Protein AF-A0AAD5TXA5-F1 (afdb_monomer)

Structure (mmCIF, N/CA/C/O backbone):
data_AF-A0AAD5TXA5-F1
#
_entry.id   AF-A0AAD5TXA5-F1
#
loop_
_atom_site.group_PDB
_atom_site.id
_atom_site.type_symbol
_atom_site.label_atom_id
_atom_site.label_alt_id
_atom_site.label_comp_id
_atom_site.label_asym_id
_atom_site.label_entity_id
_atom_site.label_seq_id
_atom_site.pdbx_PDB_ins_code
_atom_site.Cartn_x
_atom_site.Cartn_y
_atom_site.Cartn_z
_atom_site.occupancy
_atom_site.B_iso_or_equiv
_atom_site.auth_seq_id
_atom_site.auth_comp_id
_atom_site.auth_asym_id
_atom_site.auth_atom_id
_atom_site.pdbx_PDB_model_num
ATOM 1 N N . MET A 1 1 ? 20.465 -7.584 -16.560 1.00 82.25 1 MET A N 1
ATOM 2 C CA . MET A 1 1 ? 20.532 -8.369 -15.314 1.00 82.25 1 MET A CA 1
ATOM 3 C C . MET A 1 1 ? 19.963 -9.749 -15.561 1.00 82.25 1 MET A C 1
ATOM 5 O O . MET A 1 1 ? 20.759 -10.662 -15.644 1.00 82.25 1 MET A O 1
ATOM 9 N N . VAL A 1 2 ? 18.650 -9.925 -15.784 1.00 85.56 2 VAL A N 1
ATOM 10 C CA . VAL A 1 2 ? 18.099 -11.266 -16.091 1.00 85.56 2 VAL A CA 1
ATOM 11 C C . VAL A 1 2 ? 18.740 -11.892 -17.343 1.00 85.56 2 VAL A C 1
ATOM 13 O O . VAL A 1 2 ? 19.156 -13.042 -17.274 1.00 85.56 2 VAL A O 1
ATOM 16 N N . LYS A 1 3 ? 18.940 -11.126 -18.430 1.00 82.88 3 LYS A N 1
ATOM 17 C CA . LYS A 1 3 ? 19.680 -11.591 -19.628 1.00 82.88 3 LYS A CA 1
ATOM 18 C C . LYS A 1 3 ? 21.129 -12.024 -19.326 1.00 82.88 3 LYS A C 1
ATOM 20 O O . LYS A 1 3 ? 21.642 -12.950 -19.940 1.00 82.88 3 LYS A O 1
ATOM 25 N N . ASP A 1 4 ? 21.778 -11.382 -18.360 1.00 85.50 4 ASP A N 1
ATOM 26 C CA . ASP A 1 4 ? 23.163 -11.645 -17.950 1.00 85.50 4 ASP A CA 1
ATOM 27 C C . ASP A 1 4 ? 23.285 -12.915 -17.081 1.00 85.50 4 ASP A C 1
ATOM 29 O O . ASP A 1 4 ? 24.378 -13.456 -16.949 1.00 85.50 4 ASP A O 1
ATOM 33 N N . PHE A 1 5 ? 22.172 -13.436 -16.544 1.00 87.06 5 PHE A N 1
ATOM 34 C CA . PHE A 1 5 ? 22.108 -14.743 -15.873 1.00 87.06 5 PHE A CA 1
ATOM 35 C C . PHE A 1 5 ? 21.953 -15.932 -16.846 1.00 87.06 5 PHE A C 1
ATOM 37 O O . PHE A 1 5 ? 21.709 -17.047 -16.396 1.00 87.06 5 PHE A O 1
ATOM 44 N N . GLN A 1 6 ? 22.116 -15.706 -18.157 1.00 85.19 6 GLN A N 1
ATOM 45 C CA . GLN A 1 6 ? 22.171 -16.743 -19.202 1.00 85.19 6 GLN A CA 1
ATOM 46 C C . GLN A 1 6 ? 20.896 -17.600 -19.357 1.00 85.19 6 GLN A C 1
ATOM 48 O O . GLN A 1 6 ? 20.964 -18.753 -19.776 1.00 85.19 6 GLN A O 1
ATOM 53 N N . PHE A 1 7 ? 19.722 -17.028 -19.071 1.00 84.62 7 PHE A N 1
ATOM 54 C CA . PHE A 1 7 ? 18.437 -17.611 -19.480 1.00 84.62 7 PHE A CA 1
ATOM 55 C C . PHE A 1 7 ? 18.188 -17.429 -20.985 1.00 84.62 7 PHE A C 1
ATOM 57 O O . PHE A 1 7 ? 18.671 -16.465 -21.584 1.00 84.62 7 PHE A O 1
ATOM 64 N N . GLU A 1 8 ? 17.391 -18.322 -21.579 1.00 81.75 8 GLU A N 1
ATOM 65 C CA . GLU A 1 8 ? 16.942 -18.198 -22.970 1.00 81.75 8 GLU A CA 1
ATOM 66 C C . GLU A 1 8 ? 16.111 -16.914 -23.192 1.00 81.75 8 GLU A C 1
ATOM 68 O O . GLU A 1 8 ? 15.394 -16.454 -22.301 1.00 81.75 8 GLU A O 1
ATOM 73 N N . GLU A 1 9 ? 16.212 -16.317 -24.387 1.00 74.00 9 GLU A N 1
ATOM 74 C CA . GLU A 1 9 ? 15.666 -14.982 -24.711 1.00 74.00 9 GLU A CA 1
ATOM 75 C C . GLU A 1 9 ? 14.131 -14.901 -24.555 1.00 74.00 9 GLU A C 1
ATOM 77 O O . GLU A 1 9 ? 13.604 -13.932 -24.007 1.00 74.00 9 GLU A O 1
ATOM 82 N N . ASN A 1 10 ? 13.432 -15.963 -24.957 1.00 76.19 10 ASN A N 1
ATOM 83 C CA . ASN A 1 10 ? 12.000 -16.220 -24.740 1.00 76.19 10 ASN A CA 1
ATOM 84 C C . ASN A 1 10 ? 11.604 -16.262 -23.244 1.00 76.19 10 ASN A C 1
ATOM 86 O O . ASN A 1 10 ? 10.511 -15.826 -22.880 1.00 76.19 10 ASN A O 1
ATOM 90 N N . GLU A 1 11 ? 12.473 -16.754 -22.356 1.00 79.88 11 GLU A N 1
ATOM 91 C CA . GLU A 1 11 ? 12.184 -16.924 -20.928 1.00 79.88 11 GLU A CA 1
ATOM 92 C C . GLU A 1 11 ? 12.565 -15.704 -20.070 1.00 79.88 11 GLU A C 1
ATOM 94 O O . GLU A 1 11 ? 12.113 -15.597 -18.923 1.00 79.88 11 GLU A O 1
ATOM 99 N N . ILE A 1 12 ? 13.328 -14.740 -20.611 1.00 79.00 12 ILE A N 1
ATOM 100 C CA . ILE A 1 12 ? 13.725 -13.503 -19.905 1.00 79.00 12 ILE A CA 1
ATOM 101 C C . ILE A 1 12 ? 12.507 -12.775 -19.322 1.00 79.00 12 ILE A C 1
ATOM 103 O O . ILE A 1 12 ? 12.581 -12.284 -18.192 1.00 79.00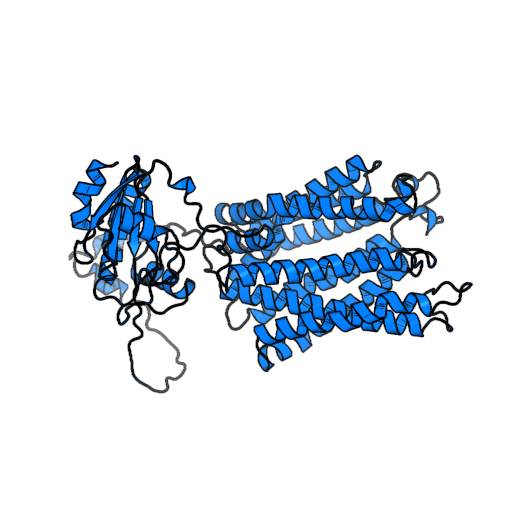 12 ILE A O 1
ATOM 107 N N . GLY A 1 13 ? 11.382 -12.723 -20.043 1.00 74.88 13 GLY A N 1
ATOM 108 C CA . GLY A 1 13 ? 10.144 -12.104 -19.556 1.00 74.88 13 GLY A CA 1
ATOM 109 C C . GLY A 1 13 ? 9.607 -12.783 -18.290 1.00 74.88 13 GLY A C 1
ATOM 110 O O . GLY A 1 13 ? 9.363 -12.113 -17.285 1.00 74.88 13 GLY A O 1
ATOM 111 N N . ARG A 1 14 ? 9.523 -14.122 -18.292 1.00 80.50 14 ARG A N 1
ATOM 112 C CA . ARG A 1 14 ? 9.064 -14.930 -17.147 1.00 80.50 14 ARG A CA 1
ATOM 113 C C . ARG A 1 14 ? 9.955 -14.728 -15.922 1.00 80.50 14 ARG A C 1
ATOM 115 O O . ARG A 1 14 ? 9.459 -14.451 -14.830 1.00 80.50 14 ARG A O 1
ATOM 122 N N . TYR A 1 15 ? 11.273 -14.816 -16.101 1.00 85.31 15 TYR A N 1
ATOM 123 C CA . TYR A 1 15 ? 12.226 -14.647 -15.001 1.00 85.31 15 TYR A CA 1
ATOM 124 C C . TYR A 1 15 ? 12.344 -13.195 -14.514 1.00 85.31 15 TYR A C 1
ATOM 126 O O . TYR A 1 15 ? 12.624 -12.972 -13.334 1.00 85.31 15 TYR A O 1
ATOM 134 N N . SER A 1 16 ? 12.071 -12.203 -15.364 1.00 83.06 16 SER A N 1
ATOM 135 C CA . SER A 1 16 ? 11.922 -10.808 -14.929 1.00 83.06 16 SER A CA 1
ATOM 136 C C . SER A 1 16 ? 10.664 -10.639 -14.074 1.00 83.06 16 SER A C 1
ATOM 138 O O . SER A 1 16 ? 10.754 -10.106 -12.970 1.00 83.06 16 SER A O 1
ATOM 140 N N . GLY A 1 17 ? 9.528 -11.196 -14.510 1.00 81.00 17 GLY A N 1
ATOM 141 C CA . GLY A 1 17 ? 8.275 -11.198 -13.750 1.00 81.00 17 GLY A CA 1
ATOM 142 C C . GLY A 1 17 ? 8.417 -11.806 -12.351 1.00 81.00 17 GLY A C 1
ATOM 143 O O . GLY A 1 17 ? 8.037 -11.170 -11.369 1.00 81.00 17 GLY A O 1
ATOM 144 N N . TYR A 1 18 ? 9.031 -12.987 -12.222 1.00 88.44 18 TYR A N 1
ATOM 145 C CA . TYR A 1 18 ? 9.279 -13.613 -10.912 1.00 88.44 18 TYR A CA 1
ATOM 146 C C . TYR A 1 18 ? 10.214 -12.786 -10.006 1.00 88.44 18 TYR A C 1
ATOM 148 O O . TYR A 1 18 ? 9.999 -12.730 -8.796 1.00 88.44 18 TYR A O 1
ATOM 156 N N . LEU A 1 19 ? 11.226 -12.116 -10.573 1.00 89.12 19 LEU A N 1
ATOM 157 C CA . LEU A 1 19 ? 12.171 -11.279 -9.820 1.00 89.12 19 LEU A CA 1
ATOM 158 C C . LEU A 1 19 ? 11.541 -9.968 -9.316 1.00 89.12 19 LEU A C 1
ATOM 160 O O . LEU A 1 19 ? 11.898 -9.480 -8.245 1.00 89.12 19 LEU A O 1
ATOM 164 N N . LEU A 1 20 ? 10.600 -9.408 -10.077 1.00 83.19 20 LEU A N 1
ATOM 165 C CA . LEU A 1 20 ? 9.788 -8.257 -9.672 1.00 83.19 20 LEU A CA 1
ATOM 166 C C . LEU A 1 20 ? 8.743 -8.669 -8.624 1.00 83.19 20 LEU A C 1
ATOM 168 O O . LEU A 1 20 ? 8.609 -8.033 -7.577 1.00 83.19 20 LEU A O 1
ATOM 172 N N . SER A 1 21 ? 8.064 -9.792 -8.866 1.00 84.94 21 SER A N 1
ATOM 173 C CA . SER A 1 21 ? 7.038 -10.336 -7.972 1.00 84.94 21 SER A CA 1
ATOM 174 C C . SER A 1 21 ? 7.595 -10.736 -6.605 1.00 84.94 21 SER A C 1
ATOM 176 O O . SER A 1 21 ? 6.869 -10.626 -5.623 1.00 84.94 21 SER A O 1
ATOM 178 N N . SER A 1 22 ? 8.866 -11.151 -6.489 1.00 92.69 22 SER A N 1
ATOM 179 C CA . SER A 1 22 ? 9.436 -11.511 -5.180 1.00 92.69 22 SER A CA 1
ATOM 180 C C . SER A 1 22 ? 9.524 -10.315 -4.223 1.00 92.69 22 SER A C 1
ATOM 182 O O . SER A 1 22 ? 9.275 -10.486 -3.031 1.00 92.69 22 SER A O 1
ATOM 184 N N . PHE A 1 23 ? 9.778 -9.102 -4.731 1.00 89.81 23 PHE A N 1
ATOM 185 C CA . PHE A 1 23 ? 9.691 -7.870 -3.937 1.00 89.81 23 PHE A CA 1
ATOM 186 C C . PHE A 1 23 ? 8.254 -7.620 -3.462 1.00 89.81 23 PHE A C 1
ATOM 188 O O . PHE A 1 23 ? 8.026 -7.450 -2.266 1.00 89.81 23 PHE A O 1
ATOM 195 N N . MET A 1 24 ? 7.278 -7.668 -4.375 1.00 82.94 24 MET A N 1
ATOM 196 C CA . MET A 1 24 ? 5.868 -7.435 -4.034 1.00 82.94 24 MET A CA 1
ATOM 197 C C . MET A 1 24 ? 5.336 -8.492 -3.056 1.00 82.94 24 MET A C 1
ATOM 199 O O . MET A 1 24 ? 4.589 -8.159 -2.145 1.00 82.94 24 MET A O 1
ATOM 203 N N . PHE A 1 25 ? 5.776 -9.747 -3.175 1.00 85.62 25 PHE A N 1
ATOM 204 C CA . PHE A 1 25 ? 5.424 -10.833 -2.259 1.00 85.62 25 PHE A CA 1
ATOM 205 C C . PHE A 1 25 ? 6.036 -10.653 -0.859 1.00 85.62 25 PHE A C 1
ATOM 207 O O . PHE A 1 25 ? 5.360 -10.888 0.140 1.00 85.62 25 PHE A O 1
ATOM 214 N N . GLY A 1 26 ? 7.280 -10.168 -0.763 1.00 87.88 26 GLY A N 1
ATOM 215 C CA . GLY A 1 26 ? 7.869 -9.766 0.519 1.00 87.88 26 GLY A CA 1
ATOM 216 C C . GLY A 1 26 ? 7.104 -8.605 1.160 1.00 87.88 26 GLY A C 1
ATOM 217 O O . GLY A 1 26 ? 6.748 -8.660 2.335 1.00 87.88 26 GLY A O 1
ATOM 218 N N . GLN A 1 27 ? 6.768 -7.580 0.375 1.00 83.94 27 GLN A N 1
ATOM 219 C CA . GLN A 1 27 ? 5.998 -6.436 0.862 1.00 83.94 27 GLN A CA 1
ATOM 220 C C . GLN A 1 27 ? 4.581 -6.846 1.309 1.00 83.94 27 GLN A C 1
ATOM 222 O O . GLN A 1 27 ? 4.135 -6.415 2.373 1.00 83.94 27 GLN A O 1
ATOM 227 N N . LEU A 1 28 ? 3.912 -7.732 0.563 1.00 78.69 28 LEU A N 1
ATOM 228 C CA . LEU A 1 28 ? 2.601 -8.300 0.892 1.00 78.69 28 LEU A CA 1
ATOM 229 C C . LEU A 1 28 ? 2.611 -9.012 2.253 1.00 78.69 28 LEU A C 1
ATOM 231 O O . LEU A 1 28 ? 1.749 -8.738 3.086 1.00 78.69 28 LEU A O 1
ATOM 235 N N . LEU A 1 29 ? 3.600 -9.880 2.502 1.00 81.56 29 LEU A N 1
ATOM 236 C CA . LEU A 1 29 ? 3.685 -10.652 3.748 1.00 81.56 29 LEU A CA 1
ATOM 237 C C . LEU A 1 29 ? 4.002 -9.796 4.984 1.00 81.56 29 LEU A C 1
ATOM 239 O O . LEU A 1 29 ? 3.572 -10.151 6.082 1.00 81.56 29 LEU A O 1
ATOM 243 N N . PHE A 1 30 ? 4.741 -8.691 4.830 1.00 85.25 30 PHE A N 1
ATOM 244 C CA . PHE A 1 30 ? 5.287 -7.949 5.973 1.00 85.25 30 PHE A CA 1
ATOM 245 C C . PHE A 1 30 ? 4.692 -6.549 6.219 1.00 85.25 30 PHE A C 1
ATOM 247 O O . PHE A 1 30 ? 4.808 -6.066 7.345 1.00 85.25 30 PHE A O 1
ATOM 254 N N . SER A 1 31 ? 4.016 -5.893 5.263 1.00 77.38 31 SER A N 1
ATOM 255 C CA . SER A 1 31 ? 3.549 -4.494 5.446 1.00 77.38 31 SER A CA 1
ATOM 256 C C . SER A 1 31 ? 2.581 -4.299 6.621 1.00 77.38 31 SER A C 1
ATOM 258 O O . SER A 1 31 ? 2.719 -3.331 7.369 1.00 77.38 31 SER A O 1
ATOM 260 N N . PHE A 1 32 ? 1.685 -5.256 6.878 1.00 74.06 32 PHE A N 1
ATOM 261 C CA . PHE A 1 32 ? 0.847 -5.273 8.085 1.00 74.06 32 PHE A CA 1
ATOM 262 C C . PHE A 1 32 ? 1.662 -5.232 9.391 1.00 74.06 32 PHE A C 1
ATOM 264 O O . PHE A 1 32 ? 1.298 -4.523 10.329 1.00 74.06 32 PHE A O 1
ATOM 271 N N . PHE A 1 33 ? 2.783 -5.958 9.457 1.00 80.12 33 PHE A N 1
ATOM 272 C CA . PHE A 1 33 ? 3.648 -5.970 10.639 1.00 80.12 33 PHE A CA 1
ATOM 273 C C . PHE A 1 33 ? 4.392 -4.641 10.811 1.00 80.12 33 PHE A C 1
ATOM 275 O O . PHE A 1 33 ? 4.556 -4.201 11.944 1.00 80.12 33 PHE A O 1
ATOM 282 N N . TRP A 1 34 ? 4.773 -3.969 9.717 1.00 84.62 34 TRP A N 1
ATOM 283 C CA . TRP A 1 34 ? 5.323 -2.606 9.758 1.00 84.62 34 TRP A CA 1
ATOM 284 C C . TRP A 1 34 ? 4.297 -1.588 10.282 1.00 84.62 34 TRP A C 1
ATOM 286 O O . TRP A 1 34 ? 4.636 -0.784 11.151 1.00 84.62 34 TRP A O 1
ATOM 296 N N . GLY A 1 35 ? 3.039 -1.673 9.830 1.00 71.75 35 GLY A N 1
ATOM 297 C CA . GLY A 1 35 ? 1.924 -0.878 10.363 1.00 71.75 35 GLY A CA 1
ATOM 298 C C . GLY A 1 35 ? 1.753 -1.082 11.870 1.00 71.75 35 GLY A C 1
ATOM 299 O O . GLY A 1 35 ? 1.960 -0.146 12.642 1.00 71.75 35 GLY A O 1
ATOM 300 N N . LYS A 1 36 ? 1.509 -2.330 12.297 1.00 68.62 36 LYS A N 1
ATOM 301 C CA . LYS A 1 36 ? 1.335 -2.683 13.715 1.00 68.62 36 LYS A CA 1
ATOM 302 C C . LYS A 1 36 ? 2.545 -2.315 14.584 1.00 68.62 36 LYS A C 1
ATOM 304 O O . LYS A 1 36 ? 2.367 -1.904 15.724 1.00 68.62 36 LYS A O 1
ATOM 309 N N . LEU A 1 37 ? 3.773 -2.466 14.083 1.00 79.44 37 LEU A N 1
ATOM 310 C CA . LEU A 1 37 ? 4.972 -2.067 14.825 1.00 79.44 37 LEU A CA 1
ATOM 311 C C . LEU A 1 37 ? 4.971 -0.555 15.090 1.00 79.44 37 LEU A C 1
ATOM 313 O O . LEU A 1 37 ? 5.279 -0.137 16.203 1.00 79.44 37 LEU A O 1
ATOM 317 N N . SER A 1 38 ? 4.559 0.255 14.110 1.00 83.81 38 SER A N 1
ATOM 318 C CA . SER A 1 38 ? 4.466 1.709 14.281 1.00 83.81 38 SER A CA 1
ATOM 319 C C . SER A 1 38 ? 3.367 2.149 15.249 1.00 83.81 38 SER A C 1
ATOM 321 O O . SER A 1 38 ? 3.503 3.211 15.846 1.00 83.81 38 SER A O 1
ATOM 323 N N . ASP A 1 39 ? 2.311 1.345 15.433 1.00 70.69 39 ASP A N 1
ATOM 324 C CA . ASP A 1 39 ? 1.274 1.573 16.454 1.00 70.69 39 ASP A CA 1
ATOM 325 C C . ASP A 1 39 ? 1.780 1.259 17.883 1.00 70.69 39 ASP A C 1
ATOM 327 O O . ASP A 1 39 ? 1.138 1.634 18.858 1.00 70.69 39 ASP A O 1
ATOM 331 N N . ILE A 1 40 ? 2.925 0.571 18.022 1.00 74.00 40 ILE A N 1
ATOM 332 C CA . ILE A 1 40 ? 3.500 0.150 19.314 1.00 74.00 40 ILE A CA 1
ATOM 333 C C . ILE A 1 40 ? 4.717 0.996 19.711 1.00 74.00 40 ILE A C 1
ATOM 335 O O . ILE A 1 40 ? 4.835 1.368 20.875 1.00 74.00 40 ILE A O 1
ATOM 339 N N . ILE A 1 41 ? 5.645 1.264 18.781 1.00 80.12 41 ILE A N 1
ATOM 340 C CA . ILE A 1 41 ? 6.927 1.934 19.092 1.00 80.12 41 ILE A CA 1
ATOM 341 C C . ILE A 1 41 ? 7.047 3.363 18.543 1.00 80.12 41 ILE A C 1
ATOM 343 O O . ILE A 1 41 ? 8.101 3.974 18.699 1.00 80.12 41 ILE A O 1
ATOM 347 N N . GLY A 1 42 ? 6.003 3.883 17.893 1.00 79.56 42 GLY A N 1
ATOM 348 C CA . GLY A 1 42 ? 6.013 5.190 17.233 1.00 79.56 42 GLY A CA 1
ATOM 349 C C . GLY A 1 42 ? 6.266 5.119 15.725 1.00 79.56 42 GLY A C 1
ATOM 350 O O . GLY A 1 42 ? 6.836 4.157 15.198 1.00 79.56 42 GLY A O 1
ATOM 351 N N . ARG A 1 43 ? 5.839 6.160 15.004 1.00 86.69 43 ARG A N 1
ATOM 352 C CA . ARG A 1 43 ? 6.032 6.294 13.555 1.00 86.69 43 ARG A CA 1
ATOM 353 C C . ARG A 1 43 ? 7.502 6.544 13.220 1.00 86.69 43 ARG A C 1
ATOM 355 O O . ARG A 1 43 ? 8.038 5.915 12.305 1.00 86.69 43 ARG A O 1
ATOM 362 N N . ARG A 1 44 ? 8.177 7.421 13.970 1.00 91.81 44 ARG A N 1
ATOM 363 C CA . ARG A 1 44 ? 9.542 7.899 13.701 1.00 91.81 44 ARG A CA 1
ATOM 364 C C . ARG A 1 44 ? 10.584 6.771 13.667 1.00 91.81 44 ARG A C 1
ATOM 366 O O . ARG A 1 44 ? 11.259 6.649 12.640 1.00 91.81 44 ARG A O 1
ATOM 373 N N . PRO A 1 45 ? 10.738 5.907 14.696 1.00 91.44 45 PRO A N 1
ATOM 374 C CA . PRO A 1 45 ? 11.746 4.845 14.658 1.00 91.44 45 PRO A CA 1
ATOM 375 C C . PRO A 1 45 ? 11.447 3.787 13.587 1.00 91.44 45 PRO A C 1
ATOM 377 O O . PRO A 1 45 ? 12.378 3.217 13.013 1.00 91.44 45 PRO A O 1
ATOM 380 N N . VAL A 1 46 ? 10.173 3.548 13.259 1.00 92.19 46 VAL A N 1
ATOM 381 C CA . VAL A 1 46 ? 9.779 2.602 12.204 1.00 92.19 46 VAL A CA 1
ATOM 382 C C . VAL A 1 46 ? 10.098 3.151 10.811 1.00 92.19 46 VAL A C 1
ATOM 384 O O . VAL A 1 46 ? 10.694 2.446 9.998 1.00 92.19 46 VAL A O 1
ATOM 387 N N . LEU A 1 47 ? 9.802 4.424 10.540 1.00 92.25 47 LEU A N 1
ATOM 388 C CA . LEU A 1 47 ? 10.174 5.070 9.278 1.00 92.25 47 LEU A CA 1
ATOM 389 C C . LEU A 1 47 ? 11.696 5.080 9.067 1.00 92.25 47 LEU A C 1
ATOM 391 O O . LEU A 1 47 ? 12.175 4.694 8.000 1.00 92.25 47 LEU A O 1
ATOM 395 N N . LEU A 1 48 ? 12.464 5.454 10.095 1.00 93.69 48 LEU A N 1
ATOM 396 C CA . LEU A 1 48 ? 13.927 5.525 10.018 1.00 93.69 48 LEU A CA 1
ATOM 397 C C . LEU A 1 48 ? 14.577 4.145 9.837 1.00 93.69 48 LEU A C 1
ATOM 399 O O . LEU A 1 48 ? 15.428 3.975 8.963 1.00 93.69 48 LEU A O 1
ATOM 403 N N . SER A 1 49 ? 14.159 3.141 10.614 1.00 93.25 49 SER A N 1
ATOM 404 C CA . SER A 1 49 ? 14.702 1.780 10.498 1.00 93.25 49 SER A CA 1
ATOM 405 C C . SER A 1 49 ? 14.387 1.144 9.140 1.00 93.25 49 SER A C 1
ATOM 407 O O . SER A 1 49 ? 15.277 0.554 8.524 1.00 93.25 49 SER A O 1
ATOM 409 N N . GLY A 1 50 ? 13.172 1.324 8.613 1.00 92.12 50 GLY A N 1
ATOM 410 C CA . GLY A 1 50 ? 12.799 0.817 7.292 1.00 92.12 50 GLY A CA 1
ATOM 411 C C . GLY A 1 50 ? 13.514 1.518 6.132 1.00 92.12 50 GLY A C 1
ATOM 412 O O . GLY A 1 50 ? 13.898 0.849 5.169 1.00 92.12 50 GLY A O 1
ATOM 413 N N . LEU A 1 51 ? 13.791 2.827 6.228 1.00 91.56 51 LEU A N 1
ATOM 414 C CA . LEU A 1 51 ? 14.650 3.537 5.266 1.00 91.56 51 LEU A CA 1
ATOM 415 C C . LEU A 1 51 ? 16.077 2.966 5.259 1.00 91.56 51 LEU A C 1
ATOM 417 O O . LEU A 1 51 ? 16.623 2.663 4.194 1.00 91.56 51 LEU A O 1
ATOM 421 N N . ILE A 1 52 ? 16.675 2.758 6.435 1.00 94.38 52 ILE A N 1
ATOM 422 C CA . ILE A 1 52 ? 18.033 2.207 6.566 1.00 94.38 52 ILE A CA 1
ATOM 423 C C . ILE A 1 52 ? 18.093 0.770 6.017 1.00 94.38 52 ILE A C 1
ATOM 425 O O . ILE A 1 52 ? 18.949 0.461 5.185 1.00 94.38 52 ILE A O 1
ATOM 429 N N . LEU A 1 53 ? 17.151 -0.099 6.398 1.00 94.62 53 LEU A N 1
ATOM 430 C CA . LEU A 1 53 ? 17.091 -1.488 5.921 1.00 94.62 53 LEU A CA 1
ATOM 431 C C . LEU A 1 53 ? 16.813 -1.584 4.410 1.00 94.62 53 LEU A C 1
ATOM 433 O O . LEU A 1 53 ? 17.441 -2.391 3.715 1.00 94.62 53 LEU A O 1
ATOM 437 N N . THR A 1 54 ? 15.938 -0.730 3.867 1.00 92.81 54 THR A N 1
ATOM 438 C CA . THR A 1 54 ? 15.727 -0.623 2.411 1.00 92.81 54 THR A CA 1
ATOM 439 C C . THR A 1 54 ? 17.024 -0.206 1.706 1.00 92.81 54 THR A C 1
ATOM 441 O O . THR A 1 54 ? 17.371 -0.782 0.677 1.00 92.81 54 THR A O 1
ATOM 444 N N . SER A 1 55 ? 17.791 0.728 2.283 1.00 93.81 55 SER A N 1
ATOM 445 C CA . SER A 1 55 ? 19.070 1.191 1.718 1.00 93.81 55 SER A CA 1
ATOM 446 C C . SER A 1 55 ? 20.081 0.044 1.593 1.00 93.81 55 SER A C 1
ATOM 448 O O . SER A 1 55 ? 20.579 -0.224 0.498 1.00 93.81 55 SER A O 1
ATOM 450 N N . PHE A 1 56 ? 20.354 -0.681 2.684 1.00 95.88 56 PHE A N 1
ATOM 451 C CA . PHE A 1 56 ? 21.327 -1.783 2.683 1.00 95.88 56 PHE A CA 1
ATOM 452 C C . PHE A 1 56 ? 20.908 -2.966 1.797 1.00 95.88 56 PHE A C 1
ATOM 454 O O . PHE A 1 56 ? 21.747 -3.555 1.114 1.00 95.88 56 PHE A O 1
ATOM 461 N N . THR A 1 57 ? 19.618 -3.305 1.755 1.00 95.50 57 THR A N 1
ATOM 462 C CA . THR A 1 57 ? 19.128 -4.401 0.899 1.00 95.50 57 THR A CA 1
ATOM 463 C C . THR A 1 57 ? 19.114 -4.014 -0.585 1.00 95.50 57 THR A C 1
ATOM 465 O O . THR A 1 57 ? 19.443 -4.842 -1.434 1.00 95.50 57 THR A O 1
ATOM 468 N N . CYS A 1 58 ? 18.844 -2.744 -0.915 1.00 92.56 58 CYS A N 1
ATOM 469 C CA . CYS A 1 58 ? 19.012 -2.206 -2.268 1.00 92.56 58 CYS A CA 1
ATOM 470 C C . CYS A 1 58 ? 20.484 -2.246 -2.718 1.00 92.56 58 CYS A C 1
ATOM 472 O O . CYS A 1 58 ? 20.774 -2.698 -3.827 1.00 92.56 58 CYS A O 1
ATOM 474 N N . LEU A 1 59 ? 21.426 -1.864 -1.844 1.00 95.38 59 LEU A N 1
ATOM 475 C CA . LEU A 1 59 ? 22.863 -1.978 -2.113 1.00 95.38 59 LEU A CA 1
ATOM 476 C C . LEU A 1 59 ? 23.251 -3.427 -2.449 1.00 95.38 59 LEU A C 1
ATOM 478 O O . LEU A 1 59 ? 23.836 -3.674 -3.506 1.00 95.38 59 LEU A O 1
ATOM 482 N N . ALA A 1 60 ? 22.856 -4.380 -1.595 1.00 95.38 60 ALA A N 1
ATOM 483 C CA . ALA A 1 60 ? 23.121 -5.809 -1.769 1.00 95.38 60 ALA A CA 1
ATOM 484 C C . ALA A 1 60 ? 22.550 -6.383 -3.080 1.00 95.38 60 ALA A C 1
ATOM 486 O O . ALA A 1 60 ? 23.150 -7.282 -3.673 1.00 95.38 60 ALA A O 1
ATOM 487 N N . PHE A 1 61 ? 21.428 -5.850 -3.580 1.00 94.38 61 PHE A N 1
ATOM 488 C CA . PHE A 1 61 ? 20.829 -6.315 -4.833 1.00 94.38 61 PHE A CA 1
ATOM 489 C C . PHE A 1 61 ? 21.781 -6.150 -6.028 1.00 94.38 61 PHE A C 1
ATOM 491 O O . PHE A 1 61 ? 21.927 -7.079 -6.822 1.00 94.38 61 PHE A O 1
ATOM 498 N N . GLY A 1 62 ? 22.487 -5.019 -6.129 1.00 91.38 62 GLY A N 1
ATOM 499 C CA . GLY A 1 62 ? 23.426 -4.747 -7.230 1.00 91.38 62 GLY A CA 1
ATOM 500 C C . GLY A 1 62 ? 24.671 -5.645 -7.252 1.00 91.38 62 GLY A C 1
ATOM 501 O O . GLY A 1 62 ? 25.348 -5.712 -8.276 1.00 91.38 62 GLY A O 1
ATOM 502 N N . PHE A 1 63 ? 24.933 -6.369 -6.159 1.00 93.56 63 PHE A N 1
ATOM 503 C CA . PHE A 1 63 ? 25.987 -7.382 -6.028 1.00 93.56 63 PHE A CA 1
ATOM 504 C C . PHE A 1 63 ? 25.474 -8.825 -6.204 1.00 93.56 63 PHE A C 1
ATOM 506 O O . PHE A 1 63 ? 26.196 -9.782 -5.930 1.00 93.56 63 PHE A O 1
ATOM 513 N N . SER A 1 64 ? 24.228 -9.014 -6.657 1.00 94.12 64 SER A N 1
ATOM 514 C CA . SER A 1 64 ? 23.652 -10.350 -6.856 1.00 94.12 64 SER A CA 1
ATOM 515 C C . SER A 1 64 ? 24.251 -11.055 -8.076 1.00 94.12 64 SER A C 1
ATOM 517 O O . SER A 1 64 ? 23.778 -10.887 -9.199 1.00 94.12 64 SER A O 1
ATOM 519 N N . SER A 1 65 ? 25.264 -11.889 -7.840 1.00 89.31 65 SER A N 1
ATOM 520 C CA . SER A 1 65 ? 25.979 -12.673 -8.861 1.00 89.31 65 SER A CA 1
ATOM 521 C C . SER A 1 65 ? 25.179 -13.846 -9.444 1.00 89.31 65 SER A C 1
ATOM 523 O O . SER A 1 65 ? 25.579 -14.423 -10.451 1.00 89.31 65 SER A O 1
ATOM 525 N N . SER A 1 66 ? 24.040 -14.205 -8.843 1.00 92.94 66 SER A N 1
ATOM 526 C CA . SER A 1 66 ? 23.154 -15.263 -9.336 1.00 92.94 66 SER A CA 1
ATOM 527 C C . SER A 1 66 ? 21.681 -14.882 -9.225 1.00 92.94 66 SER A C 1
ATOM 529 O O . SER A 1 66 ? 21.276 -14.129 -8.338 1.00 92.94 66 SER A O 1
ATOM 531 N N . TYR A 1 67 ? 20.850 -15.474 -10.084 1.00 93.50 67 TYR A N 1
ATOM 532 C CA . TYR A 1 67 ? 19.405 -15.243 -10.083 1.00 93.50 67 TYR A CA 1
ATOM 533 C C . TYR A 1 67 ? 18.722 -15.635 -8.760 1.00 93.50 67 TYR A C 1
ATOM 535 O O . TYR A 1 67 ? 17.834 -14.928 -8.286 1.00 93.50 67 TYR A O 1
ATOM 543 N N . LYS A 1 68 ? 19.178 -16.721 -8.113 1.00 94.00 68 LYS A N 1
ATOM 544 C CA . LYS A 1 68 ? 18.678 -17.141 -6.790 1.00 94.00 68 LYS A CA 1
ATOM 545 C C . LYS A 1 68 ? 18.962 -16.077 -5.725 1.00 94.00 68 LYS A C 1
ATOM 547 O O . LYS A 1 68 ? 18.061 -15.718 -4.973 1.00 94.00 68 LYS A O 1
ATOM 552 N N . MET A 1 69 ? 20.181 -15.531 -5.707 1.00 94.88 69 MET A N 1
ATOM 553 C CA . MET A 1 69 ? 20.546 -14.420 -4.823 1.00 94.88 69 MET A CA 1
ATOM 554 C C . MET A 1 69 ? 19.707 -13.171 -5.124 1.00 94.88 69 MET A C 1
ATOM 556 O O . MET A 1 69 ? 19.172 -12.571 -4.198 1.00 94.88 69 MET A O 1
ATOM 560 N N . ALA A 1 70 ? 19.505 -12.837 -6.403 1.00 94.50 70 ALA A N 1
ATOM 561 C CA . ALA A 1 70 ? 18.695 -11.691 -6.812 1.00 94.50 70 ALA A CA 1
ATOM 562 C C . ALA A 1 70 ? 17.234 -11.791 -6.324 1.00 94.50 70 ALA A C 1
ATOM 564 O O . ALA A 1 70 ? 16.713 -10.809 -5.795 1.00 94.50 70 ALA A O 1
ATOM 565 N N . ILE A 1 71 ? 16.595 -12.968 -6.434 1.00 96.00 71 ILE A N 1
ATOM 566 C CA . ILE A 1 71 ? 15.245 -13.215 -5.890 1.00 96.00 71 ILE A CA 1
ATOM 567 C C . ILE A 1 71 ? 15.216 -13.053 -4.370 1.00 96.00 71 ILE A C 1
ATOM 569 O O . ILE A 1 71 ? 14.332 -12.360 -3.863 1.00 96.00 71 ILE A O 1
ATOM 573 N N . ILE A 1 72 ? 16.153 -13.689 -3.656 1.00 96.69 72 ILE A N 1
ATOM 574 C CA . ILE A 1 72 ? 16.191 -13.691 -2.185 1.00 96.69 72 ILE A CA 1
ATOM 575 C C . ILE A 1 72 ? 16.401 -12.269 -1.664 1.00 96.69 72 ILE A C 1
ATOM 577 O O . ILE A 1 72 ? 15.642 -11.814 -0.811 1.00 96.69 72 ILE A O 1
ATOM 581 N N . VAL A 1 73 ? 17.367 -11.532 -2.218 1.00 96.44 73 VAL A N 1
ATOM 582 C CA . VAL A 1 73 ? 17.610 -10.140 -1.824 1.00 96.44 73 VAL A CA 1
ATOM 583 C C . VAL A 1 73 ? 16.394 -9.268 -2.142 1.00 96.44 73 VAL A C 1
ATOM 585 O O . VAL A 1 73 ? 15.989 -8.505 -1.275 1.00 96.44 73 VAL A O 1
ATOM 588 N N . ARG A 1 74 ? 15.736 -9.424 -3.304 1.00 94.56 74 ARG A N 1
ATOM 589 C CA . ARG A 1 74 ? 14.506 -8.669 -3.627 1.00 94.56 74 ARG A CA 1
ATOM 590 C C . ARG A 1 74 ? 13.345 -8.961 -2.685 1.00 94.56 74 ARG A C 1
ATOM 592 O O . ARG A 1 74 ? 12.660 -8.022 -2.286 1.00 94.56 74 ARG A O 1
ATOM 599 N N . PHE A 1 75 ? 13.156 -10.220 -2.294 1.00 96.06 75 PHE A N 1
ATOM 600 C CA . PHE A 1 75 ? 12.162 -10.599 -1.291 1.00 96.06 75 PHE A CA 1
ATOM 601 C C . PHE A 1 75 ? 12.457 -9.950 0.067 1.00 96.06 75 PHE A C 1
ATOM 603 O O . PHE A 1 75 ? 11.552 -9.403 0.697 1.00 96.06 75 PHE A O 1
ATOM 610 N N . ILE A 1 76 ? 13.726 -9.928 0.489 1.00 96.25 76 ILE A N 1
ATOM 611 C CA . ILE A 1 76 ? 14.147 -9.244 1.718 1.00 96.25 76 ILE A CA 1
ATOM 612 C C . ILE A 1 76 ? 13.931 -7.726 1.595 1.00 96.25 76 ILE A C 1
ATOM 614 O O . ILE A 1 76 ? 13.352 -7.142 2.506 1.00 96.25 76 ILE A O 1
ATOM 618 N N . THR A 1 77 ? 14.293 -7.091 0.469 1.00 94.44 77 THR A N 1
ATOM 619 C CA . THR A 1 77 ? 14.020 -5.661 0.217 1.00 94.44 77 THR A CA 1
ATOM 620 C C . THR A 1 77 ? 12.528 -5.354 0.332 1.00 94.44 77 THR A C 1
ATOM 622 O O . THR A 1 77 ? 12.168 -4.389 0.994 1.00 94.44 77 THR A O 1
ATOM 625 N N . GLY A 1 78 ? 11.651 -6.184 -0.243 1.00 90.31 78 GLY A N 1
ATOM 626 C CA . GLY A 1 78 ? 10.199 -6.032 -0.098 1.00 90.31 78 GLY A CA 1
ATOM 627 C C . GLY A 1 78 ? 9.737 -6.173 1.352 1.00 90.31 78 GLY A C 1
ATOM 628 O O . GLY A 1 78 ? 8.989 -5.336 1.853 1.00 90.31 78 GLY A O 1
ATOM 629 N N . SER A 1 79 ? 10.254 -7.185 2.052 1.00 92.75 79 SER A N 1
ATOM 630 C CA . SER A 1 79 ? 9.920 -7.488 3.450 1.00 92.75 79 SER A CA 1
ATOM 631 C C . SER A 1 79 ? 10.316 -6.373 4.429 1.00 92.75 79 SER A C 1
ATOM 633 O O . SER A 1 79 ? 9.653 -6.191 5.450 1.00 92.75 79 SER A O 1
ATOM 635 N N . VAL A 1 80 ? 11.363 -5.593 4.124 1.00 92.12 80 VAL A N 1
ATOM 636 C CA . VAL A 1 80 ? 11.767 -4.412 4.918 1.00 92.12 80 VAL A CA 1
ATOM 637 C C . VAL A 1 80 ? 11.183 -3.087 4.408 1.00 92.12 80 VAL A C 1
ATOM 639 O O . VAL A 1 80 ? 11.401 -2.046 5.023 1.00 92.12 80 VAL A O 1
ATOM 642 N N . ASN A 1 81 ? 10.420 -3.102 3.311 1.00 84.44 81 ASN A N 1
ATOM 643 C CA . ASN A 1 81 ? 9.840 -1.909 2.690 1.00 84.44 81 ASN A CA 1
ATOM 644 C C . ASN A 1 81 ? 8.333 -1.748 2.987 1.00 84.44 81 ASN A C 1
ATOM 646 O O . ASN A 1 81 ? 7.575 -1.214 2.178 1.00 84.44 81 ASN A O 1
ATOM 650 N N . GLY A 1 82 ? 7.880 -2.168 4.172 1.00 75.75 82 GLY A N 1
ATOM 651 C CA . GLY A 1 82 ? 6.509 -1.918 4.644 1.00 75.75 82 GLY A CA 1
ATOM 652 C C . GLY A 1 82 ? 6.241 -0.471 5.092 1.00 75.75 82 GLY A C 1
ATOM 653 O O . GLY A 1 82 ? 5.128 -0.150 5.498 1.00 75.75 82 GLY A O 1
ATOM 654 N N . ILE A 1 83 ? 7.236 0.421 5.004 1.00 82.62 83 ILE A N 1
ATOM 655 C CA . ILE A 1 83 ? 7.147 1.809 5.489 1.00 82.62 83 ILE A CA 1
ATOM 656 C C . ILE A 1 83 ? 6.050 2.651 4.829 1.00 82.62 83 ILE A C 1
ATOM 658 O O . ILE A 1 83 ? 5.593 3.597 5.455 1.00 82.62 83 ILE A O 1
ATOM 662 N N . MET A 1 84 ? 5.593 2.331 3.611 1.00 77.62 84 MET A N 1
ATOM 663 C CA . MET A 1 84 ? 4.610 3.164 2.899 1.00 77.62 84 MET A CA 1
ATOM 664 C C . MET A 1 84 ? 3.291 3.323 3.676 1.00 77.62 84 MET A C 1
ATOM 666 O O . MET A 1 84 ? 2.765 4.434 3.738 1.00 77.62 84 MET A O 1
ATOM 670 N N . GLY A 1 85 ? 2.778 2.265 4.312 1.00 70.81 85 GLY A N 1
ATOM 671 C CA . GLY A 1 85 ? 1.599 2.351 5.181 1.00 70.81 85 GLY A CA 1
ATOM 672 C C . GLY A 1 85 ? 1.825 3.222 6.425 1.00 70.81 85 GLY A C 1
ATOM 673 O O . GLY A 1 85 ? 0.943 3.979 6.830 1.00 70.81 85 GLY A O 1
ATOM 674 N N . VAL A 1 86 ? 3.040 3.199 6.976 1.00 82.75 86 VAL A N 1
ATOM 675 C CA . VAL A 1 86 ? 3.439 4.045 8.112 1.00 82.75 86 VAL A CA 1
ATOM 676 C C . VAL A 1 86 ? 3.584 5.509 7.680 1.00 82.75 86 VAL A C 1
ATOM 678 O O . VAL A 1 86 ? 3.085 6.394 8.363 1.00 82.75 86 VAL A O 1
ATOM 681 N N . SER A 1 87 ? 4.178 5.783 6.512 1.00 82.69 87 SER A N 1
ATOM 682 C CA . SER A 1 87 ? 4.328 7.145 5.970 1.00 82.69 87 SER A CA 1
ATOM 683 C C . SER A 1 87 ? 2.981 7.783 5.638 1.00 82.69 87 SER A C 1
ATOM 685 O O . SER A 1 87 ? 2.779 8.960 5.914 1.00 82.69 87 SER A O 1
ATOM 687 N N . LYS A 1 88 ? 2.047 7.000 5.077 1.00 74.00 88 LYS A N 1
ATOM 688 C CA . LYS A 1 88 ? 0.651 7.407 4.851 1.00 74.00 88 LYS A CA 1
ATOM 689 C C . LYS A 1 88 ? -0.043 7.831 6.147 1.00 74.00 88 LYS A C 1
ATOM 691 O O . LYS A 1 88 ? -0.797 8.796 6.142 1.00 74.00 88 LYS A O 1
ATOM 696 N N . THR A 1 89 ? 0.228 7.109 7.230 1.00 71.50 89 THR A N 1
ATOM 697 C CA . THR A 1 89 ? -0.375 7.331 8.549 1.00 71.50 89 THR A CA 1
ATOM 698 C C . THR A 1 89 ? 0.214 8.551 9.237 1.00 71.50 89 THR A C 1
ATOM 700 O O . THR A 1 89 ? -0.535 9.454 9.579 1.00 71.50 89 THR A O 1
ATOM 703 N N . TYR A 1 90 ? 1.543 8.634 9.327 1.00 82.38 90 TYR A N 1
ATOM 704 C CA . TYR A 1 90 ? 2.258 9.812 9.826 1.00 82.38 90 TYR A CA 1
ATOM 705 C C . TYR A 1 90 ? 1.784 11.098 9.134 1.00 82.38 90 TYR A C 1
ATOM 707 O O . TYR A 1 90 ? 1.468 12.091 9.779 1.00 82.38 90 TYR A O 1
ATOM 715 N N . LEU A 1 91 ? 1.666 11.056 7.802 1.00 75.88 91 LEU A N 1
ATOM 716 C CA . LEU A 1 91 ? 1.207 12.189 7.003 1.00 75.88 91 LEU A CA 1
ATOM 717 C C . LEU A 1 91 ? -0.271 12.537 7.234 1.00 75.88 91 LEU A C 1
ATOM 719 O O . LEU A 1 91 ? -0.651 13.678 7.029 1.00 75.88 91 LEU A O 1
ATOM 723 N N . ALA A 1 92 ? -1.104 11.586 7.652 1.00 67.38 92 ALA A N 1
ATOM 724 C CA . ALA A 1 92 ? -2.490 11.852 8.018 1.00 67.38 92 ALA A CA 1
ATOM 725 C C . ALA A 1 92 ? -2.618 12.402 9.449 1.00 67.38 92 ALA A C 1
ATOM 727 O O . ALA A 1 92 ? -3.458 13.256 9.692 1.00 67.38 92 ALA A O 1
ATOM 728 N N . GLU A 1 93 ? -1.761 11.961 10.372 1.00 72.06 93 GLU A N 1
ATOM 729 C CA . GLU A 1 93 ? -1.711 12.440 11.762 1.00 72.06 93 GLU A CA 1
ATOM 730 C C . GLU A 1 93 ? -1.256 13.907 11.870 1.00 72.06 93 GLU A C 1
ATOM 732 O O . GLU A 1 93 ? -1.645 14.593 12.811 1.00 72.06 93 GLU A O 1
ATOM 737 N N . ILE A 1 94 ? -0.483 14.406 10.896 1.00 74.44 94 ILE A N 1
ATOM 738 C CA . ILE A 1 94 ? -0.086 15.826 10.788 1.00 74.44 94 ILE A CA 1
ATOM 739 C C . ILE A 1 94 ? -0.997 16.666 9.873 1.00 74.44 94 ILE A C 1
ATOM 741 O O . ILE A 1 94 ? -0.742 17.859 9.690 1.00 74.44 94 ILE A O 1
ATOM 745 N N . CYS A 1 95 ? -2.023 16.071 9.256 1.00 64.25 95 CYS A N 1
ATOM 746 C CA . CYS A 1 95 ? -2.892 16.747 8.291 1.00 64.25 95 CYS A CA 1
ATOM 747 C C . CYS A 1 95 ? -4.306 16.985 8.837 1.00 64.25 95 CYS A C 1
ATOM 749 O O . CYS A 1 95 ? -4.942 16.087 9.377 1.00 64.25 95 CYS A O 1
ATOM 751 N N . ASP A 1 96 ? -4.830 18.188 8.602 1.00 55.66 96 ASP A N 1
ATOM 752 C CA . ASP A 1 96 ? -6.218 18.572 8.888 1.00 55.66 96 ASP A CA 1
ATOM 753 C C . ASP A 1 96 ? -7.051 18.647 7.593 1.00 55.66 96 ASP A C 1
ATOM 755 O O . ASP A 1 96 ? -6.497 18.681 6.493 1.00 55.66 96 ASP A O 1
ATOM 759 N N . GLU A 1 97 ? -8.382 18.734 7.697 1.00 53.56 97 GLU A N 1
ATOM 760 C CA . GLU A 1 97 ? -9.293 18.829 6.538 1.00 53.56 97 GLU A CA 1
ATOM 761 C C . GLU A 1 97 ? -8.981 19.995 5.574 1.00 53.56 97 GLU A C 1
ATOM 763 O O . GLU A 1 97 ? -9.324 19.943 4.391 1.00 53.56 97 GLU A O 1
ATOM 768 N N . THR A 1 98 ? -8.318 21.057 6.044 1.00 51.06 98 THR A N 1
ATOM 769 C CA . THR A 1 98 ? -7.952 22.229 5.231 1.00 51.06 98 THR A CA 1
ATOM 770 C C . THR A 1 98 ? -6.689 21.989 4.398 1.00 51.06 98 THR A C 1
ATOM 772 O O . THR A 1 98 ? -6.505 22.608 3.341 1.00 51.06 98 THR A O 1
ATOM 775 N N . ASN A 1 99 ? -5.811 21.092 4.863 1.00 65.06 99 ASN A N 1
ATOM 776 C CA . ASN A 1 99 ? -4.476 20.877 4.316 1.00 65.06 99 ASN A CA 1
ATOM 777 C C . ASN A 1 99 ? -4.260 19.464 3.723 1.00 65.06 99 ASN A C 1
ATOM 779 O O . ASN A 1 99 ? -3.387 19.301 2.867 1.00 65.06 99 ASN A O 1
ATOM 783 N N . GLN A 1 100 ? -5.106 18.487 4.067 1.00 59.97 100 GLN A N 1
ATOM 784 C CA . GLN A 1 100 ? -5.028 17.063 3.708 1.00 59.97 100 GLN A CA 1
ATOM 785 C C . GLN A 1 100 ? -4.716 16.800 2.224 1.00 59.97 100 GLN A C 1
ATOM 787 O O . GLN A 1 100 ? -3.773 16.079 1.897 1.00 59.97 100 GLN A O 1
ATOM 792 N N . GLY A 1 101 ? -5.452 17.435 1.302 1.00 55.69 101 GLY A N 1
ATOM 793 C CA . GLY A 1 101 ? -5.229 17.282 -0.143 1.00 55.69 101 GLY A CA 1
ATOM 794 C C . GLY A 1 101 ? -3.864 17.802 -0.621 1.00 55.69 101 GLY A C 1
ATOM 795 O O . GLY A 1 101 ? -3.297 17.271 -1.576 1.00 55.69 101 GLY A O 1
ATOM 796 N N . LYS A 1 102 ? -3.284 18.800 0.065 1.00 63.91 102 LYS A N 1
ATOM 797 C CA . LYS A 1 102 ? -1.907 19.264 -0.185 1.00 63.91 102 LYS A CA 1
ATOM 798 C C . LYS A 1 102 ? -0.890 18.312 0.437 1.00 63.91 102 LYS A C 1
ATOM 800 O O . LYS A 1 102 ? 0.060 17.948 -0.252 1.00 63.91 102 LYS A O 1
ATOM 805 N N . GLY A 1 103 ? -1.098 17.877 1.680 1.00 68.06 103 GLY A N 1
ATOM 806 C CA . GLY A 1 103 ? -0.230 16.908 2.352 1.00 68.06 103 GLY A CA 1
ATOM 807 C C . GLY A 1 103 ? -0.086 15.628 1.533 1.00 68.06 103 GLY A C 1
ATOM 808 O O . GLY A 1 103 ? 1.010 15.280 1.098 1.00 68.06 103 GLY A O 1
ATOM 809 N N . PHE A 1 104 ? -1.199 14.983 1.185 1.00 67.94 104 PHE A N 1
ATOM 810 C CA . PHE A 1 104 ? -1.181 13.752 0.393 1.00 67.94 104 PHE A CA 1
ATOM 811 C C . PHE A 1 104 ? -0.691 13.931 -1.055 1.00 67.94 104 PHE A C 1
ATOM 813 O O . PHE A 1 104 ? -0.175 12.971 -1.632 1.00 67.94 104 PHE A O 1
ATOM 820 N N . SER A 1 105 ? -0.714 15.148 -1.622 1.00 65.12 105 SER A N 1
ATOM 821 C CA . SER A 1 105 ? -0.053 15.427 -2.911 1.00 65.12 105 SER A CA 1
ATOM 822 C C . SER A 1 105 ? 1.468 15.176 -2.875 1.00 65.12 105 SER A C 1
ATOM 824 O O . SER A 1 105 ? 2.059 14.825 -3.899 1.00 65.12 105 SER A O 1
ATOM 826 N N . ILE A 1 106 ? 2.096 15.243 -1.691 1.00 73.31 106 ILE A N 1
ATOM 827 C CA . ILE A 1 106 ? 3.525 14.956 -1.484 1.00 73.31 106 ILE A CA 1
ATOM 828 C C . ILE A 1 106 ? 3.835 13.463 -1.712 1.00 73.31 106 ILE A C 1
ATOM 830 O O . ILE A 1 106 ? 4.909 13.123 -2.207 1.00 73.31 106 ILE A O 1
ATOM 834 N N . LEU A 1 107 ? 2.890 12.546 -1.461 1.00 69.56 107 LEU A N 1
ATOM 835 C CA . LEU A 1 107 ? 3.076 11.133 -1.827 1.00 69.56 107 LEU A CA 1
ATOM 836 C C . LEU A 1 107 ? 3.078 10.937 -3.351 1.00 69.56 107 LEU A C 1
ATOM 838 O O . LEU A 1 107 ? 3.839 10.117 -3.870 1.00 69.56 107 LEU A O 1
ATOM 842 N N . GLY A 1 108 ? 2.282 11.733 -4.072 1.00 65.62 108 GLY A N 1
ATOM 843 C CA . GLY A 1 108 ? 2.318 11.808 -5.531 1.00 65.62 108 GLY A CA 1
ATOM 844 C C . GLY A 1 108 ? 3.660 12.330 -6.055 1.00 65.62 108 GLY A C 1
ATOM 845 O O . GLY A 1 108 ? 4.246 11.716 -6.948 1.00 65.62 108 GLY A O 1
ATOM 846 N N . LEU A 1 109 ? 4.198 13.394 -5.442 1.00 72.62 109 LEU A N 1
ATOM 847 C CA . LEU A 1 109 ? 5.560 13.892 -5.695 1.00 72.62 109 LEU A CA 1
ATOM 848 C C . LEU A 1 109 ? 6.615 12.792 -5.485 1.00 72.62 109 LEU A C 1
ATOM 850 O O . LEU A 1 109 ? 7.475 12.605 -6.344 1.00 72.62 109 LEU A O 1
ATOM 854 N N . ASN A 1 110 ? 6.535 12.023 -4.396 1.00 76.81 110 ASN A N 1
ATOM 855 C CA . ASN A 1 110 ? 7.486 10.941 -4.126 1.00 76.81 110 ASN A CA 1
ATOM 856 C C . ASN A 1 110 ? 7.460 9.857 -5.220 1.00 76.81 110 ASN A C 1
ATOM 858 O O . ASN A 1 110 ? 8.523 9.418 -5.668 1.00 76.81 110 ASN A O 1
ATOM 862 N N . ARG A 1 111 ? 6.274 9.474 -5.729 1.00 75.19 111 ARG A N 1
ATOM 863 C CA . ARG A 1 111 ? 6.180 8.576 -6.899 1.00 75.19 111 ARG A CA 1
ATOM 864 C C . ARG A 1 111 ? 6.769 9.224 -8.157 1.00 75.19 111 ARG A C 1
ATOM 866 O O . ARG A 1 111 ? 7.488 8.552 -8.894 1.00 75.19 111 ARG A O 1
ATOM 873 N N . ALA A 1 112 ? 6.510 10.512 -8.387 1.00 72.69 112 ALA A N 1
ATOM 874 C CA . ALA A 1 112 ? 7.043 11.258 -9.528 1.00 72.69 112 ALA A CA 1
ATOM 875 C C . ALA A 1 112 ? 8.580 11.244 -9.558 1.00 72.69 112 ALA A C 1
ATOM 877 O O . ALA A 1 112 ? 9.184 10.880 -10.565 1.00 72.69 112 ALA A O 1
ATOM 878 N N . LEU A 1 113 ? 9.210 11.584 -8.429 1.00 82.00 113 LEU A N 1
ATOM 879 C CA . LEU A 1 113 ? 10.664 11.590 -8.278 1.00 82.00 113 LEU A CA 1
ATOM 880 C C . LEU A 1 113 ? 11.251 10.186 -8.456 1.00 82.00 113 LEU A C 1
ATOM 882 O O . LEU A 1 113 ? 12.264 10.045 -9.137 1.00 82.00 113 LEU A O 1
ATOM 886 N N . GLY A 1 114 ? 10.593 9.146 -7.933 1.00 80.25 114 GLY A N 1
ATOM 887 C CA . GLY A 1 114 ? 10.990 7.752 -8.157 1.00 80.25 114 GLY A CA 1
ATOM 888 C C . GLY A 1 114 ? 10.999 7.355 -9.639 1.00 80.25 114 GLY A C 1
ATOM 889 O O . GLY A 1 114 ? 11.981 6.779 -10.110 1.00 80.25 114 GLY A O 1
ATOM 890 N N . LEU A 1 115 ? 9.948 7.717 -10.387 1.00 74.38 115 LEU A N 1
ATOM 891 C CA . LEU A 1 115 ? 9.815 7.429 -11.823 1.00 74.38 115 LEU A CA 1
ATOM 892 C C . LEU A 1 115 ? 10.771 8.243 -12.714 1.00 74.38 115 LEU A C 1
ATOM 894 O O . LEU A 1 115 ? 11.077 7.806 -13.819 1.00 74.38 115 LEU A O 1
ATOM 898 N N . ILE A 1 116 ? 11.276 9.390 -12.254 1.00 80.50 116 ILE A N 1
ATOM 899 C CA . ILE A 1 116 ? 12.325 10.145 -12.959 1.00 80.50 116 ILE A CA 1
ATOM 900 C C . ILE A 1 116 ? 13.707 9.586 -12.590 1.00 80.50 116 ILE A C 1
ATOM 902 O O . ILE A 1 116 ? 14.459 9.107 -13.438 1.00 80.50 116 ILE A O 1
ATOM 906 N N . ILE A 1 117 ? 14.050 9.629 -11.302 1.00 85.75 117 ILE A N 1
ATOM 907 C CA . ILE A 1 117 ? 15.413 9.417 -10.807 1.00 85.75 117 ILE A CA 1
ATOM 908 C C . ILE A 1 117 ? 15.820 7.940 -10.911 1.00 85.75 117 ILE A C 1
ATOM 910 O O . ILE A 1 117 ? 16.945 7.643 -11.313 1.00 85.75 117 ILE A O 1
ATOM 914 N N . GLY A 1 118 ? 14.914 7.004 -10.608 1.00 85.00 118 GLY A N 1
ATOM 915 C CA . GLY A 1 118 ? 15.191 5.565 -10.646 1.00 85.00 118 GLY A CA 1
ATOM 916 C C . GLY A 1 118 ? 15.592 5.065 -12.042 1.00 85.00 118 GLY A C 1
ATOM 917 O O . GLY A 1 118 ? 16.688 4.513 -12.189 1.00 85.00 118 GLY A O 1
ATOM 918 N N . PRO A 1 119 ? 14.766 5.285 -13.084 1.00 83.06 119 PRO A N 1
ATOM 919 C CA . PRO A 1 119 ? 15.092 4.919 -14.462 1.00 83.06 119 PRO A CA 1
ATOM 920 C C . PRO A 1 119 ? 16.292 5.674 -15.044 1.00 83.06 119 PRO A C 1
ATOM 922 O O . PRO A 1 119 ? 17.036 5.080 -15.822 1.00 83.06 119 PRO A O 1
ATOM 925 N N . ILE A 1 120 ? 16.553 6.926 -14.643 1.00 83.81 120 ILE A N 1
ATOM 926 C CA . ILE A 1 120 ? 17.796 7.623 -15.023 1.00 83.81 120 ILE A CA 1
ATOM 927 C C . ILE A 1 120 ? 19.013 6.914 -14.414 1.00 83.81 120 ILE A C 1
ATOM 929 O O . ILE A 1 120 ? 19.932 6.552 -15.149 1.00 83.81 120 ILE A O 1
ATOM 933 N N . ILE A 1 121 ? 19.021 6.653 -13.101 1.00 88.75 121 ILE A N 1
ATOM 934 C CA . ILE A 1 121 ? 20.165 6.021 -12.426 1.00 88.75 121 ILE A CA 1
ATOM 935 C C . ILE A 1 121 ? 20.392 4.596 -12.955 1.00 88.75 121 ILE A C 1
ATOM 937 O O . ILE A 1 121 ? 21.484 4.271 -13.425 1.00 88.75 121 ILE A O 1
ATOM 941 N N . GLY A 1 122 ? 19.359 3.749 -12.935 1.00 85.62 122 GLY A N 1
ATOM 942 C CA . GLY A 1 122 ? 19.442 2.369 -13.419 1.00 85.62 122 GLY A CA 1
ATOM 943 C C . GLY A 1 122 ? 19.703 2.273 -14.926 1.00 85.62 122 GLY A C 1
ATOM 944 O O . GLY A 1 122 ? 20.440 1.392 -15.375 1.00 85.62 122 GLY A O 1
ATOM 945 N N . GLY A 1 123 ? 19.146 3.198 -15.710 1.00 83.00 123 GLY A N 1
ATOM 946 C CA . GLY A 1 123 ? 19.322 3.278 -17.155 1.00 83.00 123 GLY A CA 1
ATOM 947 C C . GLY A 1 123 ? 20.739 3.679 -17.547 1.00 83.00 123 GLY A C 1
ATOM 948 O O . GLY A 1 123 ? 21.389 2.938 -18.284 1.00 83.00 123 GLY A O 1
ATOM 949 N N . TYR A 1 124 ? 21.251 4.810 -17.054 1.00 86.44 124 TYR A N 1
ATOM 950 C CA . TYR A 1 124 ? 22.558 5.337 -17.466 1.00 86.44 124 TYR A CA 1
ATOM 951 C C . TYR A 1 124 ? 23.737 4.589 -16.834 1.00 86.44 124 TYR A C 1
ATOM 953 O O . TYR A 1 124 ? 24.646 4.203 -17.566 1.00 86.44 124 TYR A O 1
ATOM 961 N N . PHE A 1 125 ? 23.712 4.307 -15.527 1.00 89.81 125 PHE A N 1
ATOM 962 C CA . PHE A 1 125 ? 24.881 3.777 -14.805 1.00 89.81 125 PHE A CA 1
ATOM 963 C C . PHE A 1 125 ? 25.005 2.243 -14.794 1.00 89.81 125 PHE A C 1
ATOM 965 O O . PHE A 1 125 ? 25.990 1.720 -14.274 1.00 89.81 125 PHE A O 1
ATOM 972 N N . SER A 1 126 ? 24.056 1.498 -15.372 1.00 89.81 126 SER A N 1
ATOM 973 C CA . SER A 1 126 ? 24.206 0.045 -15.547 1.00 89.81 126 SER A CA 1
ATOM 974 C C . SER A 1 126 ? 25.138 -0.311 -16.714 1.00 89.81 126 SER A C 1
ATOM 976 O O . SER A 1 126 ? 25.151 0.348 -17.754 1.00 89.81 126 SER A O 1
ATOM 978 N N . ASN A 1 127 ? 25.901 -1.398 -16.549 1.00 89.38 127 ASN A N 1
ATOM 979 C CA . ASN A 1 127 ? 26.992 -1.817 -17.440 1.00 89.38 127 ASN A CA 1
ATOM 980 C C . ASN A 1 127 ? 28.025 -0.691 -17.709 1.00 89.38 127 ASN A C 1
ATOM 982 O O . ASN A 1 127 ? 28.341 -0.410 -18.871 1.00 89.38 127 ASN A O 1
ATOM 986 N N . PRO A 1 128 ? 28.574 -0.036 -16.666 1.00 90.94 128 PRO A N 1
ATOM 987 C CA . PRO A 1 128 ? 29.386 1.169 -16.832 1.00 90.94 128 PRO A CA 1
ATOM 988 C C . PRO A 1 128 ? 30.654 0.920 -17.660 1.00 90.94 128 PRO A C 1
ATOM 990 O O . PRO A 1 128 ? 30.976 1.737 -18.514 1.00 90.94 128 PRO A O 1
ATOM 993 N N . SER A 1 129 ? 31.295 -0.244 -17.529 1.00 89.00 129 SER A N 1
ATOM 994 C CA . SER A 1 129 ? 32.483 -0.625 -18.312 1.00 89.00 129 SER A CA 1
ATOM 995 C C . SER A 1 129 ? 32.209 -0.878 -19.803 1.00 89.00 129 SER A C 1
ATOM 997 O O . SER A 1 129 ? 33.129 -0.867 -20.618 1.00 89.00 129 SER A O 1
ATOM 999 N N . LYS A 1 130 ? 30.936 -1.064 -20.192 1.00 88.00 130 LYS A N 1
ATOM 1000 C CA . LYS A 1 130 ? 30.506 -1.128 -21.602 1.00 88.00 130 LYS A CA 1
ATOM 1001 C C . LYS A 1 130 ? 30.123 0.252 -22.155 1.00 88.00 130 LYS A C 1
ATOM 1003 O O . LYS A 1 130 ? 30.242 0.466 -23.355 1.00 88.00 130 LYS A O 1
ATOM 1008 N N . LYS A 1 131 ? 29.660 1.174 -21.299 1.00 87.56 131 LYS A N 1
ATOM 1009 C CA . LYS A 1 131 ? 29.170 2.514 -21.688 1.00 87.56 131 LYS A CA 1
ATOM 1010 C C . LYS A 1 131 ? 30.230 3.612 -21.622 1.00 87.56 131 LYS A C 1
ATOM 1012 O O . LYS A 1 131 ? 30.261 4.487 -22.479 1.00 87.56 131 LYS A O 1
ATOM 1017 N N . TYR A 1 132 ? 31.093 3.554 -20.615 1.00 90.56 132 TYR A N 1
ATOM 1018 C CA . TYR A 1 132 ? 32.096 4.564 -20.291 1.00 90.56 132 TYR A CA 1
ATOM 1019 C C . TYR A 1 132 ? 33.483 3.909 -20.108 1.00 90.56 132 TYR A C 1
ATOM 1021 O O . TYR A 1 132 ? 34.097 4.061 -19.049 1.00 90.56 132 TYR A O 1
ATOM 1029 N N . PRO A 1 133 ? 34.005 3.172 -21.113 1.00 89.44 133 PRO A N 1
ATOM 1030 C CA . PRO A 1 133 ? 35.228 2.366 -20.977 1.00 89.44 133 PRO A CA 1
ATOM 1031 C C . PRO A 1 133 ? 36.495 3.180 -20.657 1.00 89.44 133 PRO A C 1
ATOM 1033 O O . PRO A 1 133 ? 37.468 2.617 -20.170 1.00 89.44 133 PRO A O 1
ATOM 1036 N N . GLN A 1 134 ? 36.476 4.498 -20.897 1.00 91.69 134 GLN A N 1
ATOM 1037 C CA . GLN A 1 134 ? 37.548 5.433 -20.521 1.00 91.69 134 GLN A CA 1
ATOM 1038 C C . GLN A 1 134 ? 37.612 5.707 -19.005 1.00 91.69 134 GLN A C 1
ATOM 1040 O O . GLN A 1 134 ? 38.648 6.125 -18.500 1.00 91.69 134 GLN A O 1
ATOM 1045 N N . ILE A 1 135 ? 36.501 5.508 -18.286 1.00 92.06 135 ILE A N 1
ATOM 1046 C CA . ILE A 1 135 ? 36.372 5.747 -16.836 1.00 92.06 135 ILE A CA 1
ATOM 1047 C C . ILE A 1 135 ? 36.367 4.410 -16.083 1.00 92.06 135 ILE A C 1
ATOM 1049 O O . ILE A 1 135 ? 36.967 4.282 -15.019 1.00 92.06 135 ILE A O 1
ATOM 1053 N N . PHE A 1 136 ? 35.713 3.397 -16.656 1.00 92.44 136 PHE A N 1
ATOM 1054 C CA . PHE A 1 136 ? 35.593 2.056 -16.092 1.00 92.44 136 PHE A CA 1
ATOM 1055 C C . PHE A 1 136 ? 36.223 1.043 -17.062 1.00 92.44 136 PHE A C 1
ATOM 1057 O O . PHE A 1 136 ? 35.538 0.545 -17.957 1.00 92.44 136 PHE A O 1
ATOM 1064 N N . PRO A 1 137 ? 37.529 0.744 -16.939 1.00 90.56 137 PRO A N 1
ATOM 1065 C CA . PRO A 1 137 ? 38.192 -0.195 -17.837 1.00 90.56 137 PRO A CA 1
ATOM 1066 C C . PRO A 1 137 ? 37.672 -1.628 -17.646 1.00 90.56 137 PRO A C 1
ATOM 1068 O O . PRO A 1 137 ? 37.127 -1.988 -16.595 1.00 90.56 137 PRO A O 1
ATOM 1071 N N . LYS A 1 138 ? 37.874 -2.475 -18.661 1.00 88.31 138 LYS A N 1
ATOM 1072 C CA . LYS A 1 138 ? 37.595 -3.917 -18.562 1.00 88.31 138 LYS A CA 1
ATOM 1073 C C . LYS A 1 138 ? 38.446 -4.563 -17.465 1.00 88.31 138 LYS A C 1
ATOM 1075 O O . LYS A 1 138 ? 39.582 -4.154 -17.242 1.00 88.31 138 LYS A O 1
ATOM 1080 N N . GLY A 1 139 ? 37.886 -5.551 -16.773 1.00 86.69 139 GLY A N 1
ATOM 1081 C CA . GLY A 1 139 ? 38.486 -6.165 -15.583 1.00 86.69 139 GLY A CA 1
ATOM 1082 C C . GLY A 1 139 ? 38.398 -5.318 -14.304 1.00 86.69 139 GLY A C 1
ATOM 1083 O O . GLY A 1 139 ? 38.846 -5.770 -13.253 1.00 86.69 139 GLY A O 1
ATOM 1084 N N . SER A 1 140 ? 37.811 -4.115 -14.347 1.00 89.94 140 SER A N 1
ATOM 1085 C CA . SER A 1 140 ? 37.544 -3.327 -13.137 1.00 89.94 140 SER A CA 1
ATOM 1086 C C . SER A 1 140 ? 36.425 -3.934 -12.279 1.00 89.94 140 SER A C 1
ATOM 1088 O O . SER A 1 140 ? 35.603 -4.728 -12.741 1.00 89.94 140 SER A O 1
ATOM 1090 N N . PHE A 1 141 ? 36.335 -3.492 -11.021 1.00 89.56 141 PHE A N 1
ATOM 1091 C CA . PHE A 1 1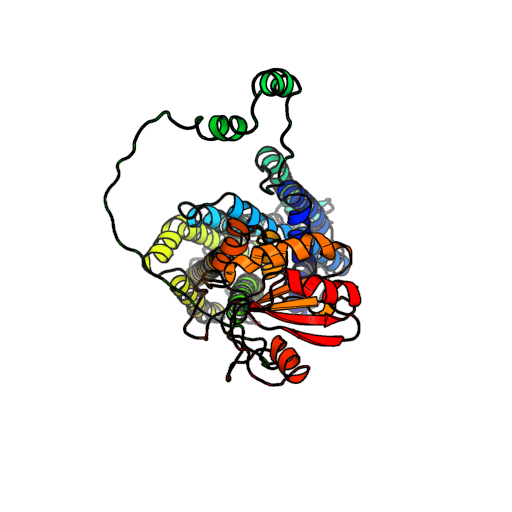41 ? 35.292 -3.898 -10.069 1.00 89.56 141 PHE A CA 1
ATOM 1092 C C . PHE A 1 141 ? 33.859 -3.792 -10.628 1.00 89.56 141 PHE A C 1
ATOM 1094 O O . PHE A 1 141 ? 33.021 -4.647 -10.342 1.00 89.56 141 PHE A O 1
ATOM 1101 N N . PHE A 1 142 ? 33.586 -2.777 -11.455 1.00 90.75 142 PHE A N 1
ATOM 1102 C CA . PHE A 1 142 ? 32.279 -2.547 -12.078 1.00 90.75 142 PHE A CA 1
ATOM 1103 C C . PHE A 1 142 ? 32.082 -3.273 -13.423 1.00 90.75 142 PHE A C 1
ATOM 1105 O O . PHE A 1 142 ? 30.960 -3.322 -13.923 1.00 90.75 142 PHE A O 1
ATOM 1112 N N . ASP A 1 143 ? 33.136 -3.867 -13.993 1.00 88.38 143 ASP A N 1
ATOM 1113 C CA . ASP A 1 143 ? 33.028 -4.834 -15.097 1.00 88.38 143 ASP A CA 1
ATOM 1114 C C . ASP A 1 143 ? 32.590 -6.207 -14.554 1.00 88.38 143 ASP A C 1
ATOM 1116 O O . ASP A 1 143 ? 31.706 -6.850 -15.113 1.00 88.38 143 ASP A O 1
ATOM 1120 N N . LEU A 1 144 ? 33.129 -6.594 -13.388 1.00 88.00 144 LEU A N 1
ATOM 1121 C CA . LEU A 1 144 ? 32.700 -7.775 -12.625 1.00 88.00 144 LEU A CA 1
ATOM 1122 C C . LEU A 1 144 ? 31.301 -7.610 -12.001 1.00 88.00 144 LEU A C 1
ATOM 1124 O O . LEU A 1 144 ? 30.576 -8.589 -11.845 1.00 88.00 144 LEU A O 1
ATOM 1128 N N . ASN A 1 145 ? 30.911 -6.378 -11.652 1.00 90.38 145 ASN A N 1
ATOM 1129 C CA . 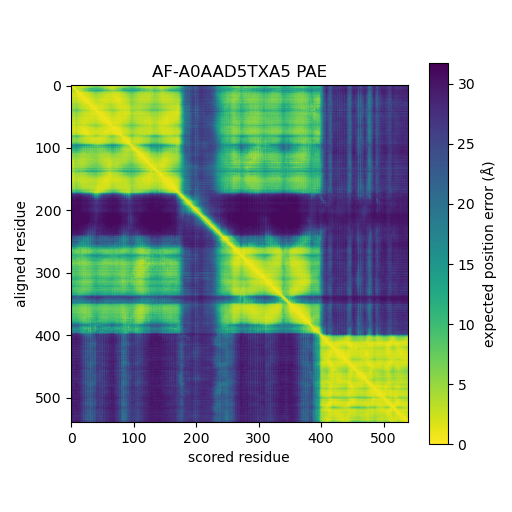ASN A 1 145 ? 29.627 -6.055 -11.021 1.00 90.38 145 ASN A CA 1
ATOM 1130 C C . ASN A 1 145 ? 28.846 -5.005 -11.843 1.00 90.38 145 ASN A C 1
ATOM 1132 O O . ASN A 1 145 ? 28.680 -3.867 -11.393 1.00 90.38 145 ASN A O 1
ATOM 1136 N N . PRO A 1 146 ? 28.318 -5.350 -13.035 1.00 89.62 146 PRO A N 1
ATOM 1137 C CA . PRO A 1 146 ? 27.702 -4.389 -13.960 1.00 89.62 146 PRO A CA 1
ATOM 1138 C C . PRO A 1 146 ? 26.401 -3.732 -13.455 1.00 89.62 146 PRO A C 1
ATOM 1140 O O . PRO A 1 146 ? 25.852 -2.865 -14.141 1.00 89.62 146 PRO A O 1
ATOM 1143 N N . TYR A 1 147 ? 25.902 -4.122 -12.277 1.00 91.31 147 TYR A N 1
ATOM 1144 C CA . TYR A 1 147 ? 24.681 -3.602 -11.652 1.00 91.31 147 TYR A CA 1
ATOM 1145 C C . TYR A 1 147 ? 24.903 -2.941 -10.284 1.00 91.31 147 TYR A C 1
ATOM 1147 O O . TYR A 1 147 ? 23.942 -2.420 -9.723 1.00 91.31 147 TYR A O 1
ATOM 1155 N N . SER A 1 148 ? 26.136 -2.894 -9.762 1.00 93.44 148 SER A N 1
ATOM 1156 C CA . SER A 1 148 ? 26.400 -2.310 -8.440 1.00 93.44 148 SER A CA 1
ATOM 1157 C C . SER A 1 148 ? 26.478 -0.784 -8.449 1.00 93.44 148 SER A C 1
ATOM 1159 O O . SER A 1 148 ? 25.993 -0.155 -7.518 1.00 93.44 148 SER A O 1
ATOM 1161 N N . LEU A 1 149 ? 27.016 -0.155 -9.502 1.00 93.38 149 LEU A N 1
ATOM 1162 C CA . LEU A 1 149 ? 27.114 1.309 -9.576 1.00 93.38 149 LEU A CA 1
ATOM 1163 C C . LEU A 1 149 ? 25.764 2.035 -9.352 1.00 93.38 149 LEU A C 1
ATOM 1165 O O . LEU A 1 149 ? 25.722 2.918 -8.494 1.00 93.38 149 LEU A O 1
ATOM 1169 N N . PRO A 1 150 ? 24.645 1.673 -10.019 1.00 92.88 150 PRO A N 1
ATOM 1170 C CA . PRO A 1 150 ? 23.362 2.324 -9.755 1.00 92.88 150 PRO A CA 1
ATOM 1171 C C . PRO A 1 150 ? 22.812 2.056 -8.343 1.00 92.88 150 PRO A C 1
ATOM 1173 O O . PRO A 1 150 ? 22.166 2.942 -7.786 1.00 92.88 150 PRO A O 1
ATOM 1176 N N . THR A 1 151 ? 23.077 0.895 -7.725 1.00 94.00 151 THR A N 1
ATOM 1177 C CA . THR A 1 151 ? 22.626 0.632 -6.341 1.00 94.00 151 THR A CA 1
ATOM 1178 C C . THR A 1 151 ? 23.513 1.295 -5.290 1.00 94.00 151 THR A C 1
ATOM 1180 O O . THR A 1 151 ? 23.004 1.685 -4.246 1.00 94.00 151 THR A O 1
ATOM 1183 N N . VAL A 1 152 ? 24.801 1.509 -5.572 1.00 95.44 152 VAL A N 1
ATOM 1184 C CA . VAL A 1 152 ? 25.711 2.331 -4.757 1.00 95.44 152 VAL A CA 1
ATOM 1185 C C . VAL A 1 152 ? 25.257 3.794 -4.757 1.00 95.44 152 VAL A C 1
ATOM 1187 O O . VAL A 1 152 ? 25.160 4.399 -3.692 1.00 95.44 152 VAL A O 1
ATOM 1190 N N . ILE A 1 153 ? 24.902 4.351 -5.922 1.00 94.12 153 ILE A N 1
ATOM 1191 C CA . ILE A 1 153 ? 24.343 5.712 -6.012 1.00 94.12 153 ILE A CA 1
ATOM 1192 C C . ILE A 1 153 ? 23.021 5.793 -5.229 1.00 94.12 153 ILE A C 1
ATOM 1194 O O . ILE A 1 153 ? 22.856 6.680 -4.392 1.00 94.12 153 ILE A O 1
ATOM 1198 N N . ALA A 1 154 ? 22.103 4.842 -5.443 1.00 91.75 154 ALA A N 1
ATOM 1199 C CA . ALA A 1 154 ? 20.828 4.796 -4.725 1.00 91.75 154 ALA A CA 1
ATOM 1200 C C . ALA A 1 154 ? 21.001 4.636 -3.201 1.00 91.75 154 ALA A C 1
ATOM 1202 O O . ALA A 1 154 ? 20.260 5.255 -2.441 1.00 91.75 154 ALA A O 1
ATOM 1203 N N . PHE A 1 155 ? 21.993 3.862 -2.747 1.00 95.00 155 PHE A N 1
ATOM 1204 C CA . PHE A 1 155 ? 22.337 3.716 -1.332 1.00 95.00 155 PHE A CA 1
ATOM 1205 C C . PHE A 1 155 ? 22.743 5.053 -0.710 1.00 95.00 155 PHE A C 1
ATOM 1207 O O . PHE A 1 155 ? 22.157 5.441 0.295 1.00 95.00 155 PHE A O 1
ATOM 1214 N N . PHE A 1 156 ? 23.683 5.790 -1.312 1.00 94.81 156 PHE A N 1
ATOM 1215 C CA . PHE A 1 156 ? 24.113 7.079 -0.758 1.00 94.81 156 PHE A CA 1
ATOM 1216 C C . PHE A 1 156 ? 22.980 8.111 -0.730 1.00 94.81 156 PHE A C 1
ATOM 1218 O O . PHE A 1 156 ? 22.799 8.769 0.292 1.00 94.81 156 PHE A O 1
ATOM 1225 N N . VAL A 1 157 ? 22.164 8.197 -1.787 1.00 91.44 157 VAL A N 1
ATOM 1226 C CA . VAL A 1 157 ? 20.971 9.065 -1.805 1.00 91.44 157 VAL A CA 1
ATOM 1227 C C . VAL A 1 157 ? 19.989 8.673 -0.694 1.00 91.44 157 VAL A C 1
ATOM 1229 O O . VAL A 1 157 ? 19.551 9.527 0.071 1.00 91.44 157 VAL A O 1
ATOM 1232 N N . SER A 1 158 ? 19.688 7.381 -0.547 1.00 90.62 158 SER A N 1
ATOM 1233 C CA . SER A 1 158 ? 18.745 6.875 0.458 1.00 90.62 158 SER A CA 1
ATOM 1234 C C . SER A 1 158 ? 19.252 7.060 1.898 1.00 90.62 158 SER A C 1
ATOM 1236 O O . SER A 1 158 ? 18.475 7.418 2.783 1.00 90.62 158 SER A O 1
ATOM 1238 N N . ILE A 1 159 ? 20.560 6.915 2.140 1.00 94.31 159 ILE A N 1
ATOM 1239 C CA . ILE A 1 159 ? 21.185 7.214 3.437 1.00 94.31 159 ILE A CA 1
ATOM 1240 C C . ILE A 1 159 ? 21.172 8.721 3.729 1.00 94.31 159 ILE A C 1
ATOM 1242 O O . ILE A 1 159 ? 20.857 9.105 4.853 1.00 94.31 159 ILE A O 1
ATOM 1246 N N . MET A 1 160 ? 21.423 9.591 2.743 1.00 93.19 160 MET A N 1
ATOM 1247 C CA . MET A 1 160 ? 21.261 11.043 2.920 1.00 93.19 160 MET A CA 1
ATOM 1248 C C . MET A 1 160 ? 19.812 11.411 3.272 1.00 93.19 160 MET A C 1
ATOM 1250 O O . MET A 1 160 ? 19.591 12.209 4.182 1.00 93.19 160 MET A O 1
ATOM 1254 N N . CYS A 1 161 ? 18.823 10.784 2.624 1.00 89.81 161 CYS A N 1
ATOM 1255 C CA . CYS A 1 161 ? 17.413 10.936 2.987 1.00 89.81 161 CYS A CA 1
ATOM 1256 C C . CYS A 1 161 ? 17.115 10.430 4.408 1.00 89.81 161 CYS A C 1
ATOM 1258 O O . CYS A 1 161 ? 16.389 11.101 5.133 1.00 89.81 161 CYS A O 1
ATOM 1260 N N . ALA A 1 162 ? 17.691 9.302 4.839 1.00 90.69 162 ALA A N 1
ATOM 1261 C CA . ALA A 1 162 ? 17.520 8.785 6.200 1.00 90.69 162 ALA A CA 1
ATOM 1262 C C . ALA A 1 162 ? 18.147 9.704 7.269 1.00 90.69 162 ALA A C 1
ATOM 1264 O O . ALA A 1 162 ? 17.552 9.907 8.325 1.00 90.69 162 ALA A O 1
ATOM 1265 N N . VAL A 1 163 ? 19.308 10.309 6.987 1.00 93.69 163 VAL A N 1
ATOM 1266 C CA . VAL A 1 163 ? 19.947 11.300 7.872 1.00 93.69 163 VAL A CA 1
ATOM 1267 C C . VAL A 1 163 ? 19.122 12.587 7.942 1.00 93.69 163 VAL A C 1
ATOM 1269 O O . VAL A 1 163 ? 18.880 13.086 9.035 1.00 93.69 163 VAL A O 1
ATOM 1272 N N . ALA A 1 164 ? 18.623 13.104 6.815 1.00 92.56 164 ALA A N 1
ATOM 1273 C CA . ALA A 1 164 ? 17.722 14.259 6.822 1.00 92.56 164 ALA A CA 1
ATOM 1274 C C . ALA A 1 164 ? 16.421 13.957 7.592 1.00 92.56 164 ALA A C 1
ATOM 1276 O O . ALA A 1 164 ? 16.008 14.735 8.450 1.00 92.56 164 ALA A O 1
ATOM 1277 N N . ALA A 1 165 ? 15.821 12.787 7.355 1.00 89.44 165 ALA A N 1
ATOM 1278 C CA . ALA A 1 165 ? 14.628 12.330 8.059 1.00 89.44 165 ALA A CA 1
ATOM 1279 C C . ALA A 1 165 ? 14.855 12.156 9.570 1.00 89.44 165 ALA A C 1
ATOM 1281 O O . ALA A 1 165 ? 13.934 12.400 10.339 1.00 89.44 165 ALA A O 1
ATOM 1282 N N . TYR A 1 166 ? 16.061 11.796 10.027 1.00 92.69 166 TYR A N 1
ATOM 1283 C CA . TYR A 1 166 ? 16.369 11.701 11.460 1.00 92.69 166 TYR A CA 1
ATOM 1284 C C . TYR A 1 166 ? 16.192 13.047 12.185 1.00 92.69 166 TYR A C 1
ATOM 1286 O O . TYR A 1 166 ? 15.681 13.073 13.306 1.00 92.69 166 TYR A O 1
ATOM 1294 N N . TYR A 1 167 ? 16.569 14.154 11.537 1.00 92.00 167 TYR A N 1
ATOM 1295 C CA . TYR A 1 167 ? 16.433 15.508 12.086 1.00 92.00 167 TYR A CA 1
ATOM 1296 C C . TYR A 1 167 ? 15.057 16.149 11.848 1.00 92.00 167 TYR A C 1
ATOM 1298 O O . TYR A 1 167 ? 14.702 17.058 12.590 1.00 92.00 167 TYR A O 1
ATOM 1306 N N . VAL A 1 168 ? 14.305 15.709 10.829 1.00 89.25 168 VAL A N 1
ATOM 1307 C CA . VAL A 1 168 ? 13.046 16.354 10.390 1.00 89.25 168 VAL A CA 1
ATOM 1308 C C . VAL A 1 168 ? 11.783 15.577 10.782 1.00 89.25 168 VAL A C 1
ATOM 1310 O O . VAL A 1 168 ? 10.739 16.191 10.970 1.00 89.25 168 VAL A O 1
ATOM 1313 N N . LEU A 1 169 ? 11.839 14.247 10.922 1.00 87.88 169 LEU A N 1
ATOM 1314 C CA . LEU A 1 169 ? 10.701 13.487 11.444 1.00 87.88 169 LEU A CA 1
ATOM 1315 C C . LEU A 1 169 ? 10.582 13.720 12.949 1.00 87.88 169 LEU A C 1
ATOM 1317 O O . LEU A 1 169 ? 11.449 13.301 13.717 1.00 87.88 169 LEU A O 1
ATOM 1321 N N . GLU A 1 170 ? 9.477 14.325 13.357 1.00 87.19 170 GLU A N 1
ATOM 1322 C CA . GLU A 1 170 ? 8.979 14.291 14.733 1.00 87.19 170 GLU A CA 1
ATOM 1323 C C . GLU A 1 170 ? 8.281 12.943 15.015 1.00 87.19 170 GLU A C 1
ATOM 1325 O O . GLU A 1 170 ? 8.230 12.072 14.143 1.00 87.19 170 GLU A O 1
ATOM 1330 N N . GLU A 1 171 ? 7.781 12.725 16.232 1.00 86.00 171 GLU A N 1
ATOM 1331 C CA . GLU A 1 171 ? 6.958 11.553 16.566 1.00 86.00 171 GLU A CA 1
ATOM 1332 C C . GLU A 1 171 ? 5.493 11.979 16.709 1.00 86.00 171 GLU A C 1
ATOM 1334 O O . GLU A 1 171 ? 5.208 12.959 17.389 1.00 86.00 171 GLU A O 1
ATOM 1339 N N . THR A 1 172 ? 4.580 11.251 16.061 1.00 79.62 172 THR A N 1
ATOM 1340 C CA . THR A 1 172 ? 3.142 11.574 15.993 1.00 79.62 172 THR A CA 1
ATOM 1341 C C . THR A 1 172 ? 2.268 10.583 16.755 1.00 79.62 172 THR A C 1
ATOM 1343 O O . THR A 1 172 ? 1.081 10.840 16.952 1.00 79.62 172 THR A O 1
ATOM 1346 N N . LEU A 1 173 ? 2.829 9.461 17.225 1.00 72.12 173 LEU A N 1
ATOM 1347 C CA . LEU A 1 173 ? 2.113 8.542 18.104 1.00 72.12 173 LEU A CA 1
ATOM 1348 C C . LEU A 1 173 ? 1.877 9.201 19.474 1.00 72.12 173 LEU A C 1
ATOM 1350 O O . LEU A 1 173 ? 2.751 9.190 20.343 1.00 72.12 173 LEU A O 1
ATOM 1354 N N . ASN A 1 174 ? 0.674 9.746 19.667 1.00 53.62 174 ASN A N 1
ATOM 1355 C CA . ASN A 1 174 ? 0.215 10.344 20.922 1.00 53.62 174 ASN A CA 1
ATOM 1356 C C . ASN A 1 174 ? 0.069 9.290 22.036 1.00 53.62 174 ASN A C 1
ATOM 1358 O O . ASN A 1 174 ? -1.027 8.832 22.353 1.00 53.62 174 ASN A O 1
ATOM 1362 N N . ILE A 1 175 ? 1.189 8.927 22.661 1.00 40.94 175 ILE A N 1
ATOM 1363 C CA . ILE A 1 175 ? 1.210 8.237 23.952 1.00 40.94 175 ILE A CA 1
ATOM 1364 C C . ILE A 1 175 ? 0.836 9.271 25.028 1.00 40.94 175 ILE A C 1
ATOM 1366 O O . ILE A 1 175 ? 1.564 10.261 25.162 1.00 40.94 175 ILE A O 1
ATOM 1370 N N . PRO A 1 176 ? -0.232 9.064 25.825 1.00 31.78 176 PRO A N 1
ATOM 1371 C CA . PRO A 1 176 ? -0.551 9.946 26.941 1.00 31.78 176 PRO A CA 1
ATOM 1372 C C . PRO A 1 176 ? 0.620 9.996 27.928 1.00 31.78 176 PRO A C 1
ATOM 1374 O O . PRO A 1 176 ? 0.926 9.010 28.601 1.00 31.78 176 PRO A O 1
ATOM 1377 N N . GLN A 1 177 ? 1.298 11.141 27.999 1.00 24.84 177 GLN A N 1
ATOM 1378 C CA . GLN A 1 177 ? 2.336 11.362 29.000 1.00 24.84 177 GLN A CA 1
ATOM 1379 C C . GLN A 1 177 ? 1.669 11.431 30.382 1.00 24.84 177 GLN A C 1
ATOM 1381 O O . GLN A 1 177 ? 0.720 12.203 30.542 1.00 24.84 177 GLN A O 1
ATOM 1386 N N . PRO A 1 178 ? 2.139 10.678 31.394 1.00 23.86 178 PRO A N 1
ATOM 1387 C CA . PRO A 1 178 ? 1.711 10.923 32.762 1.00 23.86 178 PRO A CA 1
ATOM 1388 C C . PRO A 1 178 ? 2.140 12.342 33.151 1.00 23.86 178 PRO A C 1
ATOM 1390 O O . PRO A 1 178 ? 3.305 12.712 32.979 1.00 23.86 178 PRO A O 1
ATOM 1393 N N . ILE A 1 179 ? 1.194 13.140 33.648 1.00 27.42 179 ILE A N 1
ATOM 1394 C CA . ILE A 1 179 ? 1.456 14.518 34.070 1.00 27.42 179 ILE A CA 1
ATOM 1395 C C . ILE A 1 179 ? 2.521 14.483 35.168 1.00 27.42 179 ILE A C 1
ATOM 1397 O O . ILE A 1 179 ? 2.321 13.876 36.221 1.00 27.42 179 ILE A O 1
ATOM 1401 N N . LYS A 1 180 ? 3.658 15.141 34.925 1.00 23.62 180 LYS A N 1
ATOM 1402 C CA . LYS A 1 180 ? 4.648 15.397 35.969 1.00 23.62 180 LYS A CA 1
ATOM 1403 C C . LYS A 1 180 ? 4.130 16.515 36.864 1.00 23.62 180 LYS A C 1
ATOM 1405 O O . LYS A 1 180 ? 4.299 17.687 36.544 1.00 23.62 180 LYS A O 1
ATOM 1410 N N . LEU A 1 181 ? 3.505 16.126 37.969 1.00 30.70 181 LEU A N 1
ATOM 1411 C CA . LEU A 1 181 ? 3.314 17.006 39.115 1.00 30.70 181 LEU A CA 1
ATOM 1412 C C . LEU A 1 181 ? 4.697 17.455 39.614 1.00 30.70 181 LEU A C 1
ATOM 1414 O O . LEU A 1 181 ? 5.625 16.644 39.677 1.00 30.70 181 LEU A O 1
ATOM 1418 N N . HIS A 1 182 ? 4.844 18.742 39.921 1.00 29.55 182 HIS A N 1
ATOM 1419 C CA . HIS A 1 182 ? 6.034 19.280 40.572 1.00 29.55 182 HIS A CA 1
ATOM 1420 C C . HIS A 1 182 ? 5.791 19.329 42.087 1.00 29.55 182 HIS A C 1
ATOM 1422 O O . HIS A 1 182 ? 4.780 19.864 42.535 1.00 29.55 182 HIS A O 1
ATOM 1428 N N . ASP A 1 183 ? 6.730 18.799 42.879 1.00 33.75 183 ASP A N 1
ATOM 1429 C CA . ASP A 1 183 ? 6.587 18.597 44.336 1.00 33.75 183 ASP A CA 1
ATOM 1430 C C . ASP A 1 183 ? 6.392 19.892 45.164 1.00 33.75 183 ASP A C 1
ATOM 1432 O O . ASP A 1 183 ? 6.264 19.836 46.392 1.00 33.75 183 ASP A O 1
ATOM 1436 N N . GLU A 1 184 ? 6.435 21.070 44.542 1.00 33.75 184 GLU A N 1
ATOM 1437 C CA . GLU A 1 184 ? 6.231 22.363 45.204 1.00 33.75 184 GLU A CA 1
ATOM 1438 C C . GLU A 1 184 ? 4.755 22.800 45.150 1.00 33.75 184 GLU A C 1
ATOM 1440 O O . GLU A 1 184 ? 4.225 23.219 46.180 1.00 33.75 184 GLU A O 1
ATOM 1445 N N . ASP A 1 185 ? 4.052 22.578 44.031 1.00 34.69 185 ASP A N 1
ATOM 1446 C CA . ASP A 1 185 ? 2.655 23.009 43.841 1.00 34.69 185 ASP A CA 1
ATOM 1447 C C . ASP A 1 185 ? 1.677 22.304 44.800 1.00 34.69 185 ASP A C 1
ATOM 1449 O O . ASP A 1 185 ? 0.768 22.934 45.346 1.00 34.69 185 ASP A O 1
ATOM 1453 N N . GLU A 1 186 ? 1.877 21.007 45.079 1.00 39.69 186 GLU A N 1
ATOM 1454 C CA . GLU A 1 186 ? 1.007 20.267 46.007 1.00 39.69 186 GLU A CA 1
ATOM 1455 C C . GLU A 1 186 ? 0.994 20.879 47.416 1.00 39.69 186 GLU A C 1
ATOM 1457 O O . GLU A 1 186 ? -0.029 20.832 48.097 1.00 39.69 186 GLU A O 1
ATOM 1462 N N . ARG A 1 187 ? 2.105 21.463 47.884 1.00 33.62 187 ARG A N 1
ATOM 1463 C CA . ARG A 1 187 ? 2.251 21.849 49.298 1.00 33.62 187 ARG A CA 1
ATOM 1464 C C . ARG A 1 187 ? 1.514 23.123 49.691 1.00 33.62 187 ARG A C 1
ATOM 1466 O O . ARG A 1 187 ? 1.109 23.213 50.851 1.00 33.62 187 ARG A O 1
ATOM 1473 N N . ASP A 1 188 ? 1.298 24.048 48.762 1.00 37.12 188 ASP A N 1
ATOM 1474 C CA . ASP A 1 188 ? 0.505 25.257 49.017 1.00 37.12 188 ASP A CA 1
ATOM 1475 C C . ASP A 1 188 ? -0.968 25.091 48.589 1.00 37.12 188 ASP A C 1
ATOM 1477 O O . ASP A 1 188 ? -1.865 25.634 49.244 1.00 37.12 188 ASP A O 1
ATOM 1481 N N . VAL A 1 189 ? -1.261 24.234 47.599 1.00 36.81 189 VAL A N 1
ATOM 1482 C CA . VAL A 1 189 ? -2.645 23.840 47.260 1.00 36.81 189 VAL A CA 1
ATOM 1483 C C . VAL A 1 189 ? -3.279 23.005 48.385 1.00 36.81 189 VAL A C 1
ATOM 1485 O O . VAL A 1 189 ? -4.385 23.310 48.829 1.00 36.81 189 VAL A O 1
ATOM 1488 N N . LEU A 1 190 ? -2.564 22.021 48.949 1.00 34.47 190 LEU A N 1
ATOM 1489 C CA . LEU A 1 190 ? -3.044 21.223 50.095 1.00 34.47 190 LEU A CA 1
ATOM 1490 C C . LEU A 1 190 ? -3.143 22.014 51.416 1.00 34.47 190 LEU A C 1
ATOM 1492 O O . LEU A 1 190 ? -3.595 21.468 52.421 1.00 34.47 190 LEU A O 1
ATOM 1496 N N . ARG A 1 191 ? -2.710 23.280 51.441 1.00 37.28 191 ARG A N 1
ATOM 1497 C CA . ARG A 1 191 ? -2.772 24.173 52.612 1.00 37.28 191 ARG A CA 1
ATOM 1498 C C . ARG A 1 191 ? -3.866 25.233 52.551 1.00 37.28 191 ARG A C 1
ATOM 1500 O O . ARG A 1 191 ? -4.059 25.930 53.543 1.00 37.28 191 ARG A O 1
ATOM 1507 N N . SER A 1 192 ? -4.531 25.384 51.410 1.00 35.25 192 SER A N 1
ATOM 1508 C CA . SER A 1 192 ? -5.532 26.433 51.182 1.00 35.25 192 SER A CA 1
ATOM 1509 C C . SER A 1 192 ? -6.967 25.901 51.082 1.00 35.25 192 SER A C 1
ATOM 1511 O O . SER A 1 192 ? -7.896 26.640 51.387 1.00 35.25 192 SER A O 1
ATOM 1513 N N . ALA A 1 193 ? -7.160 24.625 50.733 1.00 35.56 193 ALA A N 1
ATOM 1514 C CA . ALA A 1 193 ? -8.478 24.008 50.565 1.00 35.56 193 ALA A CA 1
ATOM 1515 C C . ALA A 1 193 ? -9.018 23.349 51.857 1.00 35.56 193 ALA A C 1
ATOM 1517 O O . ALA A 1 193 ? -9.075 22.124 51.964 1.00 35.56 193 ALA A O 1
ATOM 1518 N N . ASP A 1 194 ? -9.452 24.156 52.832 1.00 38.47 194 ASP A N 1
ATOM 1519 C CA . ASP A 1 194 ? -10.056 23.667 54.092 1.00 38.47 194 ASP A CA 1
ATOM 1520 C C . ASP A 1 194 ? -11.519 23.173 53.932 1.00 38.47 194 ASP A C 1
ATOM 1522 O O . ASP A 1 194 ? -12.113 22.653 54.880 1.00 38.47 194 ASP A O 1
ATOM 1526 N N . THR A 1 195 ? -12.124 23.289 52.737 1.00 40.72 195 THR A N 1
ATOM 1527 C CA . THR A 1 195 ? -13.438 22.689 52.427 1.00 40.72 195 THR A CA 1
ATOM 1528 C C . THR A 1 195 ? -13.479 21.982 51.068 1.00 40.72 195 THR A C 1
ATOM 1530 O O . THR A 1 195 ? -12.865 22.400 50.089 1.00 40.72 195 THR A O 1
ATOM 1533 N N . PHE A 1 196 ? -14.238 20.883 51.003 1.00 36.69 196 PHE A N 1
ATOM 1534 C CA . PHE A 1 196 ? -14.245 19.939 49.874 1.00 36.69 196 PHE A CA 1
ATOM 1535 C C . PHE A 1 196 ? -14.948 20.464 48.602 1.00 36.69 196 PHE A C 1
ATOM 1537 O O . PHE A 1 196 ? -14.861 19.838 47.548 1.00 36.69 196 PHE A O 1
ATOM 1544 N N . GLU A 1 197 ? -15.654 21.595 48.691 1.00 35.25 197 GLU A N 1
ATOM 1545 C CA . GLU A 1 197 ? -16.379 22.212 47.568 1.00 35.25 197 GLU A CA 1
ATOM 1546 C C . GLU A 1 197 ? -15.491 23.178 46.758 1.00 35.25 197 GLU A C 1
ATOM 1548 O O . GLU A 1 197 ? -15.688 23.344 45.554 1.00 35.25 197 GLU A O 1
ATOM 1553 N N . GLU A 1 198 ? -14.458 23.755 47.380 1.00 35.03 198 GLU A N 1
ATOM 1554 C CA . GLU A 1 198 ? -13.635 24.826 46.795 1.00 35.03 198 GLU A CA 1
ATOM 1555 C C . GLU A 1 198 ? -12.670 24.323 45.699 1.00 35.03 198 GLU A C 1
ATOM 1557 O O . GLU A 1 198 ? -12.336 25.053 44.760 1.00 35.03 198 GLU A O 1
ATOM 1562 N N . TYR A 1 199 ? -12.308 23.033 45.740 1.00 35.53 199 TYR A N 1
ATOM 1563 C CA . TYR A 1 199 ? -11.460 22.372 44.736 1.00 35.53 199 TYR A CA 1
ATOM 1564 C C . TYR A 1 199 ? -12.036 22.451 43.311 1.00 35.53 199 TYR A C 1
ATOM 1566 O O . TYR A 1 199 ? -11.287 22.609 42.348 1.00 35.53 199 TYR A O 1
ATOM 1574 N N . TYR A 1 200 ? -13.365 22.388 43.158 1.00 35.28 200 TYR A N 1
ATOM 1575 C CA . TYR A 1 200 ? -14.008 22.439 41.840 1.00 35.28 200 TYR A CA 1
ATOM 1576 C C . TYR A 1 200 ? -14.190 23.865 41.300 1.00 35.28 200 TYR A C 1
ATOM 1578 O O . TYR A 1 200 ? -14.229 24.041 40.085 1.00 35.28 200 TYR A O 1
ATOM 1586 N N . SER A 1 201 ? -14.239 24.893 42.156 1.00 30.39 201 SER A N 1
ATOM 1587 C CA . SER A 1 201 ? -14.383 26.290 41.710 1.00 30.39 201 SER A CA 1
ATOM 1588 C C . SER A 1 201 ? -13.103 26.908 41.134 1.00 30.39 201 SER A C 1
ATOM 1590 O O . SER A 1 201 ? -13.182 27.817 40.309 1.00 30.39 201 SER A O 1
ATOM 1592 N N . VAL A 1 202 ? -11.923 26.419 41.533 1.00 32.59 202 VAL A N 1
ATOM 1593 C CA . VAL A 1 202 ? -10.630 26.964 41.069 1.00 32.59 202 VAL A CA 1
ATOM 1594 C C . VAL A 1 202 ? -10.304 26.522 39.636 1.00 32.59 202 VAL A C 1
ATOM 1596 O O . VAL A 1 202 ? -9.751 27.301 38.859 1.00 32.59 202 VAL A O 1
ATOM 1599 N N . VAL A 1 203 ? -10.682 25.297 39.255 1.00 33.62 203 VAL A N 1
ATOM 1600 C CA . VAL A 1 203 ? -10.387 24.731 37.924 1.00 33.62 203 VAL A CA 1
ATOM 1601 C C . VAL A 1 203 ? -11.145 25.465 36.805 1.00 33.62 203 VAL A C 1
ATOM 1603 O O . VAL A 1 203 ? -10.601 25.650 35.717 1.00 33.62 203 VAL A O 1
ATOM 1606 N N . ASP A 1 204 ? -12.359 25.948 37.082 1.00 29.94 204 ASP A N 1
ATOM 1607 C CA . ASP A 1 204 ? -13.282 26.524 36.086 1.00 29.94 204 ASP A CA 1
ATOM 1608 C C . ASP A 1 204 ? -12.993 28.007 35.732 1.00 29.94 204 ASP A C 1
ATOM 1610 O O . ASP A 1 204 ? -13.646 28.591 34.870 1.00 29.94 204 ASP A O 1
ATOM 1614 N N . CYS A 1 205 ? -12.000 28.639 36.378 1.00 27.59 205 CYS A N 1
ATOM 1615 C CA . CYS A 1 205 ? -11.774 30.096 36.326 1.00 27.59 205 CYS A CA 1
ATOM 1616 C C . CYS A 1 205 ? -10.487 30.553 35.596 1.00 27.59 205 CYS A C 1
ATOM 1618 O O . CYS A 1 205 ? -10.075 31.701 35.750 1.00 27.59 205 CYS A O 1
ATOM 1620 N N . SER A 1 206 ? -9.824 29.693 34.808 1.00 28.88 206 SER A N 1
ATOM 1621 C CA . SER A 1 206 ? -8.467 29.957 34.272 1.00 28.88 206 SER A CA 1
ATOM 1622 C C . SER A 1 206 ? -8.351 30.141 32.743 1.00 28.88 206 SER A C 1
ATOM 1624 O O . SER A 1 206 ? -7.258 30.033 32.190 1.00 28.88 206 SER A O 1
ATOM 1626 N N . SER A 1 207 ? -9.444 30.463 32.033 1.00 31.61 207 SER A N 1
ATOM 1627 C CA . SER A 1 207 ? -9.424 30.663 30.565 1.00 31.61 207 SER A CA 1
ATOM 1628 C C . SER A 1 207 ? -10.228 31.873 30.052 1.00 31.61 207 SER A C 1
ATOM 1630 O O . SER A 1 207 ? -10.961 31.785 29.067 1.00 31.61 207 SER A O 1
ATOM 1632 N N . SER A 1 208 ? -10.067 33.042 30.683 1.00 32.03 208 SER A N 1
ATOM 1633 C CA . SER A 1 208 ? -10.722 34.287 30.249 1.00 32.03 208 SER A CA 1
ATOM 1634 C C . SER A 1 208 ? -9.764 35.475 30.086 1.00 32.03 208 SER A C 1
ATOM 1636 O O . SER A 1 208 ? -9.809 36.424 30.864 1.00 32.03 208 SER A O 1
ATOM 1638 N N . ASP A 1 209 ? -8.954 35.460 29.025 1.00 27.20 209 ASP A N 1
ATOM 1639 C CA . ASP A 1 209 ? -8.489 36.699 28.386 1.00 27.20 209 ASP A CA 1
ATOM 1640 C C . ASP A 1 209 ? -8.330 36.505 26.862 1.00 27.20 209 ASP A C 1
ATOM 1642 O O . ASP A 1 209 ? -8.227 35.375 26.382 1.00 27.20 209 ASP A O 1
ATOM 1646 N N . SER A 1 210 ? -8.444 37.582 26.076 1.00 25.45 210 SER A N 1
ATOM 1647 C CA . SER A 1 210 ? -8.929 37.512 24.673 1.00 25.45 210 SER A CA 1
ATOM 1648 C C . SER A 1 210 ? -7.961 38.105 23.615 1.00 25.45 210 SER A C 1
ATOM 1650 O O . SER A 1 210 ? -6.950 38.690 24.006 1.00 25.45 210 SER A O 1
ATOM 1652 N N . PRO A 1 211 ? -8.193 37.945 22.279 1.00 30.59 211 PRO A N 1
ATOM 1653 C CA . PRO A 1 211 ? -9.244 38.717 21.589 1.00 30.59 211 PRO A CA 1
ATOM 1654 C C . PRO A 1 211 ? -9.980 38.043 20.396 1.00 30.59 211 PRO A C 1
ATOM 1656 O O . PRO A 1 211 ? -9.403 37.676 19.376 1.00 30.59 211 PRO A O 1
ATOM 1659 N N . THR A 1 212 ? -11.313 38.033 20.491 1.00 24.62 212 THR A N 1
ATOM 1660 C CA . THR A 1 212 ? -12.328 38.229 19.424 1.00 24.62 212 THR A CA 1
ATOM 1661 C C . THR A 1 212 ? -12.047 37.874 17.943 1.00 24.62 212 THR A C 1
ATOM 1663 O O . THR A 1 212 ? -11.411 38.639 17.216 1.00 24.62 212 THR A O 1
ATOM 1666 N N . VAL A 1 213 ? -12.813 36.906 17.414 1.00 24.55 213 VAL A N 1
ATOM 1667 C CA . VAL A 1 213 ? -13.403 36.969 16.054 1.00 24.55 213 VAL A CA 1
ATOM 1668 C C . VAL A 1 213 ? -14.928 36.774 16.161 1.00 24.55 213 VAL A C 1
ATOM 1670 O O . VAL A 1 213 ? -15.416 36.116 17.075 1.00 24.55 213 VAL A O 1
ATOM 1673 N N . ARG A 1 214 ? -15.687 37.444 15.283 1.00 22.12 214 ARG A N 1
ATOM 1674 C CA . ARG A 1 214 ? -17.138 37.703 15.400 1.00 22.12 214 ARG A CA 1
ATOM 1675 C C . ARG A 1 214 ? -18.027 36.453 15.348 1.00 22.12 214 ARG A C 1
ATOM 1677 O O . ARG A 1 214 ? -17.791 35.548 14.556 1.00 22.12 214 ARG A O 1
ATOM 1684 N N . SER A 1 215 ? -19.135 36.508 16.085 1.00 29.78 215 SER A N 1
ATOM 1685 C CA . SER A 1 215 ? -20.289 35.615 15.945 1.00 29.78 215 SER A CA 1
ATOM 1686 C C . SER A 1 215 ? -21.234 36.055 14.814 1.00 29.78 215 SER A C 1
ATOM 1688 O O . SER A 1 215 ? -21.343 37.245 14.511 1.00 29.78 215 SER A O 1
ATOM 1690 N N . SER A 1 216 ? -21.973 35.100 14.234 1.00 24.23 216 SER A N 1
ATOM 1691 C CA . SER A 1 216 ? -23.222 35.378 13.505 1.00 24.23 216 SER A CA 1
ATOM 1692 C C . SER A 1 216 ? -24.147 34.147 13.411 1.00 24.23 216 SER A C 1
ATOM 1694 O O . SER A 1 216 ? -23.956 33.283 12.562 1.00 24.23 216 SER A O 1
ATOM 1696 N N . ASN A 1 217 ? -25.180 34.149 14.255 1.00 24.88 217 ASN A N 1
ATOM 1697 C CA . ASN A 1 217 ? -26.517 33.565 14.070 1.00 24.88 217 ASN A CA 1
ATOM 1698 C C . ASN A 1 217 ? -26.702 32.050 13.788 1.00 24.88 217 ASN A C 1
ATOM 1700 O O . ASN A 1 217 ? -26.657 31.590 12.655 1.00 24.88 217 ASN A O 1
ATOM 1704 N N . GLU A 1 218 ? -27.138 31.345 14.841 1.00 26.17 218 GLU A N 1
ATOM 1705 C CA . GLU A 1 218 ? -28.526 30.840 14.961 1.00 26.17 218 GLU A CA 1
ATOM 1706 C C . GLU A 1 218 ? -29.089 29.943 13.823 1.00 26.17 218 GLU A C 1
ATOM 1708 O O . GLU A 1 218 ? -29.515 30.453 12.788 1.00 26.17 218 GLU A O 1
ATOM 1713 N N . ARG A 1 219 ? -29.283 28.631 14.085 1.00 23.81 219 ARG A N 1
ATOM 1714 C CA . ARG A 1 219 ? -30.632 28.018 14.274 1.00 23.81 219 ARG A CA 1
ATOM 1715 C C . ARG A 1 219 ? -30.660 26.488 14.449 1.00 23.81 219 ARG A C 1
ATOM 1717 O O . ARG A 1 219 ? -30.112 25.759 13.638 1.00 23.81 219 ARG A O 1
ATOM 1724 N N . ILE A 1 220 ? -31.497 26.079 15.412 1.00 24.53 220 ILE A N 1
ATOM 1725 C CA . ILE A 1 220 ? -32.396 24.903 15.414 1.00 24.53 220 ILE A CA 1
ATOM 1726 C C . ILE A 1 220 ? -31.757 23.498 15.391 1.00 24.53 220 ILE A C 1
ATOM 1728 O O . ILE A 1 220 ? -31.021 23.102 14.496 1.00 24.53 220 ILE A O 1
ATOM 1732 N N . SER A 1 221 ? -32.150 22.704 16.387 1.00 30.66 221 SER A N 1
ATOM 1733 C CA . SER A 1 221 ? -31.921 21.264 16.489 1.00 30.66 221 SER A CA 1
ATOM 1734 C C . SER A 1 221 ? -32.788 20.460 15.510 1.00 30.66 221 SER A C 1
ATOM 1736 O O . SER A 1 221 ? -33.875 20.894 15.140 1.00 30.66 221 SER A O 1
ATOM 1738 N N . ASN A 1 222 ? -32.375 19.231 15.181 1.00 24.48 222 ASN A N 1
ATOM 1739 C CA . ASN A 1 222 ? -33.092 18.038 15.661 1.00 24.48 222 ASN A CA 1
ATOM 1740 C C . ASN A 1 222 ? -32.396 16.721 15.272 1.00 24.48 222 ASN A C 1
ATOM 1742 O O . ASN A 1 222 ? -31.878 16.545 14.174 1.00 24.48 222 ASN A O 1
ATOM 1746 N N . GLU A 1 223 ? -32.404 15.804 16.238 1.00 30.36 223 GLU A N 1
ATOM 1747 C CA . GLU A 1 223 ? -32.646 14.363 16.100 1.00 30.36 223 GLU A CA 1
ATOM 1748 C C . GLU A 1 223 ? -32.327 13.695 14.747 1.00 30.36 223 GLU A C 1
ATOM 1750 O O . GLU A 1 223 ? -33.093 13.729 13.789 1.00 30.36 223 GLU A O 1
ATOM 1755 N N . THR A 1 224 ? -31.239 12.922 14.733 1.00 24.56 224 THR A N 1
ATOM 1756 C CA . THR A 1 224 ? -31.109 11.760 13.839 1.00 24.56 224 THR A CA 1
ATOM 1757 C C . THR A 1 224 ? -30.694 10.561 14.651 1.00 24.56 224 THR A C 1
ATOM 1759 O O . THR A 1 224 ? -29.556 10.422 15.090 1.00 24.56 224 THR A O 1
ATOM 1762 N N . THR A 1 225 ? -31.667 9.707 14.857 1.00 25.42 225 THR A N 1
ATOM 1763 C CA . THR A 1 225 ? -31.686 8.526 15.694 1.00 25.42 225 THR A CA 1
ATOM 1764 C C . THR A 1 225 ? -31.952 7.364 14.680 1.00 25.42 225 THR A C 1
ATOM 1766 O O . THR A 1 225 ? -32.928 7.527 13.966 1.00 25.42 225 THR A O 1
ATOM 1769 N N . PRO A 1 226 ? -31.003 6.415 14.351 1.00 26.47 226 PRO A N 1
ATOM 1770 C CA . PRO A 1 226 ? -31.039 4.897 13.987 1.00 26.47 226 PRO A CA 1
ATOM 1771 C C . PRO A 1 226 ? -30.786 3.609 14.930 1.00 26.47 226 PRO A C 1
ATOM 1773 O O . PRO A 1 226 ? -30.250 3.660 16.017 1.00 26.47 226 PRO A O 1
ATOM 1776 N N . LEU A 1 227 ? -31.342 2.403 14.676 1.00 25.30 227 LEU A N 1
ATOM 1777 C CA . LEU A 1 227 ? -31.452 1.258 15.659 1.00 25.30 227 LEU A CA 1
ATOM 1778 C C . LEU A 1 227 ? -31.279 -0.179 15.042 1.00 25.30 227 LEU A C 1
ATOM 1780 O O . LEU A 1 227 ? -32.246 -0.579 14.431 1.00 25.30 227 LEU A O 1
ATOM 1784 N N . LEU A 1 228 ? -30.187 -0.975 15.226 1.00 28.19 228 LEU A N 1
ATOM 1785 C CA . LEU A 1 228 ? -29.945 -2.451 14.964 1.00 28.19 228 LEU A CA 1
ATOM 1786 C C . LEU A 1 228 ? -28.749 -2.982 14.083 1.00 28.19 228 LEU A C 1
ATOM 1788 O O . LEU A 1 228 ? -28.462 -2.282 13.133 1.00 28.19 228 LEU A O 1
ATOM 1792 N N . PRO A 1 229 ? -28.160 -4.222 14.273 1.00 27.67 229 PRO A N 1
ATOM 1793 C CA . PRO A 1 229 ? -27.058 -4.890 13.484 1.00 27.67 229 PRO A CA 1
ATOM 1794 C C . PRO A 1 229 ? -27.282 -6.354 12.878 1.00 27.67 229 PRO A C 1
ATOM 1796 O O . PRO A 1 229 ? -27.293 -7.311 13.632 1.00 27.67 229 PRO A O 1
ATOM 1799 N N . VAL A 1 230 ? -27.427 -6.555 11.539 1.00 26.03 230 VAL A N 1
ATOM 1800 C CA . VAL A 1 230 ? -28.112 -7.597 10.655 1.00 26.03 230 VAL A CA 1
ATOM 1801 C C . VAL A 1 230 ? -27.524 -9.014 10.714 1.00 26.03 230 VAL A C 1
ATOM 1803 O O . VAL A 1 230 ? -26.302 -9.088 10.789 1.00 26.03 230 VAL A O 1
ATOM 1806 N N . THR A 1 231 ? -28.328 -10.124 10.691 1.00 28.00 231 THR A N 1
ATOM 1807 C CA . THR A 1 231 ? -27.847 -11.538 10.970 1.00 28.00 231 THR A CA 1
ATOM 1808 C C . THR A 1 231 ? -28.104 -12.875 10.127 1.00 28.00 231 THR A C 1
ATOM 1810 O O . THR A 1 231 ? -29.227 -13.336 9.991 1.00 28.00 231 THR A O 1
ATOM 1813 N N . GLU A 1 232 ? -27.025 -13.571 9.667 1.00 28.73 232 GLU A N 1
ATOM 1814 C CA . GLU A 1 232 ? -26.831 -14.721 8.679 1.00 28.73 232 GLU A CA 1
ATOM 1815 C C . GLU A 1 232 ? -26.701 -14.554 7.128 1.00 28.73 232 GLU A C 1
ATOM 1817 O O . GLU A 1 232 ? -27.555 -15.000 6.364 1.00 28.73 232 GLU A O 1
ATOM 1822 N N . ILE A 1 233 ? -25.591 -13.950 6.664 1.00 29.14 233 ILE A N 1
ATOM 1823 C CA . ILE A 1 233 ? -25.170 -13.849 5.250 1.00 29.14 233 ILE A CA 1
ATOM 1824 C C . ILE A 1 233 ? -23.978 -14.794 5.090 1.00 29.14 233 ILE A C 1
ATOM 1826 O O . ILE A 1 233 ? -23.051 -14.764 5.901 1.00 29.14 233 ILE A O 1
ATOM 1830 N N . ASP A 1 234 ? -23.994 -15.636 4.060 1.00 25.55 234 ASP A N 1
ATOM 1831 C CA . ASP A 1 234 ? -22.980 -16.670 3.848 1.00 25.55 234 ASP A CA 1
ATOM 1832 C C . ASP A 1 234 ? -21.535 -16.154 3.864 1.00 25.55 234 ASP A C 1
ATOM 1834 O O . ASP A 1 234 ? -21.217 -15.071 3.372 1.00 25.55 234 ASP A O 1
ATOM 1838 N N . SER A 1 235 ? -20.608 -17.019 4.281 1.00 28.80 235 SER A N 1
ATOM 1839 C CA . SER A 1 235 ? -19.157 -16.793 4.183 1.00 28.80 235 SER A CA 1
ATOM 1840 C C . SER A 1 235 ? -18.620 -16.718 2.739 1.00 28.80 235 SER A C 1
ATOM 1842 O O . SER A 1 235 ? -17.426 -16.505 2.535 1.00 28.80 235 SER A O 1
ATOM 1844 N N . VAL A 1 236 ? -19.495 -16.840 1.734 1.00 30.83 236 VAL A N 1
ATOM 1845 C CA . VAL A 1 236 ? -19.231 -16.564 0.308 1.00 30.83 236 VAL A CA 1
ATOM 1846 C C . VAL A 1 236 ? -19.727 -15.168 -0.105 1.00 30.83 236 VAL A C 1
ATOM 1848 O O . VAL A 1 236 ? -19.179 -14.560 -1.022 1.00 30.83 236 VAL A O 1
ATOM 1851 N N . ALA A 1 237 ? -20.705 -14.611 0.611 1.00 29.83 237 ALA A N 1
ATOM 1852 C CA . ALA A 1 237 ? -21.239 -13.265 0.420 1.00 29.83 237 ALA A CA 1
ATOM 1853 C C . ALA A 1 237 ? -20.527 -12.209 1.302 1.00 29.83 237 ALA A C 1
ATOM 1855 O O . ALA A 1 237 ? -21.036 -11.112 1.514 1.00 29.83 237 ALA A O 1
ATOM 1856 N N . LEU A 1 238 ? -19.285 -12.501 1.718 1.00 33.19 238 LEU A N 1
ATOM 1857 C CA . LEU A 1 238 ? -18.300 -11.605 2.359 1.00 33.19 238 LEU A CA 1
ATOM 1858 C C . LEU A 1 238 ? -17.803 -10.457 1.434 1.00 33.19 238 LEU A C 1
ATOM 1860 O O . LEU A 1 238 ? -16.644 -10.044 1.463 1.00 33.19 238 LEU A O 1
ATOM 1864 N N . LEU A 1 239 ? -18.688 -9.940 0.582 1.00 37.34 239 LEU A N 1
ATOM 1865 C CA . LEU A 1 239 ? -18.445 -8.961 -0.479 1.00 37.34 239 LEU A CA 1
ATOM 1866 C C . LEU A 1 239 ? -19.458 -7.809 -0.401 1.00 37.34 239 LEU A C 1
ATOM 1868 O O . LEU A 1 239 ? -19.959 -7.343 -1.423 1.00 37.34 239 LEU A O 1
ATOM 1872 N N . ASP A 1 240 ? -19.749 -7.332 0.814 1.00 34.97 240 ASP A N 1
ATOM 1873 C CA . ASP A 1 240 ? -20.852 -6.394 1.065 1.00 34.97 240 ASP A CA 1
ATOM 1874 C C . ASP A 1 240 ? -20.540 -4.937 0.639 1.00 34.97 240 ASP A C 1
ATOM 1876 O O . ASP A 1 240 ? -20.240 -4.046 1.433 1.00 34.97 240 ASP A O 1
ATOM 1880 N N . ALA A 1 241 ? -20.537 -4.750 -0.685 1.00 38.84 241 ALA A N 1
ATOM 1881 C CA . ALA A 1 241 ? -20.721 -3.554 -1.514 1.00 38.84 241 ALA A CA 1
ATOM 1882 C C . ALA A 1 241 ? -19.913 -2.258 -1.274 1.00 38.84 241 ALA A C 1
ATOM 1884 O O . ALA A 1 241 ? -19.855 -1.444 -2.199 1.00 38.84 241 ALA A O 1
ATOM 1885 N N . LYS A 1 242 ? -19.306 -2.011 -0.107 1.00 43.66 242 LYS A N 1
ATOM 1886 C CA . LYS A 1 242 ? -18.596 -0.755 0.206 1.00 43.66 242 LYS A CA 1
ATOM 1887 C C . LYS A 1 242 ? -17.143 -0.966 0.648 1.00 43.66 242 LYS A C 1
ATOM 1889 O O . LYS A 1 242 ? -16.306 -0.768 -0.227 1.00 43.66 242 LYS A O 1
ATOM 1894 N N . PRO A 1 243 ? -16.773 -1.387 1.879 1.00 43.25 243 PRO A N 1
ATOM 1895 C CA . PRO A 1 243 ? -15.354 -1.556 2.232 1.00 43.25 243 PRO A CA 1
ATOM 1896 C C . PRO A 1 243 ? -14.664 -2.627 1.377 1.00 43.25 243 PRO A C 1
ATOM 1898 O O . PRO A 1 243 ? -13.562 -2.423 0.879 1.00 43.25 243 PRO A O 1
ATOM 1901 N N . SER A 1 244 ? -15.353 -3.741 1.126 1.00 38.16 244 SER A N 1
ATOM 1902 C CA . SER A 1 244 ? -14.901 -4.842 0.266 1.00 38.16 244 SER A CA 1
ATOM 1903 C C . SER A 1 244 ? -14.731 -4.412 -1.197 1.00 38.16 244 SER A C 1
ATOM 1905 O O . SER A 1 244 ? -13.683 -4.651 -1.798 1.00 38.16 244 SER A O 1
ATOM 1907 N N . LEU A 1 245 ? -15.719 -3.702 -1.758 1.00 43.19 245 LEU A N 1
ATOM 1908 C CA . LEU A 1 245 ? -15.625 -3.093 -3.089 1.00 43.19 245 LEU A CA 1
ATOM 1909 C C . LEU A 1 245 ? -14.487 -2.066 -3.154 1.00 43.19 245 LEU A C 1
ATOM 1911 O O . LEU A 1 245 ? -13.783 -1.990 -4.153 1.00 43.19 245 LEU A O 1
ATOM 1915 N N . PHE A 1 246 ? -14.292 -1.284 -2.098 1.00 51.91 246 PHE A N 1
ATOM 1916 C CA . PHE A 1 246 ? -13.284 -0.237 -2.024 1.00 51.91 246 PHE A CA 1
ATOM 1917 C C . PHE A 1 246 ? -11.860 -0.805 -1.935 1.00 51.91 246 PHE A C 1
ATOM 1919 O O . PHE A 1 246 ? -10.986 -0.353 -2.670 1.00 51.91 246 PHE A O 1
ATOM 1926 N N . VAL A 1 247 ? -11.645 -1.876 -1.162 1.00 50.16 247 VAL A N 1
ATOM 1927 C CA . VAL A 1 247 ? -10.401 -2.664 -1.182 1.00 50.16 247 VAL A CA 1
ATOM 1928 C C . VAL A 1 247 ? -10.180 -3.305 -2.557 1.00 50.16 247 VAL A C 1
ATOM 1930 O O . VAL A 1 247 ? -9.069 -3.241 -3.072 1.00 50.16 247 VAL A O 1
ATOM 1933 N N . LEU A 1 248 ? -11.223 -3.825 -3.216 1.00 45.88 248 LEU A N 1
ATOM 1934 C CA . LEU A 1 248 ? -11.138 -4.323 -4.599 1.00 45.88 248 LEU A CA 1
ATOM 1935 C C . LEU A 1 248 ? -10.838 -3.223 -5.634 1.00 45.88 248 LEU A C 1
ATOM 1937 O O . LEU A 1 248 ? -10.246 -3.514 -6.672 1.00 45.88 248 LEU A O 1
ATOM 1941 N N . LEU A 1 249 ? -11.235 -1.971 -5.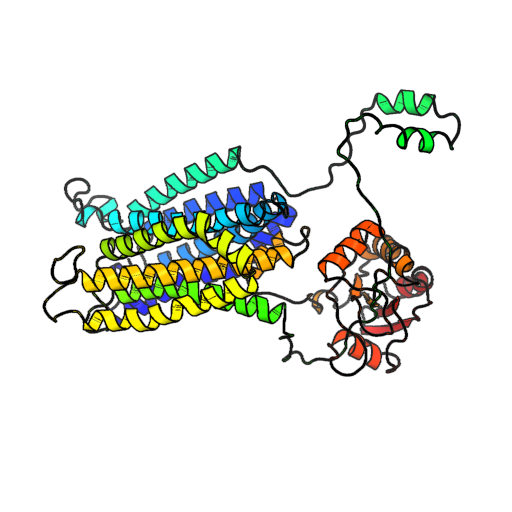388 1.00 49.16 249 LEU A N 1
ATOM 1942 C CA . LEU A 1 249 ? -10.914 -0.820 -6.239 1.00 49.16 249 LEU A CA 1
ATOM 1943 C C . LEU A 1 249 ? -9.506 -0.269 -5.963 1.00 49.16 249 LEU A C 1
ATOM 1945 O O . LEU A 1 249 ? -8.843 0.156 -6.907 1.00 49.16 249 LEU A O 1
ATOM 1949 N N . HIS A 1 250 ? -9.027 -0.330 -4.716 1.00 56.19 250 HIS A N 1
ATOM 1950 C CA . HIS A 1 250 ? -7.629 -0.081 -4.348 1.00 56.19 250 HIS A CA 1
ATOM 1951 C C . HIS A 1 250 ? -6.709 -1.118 -5.002 1.00 56.19 250 HIS A C 1
ATOM 1953 O O . HIS A 1 250 ? -5.787 -0.746 -5.723 1.00 56.19 250 HIS A O 1
ATOM 1959 N N . ASP A 1 251 ? -7.014 -2.406 -4.826 1.00 52.44 251 ASP A N 1
ATOM 1960 C CA . ASP A 1 251 ? -6.261 -3.526 -5.390 1.00 52.44 251 ASP A CA 1
ATOM 1961 C C . ASP A 1 251 ? -6.255 -3.483 -6.923 1.00 52.44 251 ASP A C 1
ATOM 1963 O O . ASP A 1 251 ? -5.186 -3.417 -7.520 1.00 52.44 251 ASP A O 1
ATOM 1967 N N . LYS A 1 252 ? -7.415 -3.366 -7.589 1.00 49.06 252 LYS A N 1
ATOM 1968 C CA . LYS A 1 252 ? -7.452 -3.221 -9.059 1.00 49.06 252 LYS A CA 1
ATOM 1969 C C . LYS A 1 252 ? -6.794 -1.933 -9.553 1.00 49.06 252 LYS A C 1
ATOM 1971 O O . LYS A 1 252 ? -6.137 -1.962 -10.590 1.00 49.06 252 LYS A O 1
ATOM 1976 N N . GLY A 1 253 ? -6.943 -0.818 -8.838 1.00 52.84 253 GLY A N 1
ATOM 1977 C CA . GLY A 1 253 ? -6.312 0.455 -9.192 1.00 52.84 253 GLY A CA 1
ATOM 1978 C C . GLY A 1 253 ? -4.786 0.381 -9.132 1.00 52.84 253 GLY A C 1
ATOM 1979 O O . GLY A 1 253 ? -4.112 0.813 -10.068 1.00 52.84 253 GLY A O 1
ATOM 1980 N N . ILE A 1 254 ? -4.240 -0.220 -8.072 1.00 53.09 254 ILE A N 1
ATOM 1981 C CA . ILE A 1 254 ? -2.799 -0.428 -7.892 1.00 53.09 254 ILE A CA 1
ATOM 1982 C C . ILE A 1 254 ? -2.274 -1.532 -8.814 1.00 53.09 254 ILE A C 1
ATOM 1984 O O . ILE A 1 254 ? -1.220 -1.342 -9.412 1.00 53.09 254 ILE A O 1
ATOM 1988 N N . ALA A 1 255 ? -3.003 -2.632 -9.005 1.00 52.28 255 ALA A N 1
ATOM 1989 C CA . ALA A 1 255 ? -2.620 -3.706 -9.916 1.00 52.28 255 ALA A CA 1
ATOM 1990 C C . ALA A 1 255 ? -2.521 -3.200 -11.359 1.00 52.28 255 ALA A C 1
ATOM 1992 O O . ALA A 1 255 ? -1.477 -3.378 -11.975 1.00 52.28 255 ALA A O 1
ATOM 1993 N N . VAL A 1 256 ? -3.536 -2.489 -11.876 1.00 54.78 256 VAL A N 1
ATOM 1994 C CA . VAL A 1 256 ? -3.460 -1.842 -13.202 1.00 54.78 256 VAL A CA 1
ATOM 1995 C C . VAL A 1 256 ? -2.270 -0.884 -13.263 1.00 54.78 256 VAL A C 1
ATOM 1997 O O . VAL A 1 256 ? -1.496 -0.950 -14.207 1.00 54.78 256 VAL A O 1
ATOM 2000 N N . THR A 1 257 ? -2.065 -0.070 -12.225 1.00 55.69 257 THR A N 1
ATOM 2001 C CA . THR A 1 257 ? -0.983 0.928 -12.139 1.00 55.69 257 THR A CA 1
ATOM 2002 C C . THR A 1 257 ? 0.436 0.338 -12.074 1.00 55.69 257 THR A C 1
ATOM 2004 O O . THR A 1 257 ? 1.374 0.944 -12.589 1.00 55.69 257 THR A O 1
ATOM 2007 N N . LEU A 1 258 ? 0.638 -0.806 -11.415 1.00 57.31 258 LEU A N 1
ATOM 2008 C CA . LEU A 1 258 ? 1.947 -1.465 -11.297 1.00 57.31 258 LEU A CA 1
ATOM 2009 C C . LEU A 1 258 ? 2.221 -2.399 -12.480 1.00 57.31 258 LEU A C 1
ATOM 2011 O O . LEU A 1 258 ? 3.348 -2.449 -12.968 1.00 57.31 258 LEU A O 1
ATOM 2015 N N . LEU A 1 259 ? 1.188 -3.083 -12.984 1.00 62.91 259 LEU A N 1
ATOM 2016 C CA . LEU A 1 259 ? 1.266 -3.806 -14.251 1.00 62.91 259 LEU A CA 1
ATOM 2017 C C . LEU A 1 259 ? 1.516 -2.840 -15.412 1.00 62.91 259 LEU A C 1
ATOM 2019 O O . LEU A 1 259 ? 2.242 -3.21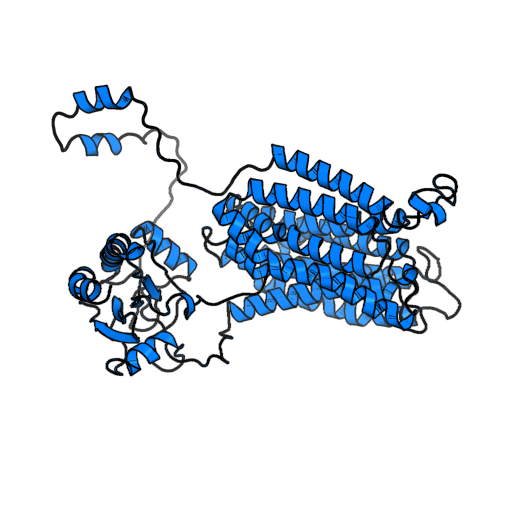3 -16.327 1.00 62.91 259 LEU A O 1
ATOM 2023 N N . ASP A 1 260 ? 0.982 -1.614 -15.368 1.00 67.38 260 ASP A N 1
ATOM 2024 C CA . ASP A 1 260 ? 1.223 -0.576 -16.372 1.00 67.38 260 ASP A CA 1
ATOM 2025 C C . ASP A 1 260 ? 2.724 -0.323 -16.560 1.00 67.38 260 ASP A C 1
ATOM 2027 O O . ASP A 1 260 ? 3.244 -0.516 -17.664 1.00 67.38 260 ASP A O 1
ATOM 2031 N N . ASP A 1 261 ? 3.421 0.105 -15.503 1.00 73.69 261 ASP A N 1
ATOM 2032 C CA . ASP A 1 261 ? 4.827 0.515 -15.582 1.00 73.69 261 ASP A CA 1
ATOM 2033 C C . ASP A 1 261 ? 5.731 -0.658 -16.031 1.00 73.69 261 ASP A C 1
ATOM 2035 O O . ASP A 1 261 ? 6.511 -0.510 -16.975 1.00 73.69 261 ASP A O 1
ATOM 2039 N N . GLU A 1 262 ? 5.567 -1.856 -15.456 1.00 74.44 262 GLU A N 1
ATOM 2040 C CA . GLU A 1 262 ? 6.387 -3.028 -15.813 1.00 74.44 262 GLU A CA 1
ATOM 2041 C C . GLU A 1 262 ? 6.054 -3.608 -17.201 1.00 74.44 262 GLU A C 1
ATOM 2043 O O . GLU A 1 262 ? 6.959 -3.993 -17.948 1.00 74.44 262 GLU A O 1
ATOM 2048 N N . SER A 1 263 ? 4.777 -3.627 -17.611 1.00 75.69 263 SER A N 1
ATOM 2049 C CA . SER A 1 263 ? 4.392 -4.092 -18.958 1.00 75.69 263 SER A CA 1
ATOM 2050 C C . SER A 1 263 ? 4.960 -3.186 -20.045 1.00 75.69 263 SER A C 1
ATOM 2052 O O . SER A 1 263 ? 5.342 -3.674 -21.107 1.00 75.69 263 SER A O 1
ATOM 2054 N N . PHE A 1 264 ? 5.069 -1.880 -19.781 1.00 83.31 264 PHE A N 1
ATOM 2055 C CA . PHE A 1 264 ? 5.723 -0.946 -20.694 1.00 83.31 264 PHE A CA 1
ATOM 2056 C C . PHE A 1 264 ? 7.234 -1.186 -20.785 1.00 83.31 264 PHE A C 1
ATOM 2058 O O . PHE A 1 264 ? 7.761 -1.198 -21.895 1.00 83.31 264 PHE A O 1
ATOM 2065 N N . VAL A 1 265 ? 7.930 -1.448 -19.667 1.00 82.81 265 VAL A N 1
ATOM 2066 C CA . VAL A 1 265 ? 9.356 -1.834 -19.696 1.00 82.81 265 VAL A CA 1
ATOM 2067 C C . VAL A 1 265 ? 9.556 -3.104 -20.525 1.00 82.81 265 VAL A C 1
ATOM 2069 O O . VAL A 1 265 ? 10.441 -3.139 -21.380 1.00 82.81 265 VAL A O 1
ATOM 2072 N N . LEU A 1 266 ? 8.736 -4.134 -20.302 1.00 79.19 266 LEU A N 1
ATOM 2073 C CA . LEU A 1 266 ? 8.825 -5.406 -21.023 1.00 79.19 266 LEU A CA 1
ATOM 2074 C C . LEU A 1 266 ? 8.539 -5.233 -22.521 1.00 79.19 266 LEU A C 1
ATOM 2076 O O . LEU A 1 266 ? 9.356 -5.646 -23.339 1.00 79.19 266 LEU A O 1
ATOM 2080 N N . TRP A 1 267 ? 7.440 -4.570 -22.887 1.00 84.94 267 TRP A N 1
ATOM 2081 C CA . TRP A 1 267 ? 7.088 -4.292 -24.284 1.00 84.94 267 TRP A CA 1
ATOM 2082 C C . TRP A 1 267 ? 8.148 -3.441 -25.000 1.00 84.94 267 TRP A C 1
ATOM 2084 O O . TRP A 1 267 ? 8.555 -3.773 -26.114 1.00 84.94 267 TRP A O 1
ATOM 2094 N N . ALA A 1 268 ? 8.666 -2.397 -24.348 1.00 84.19 268 ALA A N 1
ATOM 2095 C CA . ALA A 1 268 ? 9.709 -1.554 -24.924 1.00 84.19 268 ALA A CA 1
ATOM 2096 C C . ALA A 1 268 ? 11.036 -2.309 -25.133 1.00 84.19 268 ALA A C 1
ATOM 2098 O O . ALA A 1 268 ? 11.775 -2.008 -26.069 1.00 84.19 268 ALA A O 1
ATOM 2099 N N . ARG A 1 269 ? 11.333 -3.306 -24.286 1.00 82.31 269 ARG A N 1
ATOM 2100 C CA . ARG A 1 269 ? 12.539 -4.149 -24.356 1.00 82.31 269 ARG A CA 1
ATOM 2101 C C . ARG A 1 269 ? 12.405 -5.400 -25.234 1.00 82.31 269 ARG A C 1
ATOM 2103 O O . ARG A 1 269 ? 13.428 -6.043 -25.467 1.00 82.31 269 ARG A O 1
ATOM 2110 N N . LEU A 1 270 ? 11.205 -5.759 -25.692 1.00 79.62 270 LEU A N 1
ATOM 2111 C CA . LEU A 1 270 ? 10.981 -6.880 -26.614 1.00 79.62 270 LEU A CA 1
ATOM 2112 C C . LEU A 1 270 ? 11.414 -6.523 -28.043 1.00 79.62 270 LEU A C 1
ATOM 2114 O O . LEU A 1 270 ? 11.298 -5.373 -28.471 1.00 79.62 270 LEU A O 1
ATOM 2118 N N . SER A 1 271 ? 11.875 -7.523 -28.800 1.00 75.88 271 SER A N 1
ATOM 2119 C CA . SER A 1 271 ? 12.182 -7.360 -30.225 1.00 75.88 271 SER A CA 1
ATOM 2120 C C . SER A 1 271 ? 10.912 -7.129 -31.056 1.00 75.88 271 SER A C 1
ATOM 2122 O O . SER A 1 271 ? 9.817 -7.546 -30.665 1.00 75.88 271 SER A O 1
ATOM 2124 N N . LYS A 1 272 ? 11.059 -6.496 -32.230 1.00 72.38 272 LYS A N 1
ATOM 2125 C CA . LYS A 1 272 ? 9.946 -6.227 -33.165 1.00 72.38 272 LYS A CA 1
ATOM 2126 C C . LYS A 1 272 ? 9.155 -7.488 -33.528 1.00 72.38 272 LYS A C 1
ATOM 2128 O O . LYS A 1 272 ? 7.932 -7.458 -33.580 1.00 72.38 272 LYS A O 1
ATOM 2133 N N . GLU A 1 273 ? 9.861 -8.599 -33.735 1.00 71.44 273 GLU A N 1
ATOM 2134 C CA . GLU A 1 273 ? 9.294 -9.914 -34.073 1.00 71.44 273 GLU A CA 1
ATOM 2135 C C . GLU A 1 273 ? 8.331 -10.435 -32.994 1.00 71.44 273 GLU A C 1
ATOM 2137 O O . GLU A 1 273 ? 7.367 -11.127 -33.304 1.00 71.44 273 GLU A O 1
ATOM 2142 N N . ASN A 1 274 ? 8.551 -10.041 -31.735 1.00 73.88 274 ASN A N 1
ATOM 2143 C CA . ASN A 1 274 ? 7.694 -10.352 -30.590 1.00 73.88 274 ASN A CA 1
ATOM 2144 C C . ASN A 1 274 ? 6.727 -9.195 -30.242 1.00 73.88 274 ASN A C 1
ATOM 2146 O O . ASN A 1 274 ? 6.228 -9.113 -29.120 1.00 73.88 274 ASN A O 1
ATOM 2150 N N . GLY A 1 275 ? 6.477 -8.272 -31.181 1.00 73.94 275 GLY A N 1
ATOM 2151 C CA . GLY A 1 275 ? 5.540 -7.148 -31.037 1.00 73.94 275 GLY A CA 1
ATOM 2152 C C . GLY A 1 275 ? 6.056 -5.937 -30.246 1.00 73.94 275 GLY A C 1
ATOM 2153 O O . GLY A 1 275 ? 5.299 -4.980 -30.046 1.00 73.94 275 GLY A O 1
ATOM 2154 N N . GLY A 1 276 ? 7.317 -5.963 -29.800 1.00 78.56 276 GLY A N 1
ATOM 2155 C CA . GLY A 1 276 ? 7.982 -4.855 -29.107 1.00 78.56 276 GLY A CA 1
ATOM 2156 C C . GLY A 1 276 ? 8.615 -3.826 -30.051 1.00 78.56 276 GLY A C 1
ATOM 2157 O O . GLY A 1 276 ? 8.309 -3.780 -31.243 1.00 78.56 276 GLY A O 1
ATOM 2158 N N . ILE A 1 277 ? 9.507 -2.989 -29.511 1.00 80.62 277 ILE A N 1
ATOM 2159 C CA . ILE A 1 277 ? 10.173 -1.890 -30.247 1.00 80.62 277 ILE A CA 1
ATOM 2160 C C . ILE A 1 277 ? 11.709 -1.841 -30.082 1.00 80.62 277 ILE A C 1
ATOM 2162 O O . ILE A 1 277 ? 12.345 -0.934 -30.617 1.00 80.62 277 ILE A O 1
ATOM 2166 N N . ASP A 1 278 ? 12.303 -2.811 -29.375 1.00 79.12 278 ASP A N 1
ATOM 2167 C CA . ASP A 1 278 ? 13.746 -2.965 -29.089 1.00 79.12 278 ASP A CA 1
ATOM 2168 C C . ASP A 1 278 ? 14.481 -1.681 -28.639 1.00 79.12 278 ASP A C 1
ATOM 2170 O O . ASP A 1 278 ? 15.591 -1.361 -29.070 1.00 79.12 278 ASP A O 1
ATOM 2174 N N . TRP A 1 279 ? 13.861 -0.917 -27.740 1.00 83.25 279 TRP A N 1
ATOM 2175 C CA . TRP A 1 279 ? 14.471 0.269 -27.136 1.00 83.25 279 TRP A CA 1
ATOM 2176 C C . TRP A 1 279 ? 15.541 -0.095 -26.115 1.00 83.25 279 TRP A C 1
ATOM 2178 O O . TRP A 1 279 ? 15.340 -0.963 -25.268 1.00 83.25 279 TRP A O 1
ATOM 2188 N N . SER A 1 280 ? 16.669 0.612 -26.106 1.00 79.88 280 SER A N 1
ATOM 2189 C CA . SER A 1 280 ? 17.685 0.450 -25.062 1.00 79.88 280 SER A CA 1
ATOM 2190 C C . SER A 1 280 ? 17.190 0.942 -23.692 1.00 79.88 280 SER A C 1
ATOM 2192 O O . SER A 1 280 ? 16.276 1.761 -23.589 1.00 79.88 280 SER A O 1
ATOM 2194 N N . SER A 1 281 ? 17.822 0.494 -22.600 1.00 77.75 281 SER A N 1
ATOM 2195 C CA . SER A 1 281 ? 17.433 0.892 -21.232 1.00 77.75 281 SER A CA 1
ATOM 2196 C C . SER A 1 281 ? 17.479 2.408 -20.983 1.00 77.75 281 SER A C 1
ATOM 2198 O O . SER A 1 281 ? 16.766 2.912 -20.121 1.00 77.75 281 SER A O 1
ATOM 2200 N N . SER A 1 282 ? 18.309 3.137 -21.733 1.00 76.38 282 SER A N 1
ATOM 2201 C CA . SER A 1 282 ? 18.364 4.605 -21.743 1.00 76.38 282 SER A CA 1
ATOM 2202 C C . SER A 1 282 ? 17.079 5.228 -22.293 1.00 76.38 282 SER A C 1
ATOM 2204 O O . SER A 1 282 ? 16.598 6.217 -21.755 1.00 76.38 282 SER A O 1
ATOM 2206 N N . GLU A 1 283 ? 16.506 4.628 -23.332 1.00 84.06 283 GLU A N 1
ATOM 2207 C CA . GLU A 1 283 ? 15.373 5.159 -24.099 1.00 84.06 283 GLU A CA 1
ATOM 2208 C C . GLU A 1 283 ? 14.055 4.904 -23.360 1.00 84.06 283 GLU A C 1
ATOM 2210 O O . GLU A 1 283 ? 13.228 5.806 -23.218 1.00 84.06 283 GLU A O 1
ATOM 2215 N N . VAL A 1 284 ? 13.941 3.725 -22.737 1.00 83.38 284 VAL A N 1
ATOM 2216 C CA . VAL A 1 284 ? 12.930 3.445 -21.705 1.00 83.38 284 VAL A CA 1
ATOM 2217 C C . VAL A 1 284 ? 13.025 4.477 -20.567 1.00 83.38 284 VAL A C 1
ATOM 2219 O O . VAL A 1 284 ? 12.014 5.061 -20.179 1.00 83.38 284 VAL A O 1
ATOM 2222 N N . GLY A 1 285 ? 14.237 4.776 -20.082 1.00 80.94 285 GLY A N 1
ATOM 2223 C CA . GLY A 1 285 ? 14.476 5.805 -19.062 1.00 80.94 285 GLY A CA 1
ATOM 2224 C C . GLY A 1 285 ? 14.024 7.213 -19.474 1.00 80.94 285 GLY A C 1
ATOM 2225 O O . GLY A 1 285 ? 13.420 7.923 -18.667 1.00 80.94 285 GLY A O 1
ATOM 2226 N N . THR A 1 286 ? 14.239 7.609 -20.732 1.00 84.25 286 THR A N 1
ATOM 2227 C CA . THR A 1 286 ? 13.735 8.877 -21.291 1.00 84.25 286 THR A CA 1
ATOM 2228 C C . THR A 1 286 ? 12.205 8.937 -21.284 1.00 84.25 286 THR A C 1
ATOM 2230 O O . THR A 1 286 ? 11.640 9.952 -20.875 1.00 84.25 286 THR A O 1
ATOM 2233 N N . ALA A 1 287 ? 11.521 7.855 -21.673 1.00 84.06 287 ALA A N 1
ATOM 2234 C CA . ALA A 1 287 ? 10.058 7.798 -21.666 1.00 84.06 287 ALA A CA 1
ATOM 2235 C C . ALA A 1 287 ? 9.462 7.920 -20.249 1.00 84.06 287 ALA A C 1
ATOM 2237 O O . ALA A 1 287 ? 8.516 8.684 -20.044 1.00 84.06 287 ALA A O 1
ATOM 2238 N N . PHE A 1 288 ? 10.052 7.248 -19.254 1.00 82.50 288 PHE A N 1
ATOM 2239 C CA . PHE A 1 288 ? 9.650 7.408 -17.851 1.00 82.50 288 PHE A CA 1
ATOM 2240 C C . PHE A 1 288 ? 9.917 8.814 -17.305 1.00 82.50 288 PHE A C 1
ATOM 2242 O O . PHE A 1 288 ? 9.047 9.385 -16.647 1.00 82.50 288 PHE A O 1
ATOM 2249 N N . SER A 1 289 ? 11.069 9.407 -17.636 1.00 83.00 289 SER A N 1
ATOM 2250 C CA . SER A 1 289 ? 11.421 10.773 -17.221 1.00 83.00 289 SER A CA 1
ATOM 2251 C C . SER A 1 289 ? 10.390 11.798 -17.706 1.00 83.00 289 SER A C 1
ATOM 2253 O O . SER A 1 289 ? 9.953 12.652 -16.936 1.00 83.00 289 SER A O 1
ATOM 2255 N N . PHE A 1 290 ? 9.946 11.678 -18.962 1.00 84.50 290 PHE A N 1
ATOM 2256 C CA . PHE A 1 290 ? 8.895 12.524 -19.530 1.00 84.50 290 PHE A CA 1
ATOM 2257 C C . PHE A 1 290 ? 7.546 12.345 -18.809 1.00 84.50 290 PHE A C 1
ATOM 2259 O O . PHE A 1 290 ? 6.918 13.332 -18.419 1.00 84.50 290 PHE A O 1
ATOM 2266 N N . GLY A 1 291 ? 7.130 11.095 -18.565 1.00 81.88 291 GLY A N 1
ATOM 2267 C CA . GLY A 1 291 ? 5.910 10.792 -17.805 1.00 81.88 291 GLY A CA 1
ATOM 2268 C C . GLY A 1 291 ? 5.932 11.375 -16.388 1.00 81.88 291 GLY A C 1
ATOM 2269 O O . GLY A 1 291 ? 4.950 11.972 -15.950 1.00 81.88 291 GLY A O 1
ATOM 2270 N N . GLY A 1 292 ? 7.075 11.292 -15.701 1.00 80.06 292 GLY A N 1
ATOM 2271 C CA . GLY A 1 292 ? 7.268 11.865 -14.369 1.00 80.06 292 GLY A CA 1
ATOM 2272 C C . GLY A 1 292 ? 7.178 13.396 -14.330 1.00 80.06 292 GLY A C 1
ATOM 2273 O O . GLY A 1 292 ? 6.556 13.940 -13.421 1.00 80.06 292 GLY A O 1
ATOM 2274 N N . ILE A 1 293 ? 7.722 14.101 -15.330 1.00 84.25 293 ILE A N 1
ATOM 2275 C CA . ILE A 1 293 ? 7.622 15.572 -15.431 1.00 84.25 293 ILE A CA 1
ATOM 2276 C C . ILE A 1 293 ? 6.159 16.016 -15.594 1.00 84.25 293 ILE A C 1
ATOM 2278 O O . ILE A 1 293 ? 5.717 16.957 -14.933 1.00 84.25 293 ILE A O 1
ATOM 2282 N N . ILE A 1 294 ? 5.381 15.311 -16.421 1.00 84.38 294 ILE A N 1
ATOM 2283 C CA . ILE A 1 294 ? 3.939 15.565 -16.563 1.00 84.38 294 ILE A CA 1
ATOM 2284 C C . ILE A 1 294 ? 3.192 15.255 -15.260 1.00 84.38 294 ILE A C 1
ATOM 2286 O O . ILE A 1 294 ? 2.315 16.019 -14.857 1.00 84.38 294 ILE A O 1
ATOM 2290 N N . LEU A 1 295 ? 3.558 14.168 -14.576 1.00 80.69 295 LEU A N 1
ATOM 2291 C CA . LEU A 1 295 ? 2.955 13.753 -13.310 1.00 80.69 295 LEU A CA 1
ATOM 2292 C C . LEU A 1 295 ? 3.192 14.793 -12.195 1.00 80.69 295 LEU A C 1
ATOM 2294 O O . LEU A 1 295 ? 2.260 15.081 -11.445 1.00 80.69 295 LEU A O 1
ATOM 2298 N N . LEU A 1 296 ? 4.372 15.432 -12.139 1.00 82.81 296 LEU A N 1
ATOM 2299 C CA . LEU A 1 296 ? 4.647 16.571 -11.245 1.00 82.81 296 LEU A CA 1
ATOM 2300 C C . LEU A 1 296 ? 3.680 17.739 -11.492 1.00 82.81 296 LEU A C 1
ATOM 2302 O O . LEU A 1 296 ? 3.028 18.212 -10.560 1.00 82.81 296 LEU A O 1
ATOM 2306 N N . PHE A 1 297 ? 3.560 18.193 -12.745 1.00 85.44 297 PHE A N 1
ATOM 2307 C CA . PHE A 1 297 ? 2.654 19.291 -13.099 1.00 85.44 297 PHE A CA 1
ATOM 2308 C C . PHE A 1 297 ? 1.193 18.941 -12.778 1.00 85.44 297 PHE A C 1
ATOM 2310 O O . PHE A 1 297 ? 0.458 19.755 -12.212 1.00 85.44 297 PHE A O 1
ATOM 2317 N N . TYR A 1 298 ? 0.778 17.706 -13.078 1.00 85.81 298 TYR A N 1
ATOM 2318 C CA . TYR A 1 298 ? -0.572 17.243 -12.785 1.00 85.81 298 TYR A CA 1
ATOM 2319 C C . TYR A 1 298 ? -0.866 17.236 -11.281 1.00 85.81 298 TYR A C 1
ATOM 2321 O O . TYR A 1 298 ? -1.908 17.745 -10.870 1.00 85.81 298 TYR A O 1
ATOM 2329 N N . GLN A 1 299 ? 0.045 16.710 -10.453 1.00 80.12 299 GLN A N 1
ATOM 2330 C CA . GLN A 1 299 ? -0.183 16.555 -9.014 1.00 80.12 299 GLN A CA 1
ATOM 2331 C C . GLN A 1 299 ? -0.363 17.896 -8.286 1.00 80.12 299 GLN A C 1
ATOM 2333 O O . GLN A 1 299 ? -1.214 17.985 -7.401 1.00 80.12 299 GLN A O 1
ATOM 2338 N N . PHE A 1 300 ? 0.400 18.931 -8.649 1.00 78.50 300 PHE A N 1
ATOM 2339 C CA . PHE A 1 300 ? 0.328 20.226 -7.964 1.00 78.50 300 PHE A CA 1
ATOM 2340 C C . PHE A 1 300 ? -0.765 21.154 -8.499 1.00 78.50 300 PHE A C 1
ATOM 2342 O O . PHE A 1 300 ? -1.432 21.818 -7.707 1.00 78.50 300 PHE A O 1
ATOM 2349 N N . PHE A 1 301 ? -0.969 21.208 -9.819 1.00 83.12 301 PHE A N 1
ATOM 2350 C CA . PHE A 1 301 ? -1.837 22.224 -10.429 1.00 83.12 301 PHE A CA 1
ATOM 2351 C C . PHE A 1 301 ? -3.194 21.685 -10.887 1.00 83.12 301 PHE A C 1
ATOM 2353 O O . PHE A 1 301 ? -4.189 22.406 -10.822 1.00 83.12 301 PHE A O 1
ATOM 2360 N N . VAL A 1 302 ? -3.258 20.431 -11.349 1.00 87.12 302 VAL A N 1
ATOM 2361 C CA . VAL A 1 302 ? -4.456 19.894 -12.014 1.00 87.12 302 VAL A CA 1
ATOM 2362 C C . VAL A 1 302 ? -5.285 19.018 -11.079 1.00 87.12 302 VAL A C 1
ATOM 2364 O O . VAL A 1 302 ? -6.494 19.221 -10.981 1.00 87.12 302 VAL A O 1
ATOM 2367 N N . TYR A 1 303 ? -4.663 18.091 -10.344 1.00 83.25 303 TYR A N 1
ATOM 2368 C CA . TYR A 1 303 ? -5.373 17.163 -9.459 1.00 83.25 303 TYR A CA 1
ATOM 2369 C C . TYR A 1 303 ? -6.254 17.879 -8.409 1.00 83.25 303 TYR A C 1
ATOM 2371 O O . TYR A 1 303 ? -7.443 17.558 -8.360 1.00 83.25 303 TYR A O 1
ATOM 2379 N N . PRO A 1 304 ? -5.785 18.905 -7.659 1.00 80.56 304 PRO A N 1
ATOM 2380 C CA . PRO A 1 304 ? -6.629 19.591 -6.672 1.00 80.56 304 PRO A CA 1
ATOM 2381 C C . PRO A 1 304 ? -7.812 20.345 -7.304 1.00 80.56 304 PRO A C 1
ATOM 2383 O O . PRO A 1 304 ? -8.874 20.487 -6.696 1.00 80.56 304 PRO A O 1
ATOM 2386 N N . TRP A 1 305 ? -7.657 20.814 -8.549 1.00 84.25 305 TRP A N 1
ATOM 2387 C CA . TRP A 1 305 ? -8.740 21.435 -9.316 1.00 84.25 305 TRP A CA 1
ATOM 2388 C C . TRP A 1 305 ? -9.768 20.400 -9.786 1.00 84.25 305 TRP A C 1
ATOM 2390 O O . TRP A 1 305 ? -10.969 20.654 -9.688 1.00 84.25 305 TRP A O 1
ATOM 2400 N N . VAL A 1 306 ? -9.324 19.225 -10.252 1.00 85.94 306 VAL A N 1
ATOM 2401 C CA . VAL A 1 306 ? -10.217 18.115 -10.625 1.00 85.94 306 VAL A CA 1
ATOM 2402 C C . VAL A 1 306 ? -10.993 17.637 -9.400 1.00 85.94 306 VAL A C 1
ATOM 2404 O O . VAL A 1 306 ? -12.222 17.597 -9.437 1.00 85.94 306 VAL A O 1
ATOM 2407 N N . GLU A 1 307 ? -10.296 17.346 -8.303 1.00 81.69 307 GLU A N 1
ATOM 2408 C CA . GLU A 1 307 ? -10.881 16.902 -7.038 1.00 81.69 307 GLU A CA 1
ATOM 2409 C C . GLU A 1 307 ? -11.983 17.855 -6.560 1.00 81.69 307 GLU A C 1
ATOM 2411 O O . GLU A 1 307 ? -13.134 17.438 -6.413 1.00 81.69 307 GLU A O 1
ATOM 2416 N N . LYS A 1 308 ? -11.672 19.153 -6.429 1.00 80.19 308 LYS A N 1
ATOM 2417 C CA . LYS A 1 308 ? -12.634 20.176 -5.993 1.00 80.19 308 LYS A CA 1
ATOM 2418 C C . LYS A 1 308 ? -13.814 20.358 -6.959 1.00 80.19 308 LYS A C 1
ATOM 2420 O O . LYS A 1 308 ? -14.889 20.769 -6.530 1.00 80.19 308 LYS A O 1
ATOM 2425 N N . LYS A 1 309 ? -13.634 20.084 -8.258 1.00 87.50 309 LYS A N 1
ATOM 2426 C CA . LYS A 1 309 ? -14.650 20.336 -9.295 1.00 87.50 309 LYS A CA 1
ATOM 2427 C C . LYS A 1 309 ? -15.603 19.165 -9.543 1.00 87.50 309 LYS A C 1
ATOM 2429 O O . LYS A 1 309 ? -16.771 19.409 -9.842 1.00 87.50 309 LYS A O 1
ATOM 2434 N N . ILE A 1 310 ? -15.133 17.916 -9.476 1.00 85.94 310 ILE A N 1
ATOM 2435 C CA . ILE A 1 310 ? -15.970 16.730 -9.755 1.00 85.94 310 ILE A CA 1
ATOM 2436 C C . ILE A 1 310 ? -16.138 15.780 -8.562 1.00 85.94 310 ILE A C 1
ATOM 2438 O O . ILE A 1 310 ? -17.017 14.917 -8.605 1.00 85.94 310 ILE A O 1
ATOM 2442 N N . GLY A 1 311 ? -15.364 15.961 -7.492 1.00 81.19 311 GLY A N 1
ATOM 2443 C CA . GLY A 1 311 ? -15.363 15.100 -6.314 1.00 81.19 311 GLY A CA 1
ATOM 2444 C C . GLY A 1 311 ? -14.548 13.820 -6.518 1.00 81.19 311 GLY A C 1
ATOM 2445 O O . GLY A 1 311 ? -14.496 13.248 -7.612 1.00 81.19 311 GLY A O 1
ATOM 2446 N N . ILE A 1 312 ? -13.944 13.346 -5.427 1.00 77.62 312 ILE A N 1
ATOM 2447 C CA . ILE A 1 312 ? -12.936 12.273 -5.398 1.00 77.62 312 ILE A CA 1
ATOM 2448 C C . ILE A 1 312 ? -13.420 10.996 -6.123 1.00 77.62 312 ILE A C 1
ATOM 2450 O O . ILE A 1 312 ? -12.685 10.393 -6.902 1.00 77.62 312 ILE A O 1
ATOM 2454 N N . LEU A 1 313 ? -14.696 10.614 -5.967 1.00 76.81 313 LEU A N 1
ATOM 2455 C CA . LEU A 1 313 ? -15.264 9.415 -6.611 1.00 76.81 313 LEU A CA 1
ATOM 2456 C C . LEU A 1 313 ? -15.426 9.536 -8.132 1.00 76.81 313 LEU A C 1
ATOM 2458 O O . LEU A 1 313 ? -15.340 8.527 -8.835 1.00 76.81 313 LEU A O 1
ATOM 2462 N N . LYS A 1 314 ? -15.642 10.744 -8.665 1.00 82.00 314 LYS A N 1
ATOM 2463 C CA . LYS A 1 314 ? -15.650 10.954 -10.120 1.00 82.00 314 LYS A CA 1
ATOM 2464 C C . LYS A 1 314 ? -14.224 11.080 -10.651 1.00 82.00 314 LYS A C 1
ATOM 2466 O O . LYS A 1 314 ? -13.956 10.524 -11.709 1.00 82.00 314 LYS A O 1
ATOM 2471 N N . ALA A 1 315 ? -13.314 11.710 -9.901 1.00 83.56 315 ALA A N 1
ATOM 2472 C CA . ALA A 1 315 ? -11.889 11.761 -10.231 1.00 83.56 315 ALA A CA 1
ATOM 2473 C C . ALA A 1 315 ? -11.293 10.349 -10.375 1.00 83.56 315 ALA A C 1
ATOM 2475 O O . ALA A 1 315 ? -10.757 10.028 -11.435 1.00 83.56 315 ALA A O 1
ATOM 2476 N N . PHE A 1 316 ? -11.506 9.462 -9.396 1.00 81.44 316 PHE A N 1
ATOM 2477 C CA . PHE A 1 316 ? -11.104 8.053 -9.480 1.00 81.44 316 PHE A CA 1
ATOM 2478 C C . PHE A 1 316 ? -11.638 7.356 -10.747 1.00 81.44 316 PHE A C 1
ATOM 2480 O O . PHE A 1 316 ? -10.864 6.796 -11.524 1.00 81.44 316 PHE A O 1
ATOM 2487 N N . ARG A 1 317 ? -12.956 7.431 -10.997 1.00 81.12 317 ARG A N 1
ATOM 2488 C CA . ARG A 1 317 ? -13.600 6.782 -12.158 1.00 81.12 317 ARG A CA 1
ATOM 2489 C C . ARG A 1 317 ? -13.072 7.309 -13.495 1.00 81.12 317 ARG A C 1
ATOM 2491 O O . ARG A 1 317 ? -12.829 6.518 -14.400 1.00 81.12 317 ARG A O 1
ATOM 2498 N N . VAL A 1 318 ? -12.882 8.624 -13.616 1.00 82.88 318 VAL A N 1
ATOM 2499 C CA . VAL A 1 318 ? -12.286 9.251 -14.807 1.00 82.88 318 VAL A CA 1
ATOM 2500 C C . VAL A 1 318 ? -10.826 8.823 -14.965 1.00 82.88 318 VAL A C 1
ATOM 2502 O O . VAL A 1 318 ? -10.428 8.488 -16.074 1.00 82.88 318 VAL A O 1
ATOM 2505 N N . GLY A 1 319 ? -10.063 8.755 -13.867 1.00 80.06 319 GLY A N 1
ATOM 2506 C CA . GLY A 1 319 ? -8.677 8.282 -13.858 1.00 80.06 319 GLY A CA 1
ATOM 2507 C C . GLY A 1 319 ? -8.550 6.895 -14.482 1.00 80.06 319 GLY A C 1
ATOM 2508 O O . GLY A 1 319 ? -7.895 6.757 -15.506 1.00 80.06 319 GLY A O 1
ATOM 2509 N N . VAL A 1 320 ? -9.272 5.901 -13.955 1.00 77.25 320 VAL A N 1
ATOM 2510 C CA . VAL A 1 320 ? -9.243 4.520 -14.479 1.00 77.25 320 VAL A CA 1
ATOM 2511 C C . VAL A 1 320 ? -9.628 4.443 -15.966 1.00 77.25 320 VAL A C 1
ATOM 2513 O O . VAL A 1 320 ? -9.031 3.676 -16.718 1.00 77.25 320 VAL A O 1
ATOM 2516 N N . LEU A 1 321 ? -10.586 5.254 -16.429 1.00 80.12 321 LEU A N 1
ATOM 2517 C CA . LEU A 1 321 ? -10.978 5.285 -17.845 1.00 80.12 321 LEU A CA 1
ATOM 2518 C C . LEU A 1 321 ? -9.913 5.921 -18.761 1.00 80.12 321 LEU A C 1
ATOM 2520 O O . LEU A 1 321 ? -9.843 5.569 -19.939 1.00 80.12 321 LEU A O 1
ATOM 2524 N N . MET A 1 322 ? -9.058 6.812 -18.247 1.00 81.31 322 MET A N 1
ATOM 2525 C CA . MET A 1 322 ? -8.024 7.499 -19.035 1.00 81.31 322 MET A CA 1
ATOM 2526 C C . MET A 1 322 ? -6.874 6.594 -19.500 1.00 81.31 322 MET A C 1
ATOM 2528 O O . MET A 1 322 ? -6.211 6.951 -20.473 1.00 81.31 322 MET A O 1
ATOM 2532 N N . THR A 1 323 ? -6.634 5.431 -18.878 1.00 78.12 323 THR A N 1
ATOM 2533 C CA . THR A 1 323 ? -5.590 4.502 -19.364 1.00 78.12 323 THR A CA 1
ATOM 2534 C C . THR A 1 323 ? -6.032 3.701 -20.599 1.00 78.12 323 THR A C 1
ATOM 2536 O O . THR A 1 323 ? -5.200 3.303 -21.415 1.00 78.12 323 THR A O 1
ATOM 2539 N N . VAL A 1 324 ? -7.343 3.510 -20.811 1.00 81.88 324 VAL A N 1
ATOM 2540 C CA . VAL A 1 324 ? -7.884 2.637 -21.875 1.00 81.88 324 VAL A CA 1
ATOM 2541 C C . VAL A 1 324 ? -7.380 3.002 -23.287 1.00 81.88 324 VAL A C 1
ATOM 2543 O O . VAL A 1 324 ? -6.939 2.094 -23.995 1.00 81.88 324 VAL A O 1
ATOM 2546 N N . PRO A 1 325 ? -7.339 4.283 -23.718 1.00 84.19 325 PRO A N 1
ATOM 2547 C CA . PRO A 1 325 ? -6.765 4.645 -25.016 1.00 84.19 325 PRO A CA 1
ATOM 2548 C C . PRO A 1 325 ? -5.276 4.297 -25.137 1.00 84.19 325 PRO A C 1
ATOM 2550 O O . PRO A 1 325 ? -4.834 3.866 -26.199 1.00 84.19 325 PRO A O 1
ATOM 2553 N N . ALA A 1 326 ? -4.499 4.426 -24.058 1.00 83.00 326 ALA A N 1
ATOM 2554 C CA . ALA A 1 326 ? -3.066 4.149 -24.076 1.00 83.00 326 ALA A CA 1
ATOM 2555 C C . ALA A 1 326 ? -2.767 2.648 -24.250 1.00 83.00 326 ALA A C 1
ATOM 2557 O O . ALA A 1 326 ? -1.886 2.295 -25.032 1.00 83.00 326 ALA A O 1
ATOM 2558 N N . TYR A 1 327 ? -3.546 1.765 -23.612 1.00 80.69 327 TYR A N 1
ATOM 2559 C CA . TYR A 1 327 ? -3.491 0.312 -23.848 1.00 80.69 327 TYR A CA 1
ATOM 2560 C C . TYR A 1 327 ? -3.919 -0.087 -25.272 1.00 80.69 327 TYR A C 1
ATOM 2562 O O . TYR A 1 327 ? -3.459 -1.101 -25.793 1.00 80.69 327 TYR A O 1
ATOM 2570 N N . ILE A 1 328 ? -4.784 0.696 -25.925 1.00 83.50 328 ILE A N 1
ATOM 2571 C CA . ILE A 1 328 ? -5.191 0.465 -27.320 1.00 83.50 328 ILE A CA 1
ATOM 2572 C C . ILE A 1 328 ? -4.106 0.940 -28.300 1.00 83.50 328 ILE A C 1
ATOM 2574 O O . ILE A 1 328 ? -3.877 0.283 -29.319 1.00 83.50 328 ILE A O 1
ATOM 2578 N N . ILE A 1 329 ? -3.441 2.060 -28.008 1.00 84.56 329 ILE A N 1
ATOM 2579 C CA . ILE A 1 329 ? -2.463 2.689 -28.905 1.00 84.56 329 ILE A CA 1
ATOM 2580 C C . ILE A 1 329 ? -1.075 2.044 -28.782 1.00 84.56 329 ILE A C 1
ATOM 2582 O O . ILE A 1 329 ? -0.497 1.707 -29.813 1.00 84.56 329 ILE A O 1
ATOM 2586 N N . LEU A 1 330 ? -0.539 1.832 -27.570 1.00 82.06 330 LEU A N 1
ATOM 2587 C CA . LEU A 1 330 ? 0.852 1.380 -27.378 1.00 82.06 330 LEU A CA 1
ATOM 2588 C C . LEU A 1 330 ? 1.195 0.088 -28.144 1.00 82.06 330 LEU A C 1
ATOM 2590 O O . LEU A 1 330 ? 2.113 0.145 -28.958 1.00 82.06 330 LEU A O 1
ATOM 2594 N N . PRO A 1 331 ? 0.445 -1.030 -28.031 1.00 80.19 331 PRO A N 1
ATOM 2595 C CA . PRO A 1 331 ? 0.760 -2.265 -28.761 1.00 80.19 331 PRO A CA 1
ATOM 2596 C C . PRO A 1 331 ? 0.566 -2.164 -30.281 1.00 80.19 331 PRO A C 1
ATOM 2598 O O . PRO A 1 331 ? 0.814 -3.132 -30.993 1.00 80.19 331 PRO A O 1
ATOM 2601 N N . ARG A 1 332 ? 0.069 -1.025 -30.787 1.00 81.88 332 ARG A N 1
ATOM 2602 C CA . ARG A 1 332 ? -0.051 -0.740 -32.220 1.00 81.88 332 ARG A CA 1
ATOM 2603 C C . ARG A 1 332 ? 1.076 0.148 -32.752 1.00 81.88 332 ARG A C 1
ATOM 2605 O O . ARG A 1 332 ? 1.260 0.185 -33.964 1.00 81.88 332 ARG A O 1
ATOM 2612 N N . THR A 1 333 ? 1.846 0.834 -31.899 1.00 80.06 333 THR A N 1
ATOM 2613 C CA . THR A 1 333 ? 2.949 1.696 -32.368 1.00 80.06 333 THR A CA 1
ATOM 2614 C C . THR A 1 333 ? 4.131 0.894 -32.915 1.00 80.06 333 THR A C 1
ATOM 2616 O O . THR A 1 333 ? 4.848 1.401 -33.773 1.00 80.06 333 THR A O 1
ATOM 2619 N N . SER A 1 334 ? 4.295 -0.373 -32.517 1.00 77.00 334 SER A N 1
ATOM 2620 C CA . SER A 1 334 ? 5.297 -1.281 -33.089 1.00 77.00 334 SER A CA 1
ATOM 2621 C C . SER A 1 334 ? 5.027 -1.649 -34.555 1.00 77.00 334 SER A C 1
ATOM 2623 O O . SER A 1 334 ? 5.981 -1.880 -35.292 1.00 77.00 334 SER A O 1
ATOM 2625 N N . TYR A 1 335 ? 3.775 -1.594 -35.034 1.00 75.62 335 TYR A N 1
ATOM 2626 C CA . TYR A 1 335 ? 3.454 -1.740 -36.467 1.00 75.62 335 TYR A CA 1
ATOM 2627 C C . TYR A 1 335 ? 3.775 -0.491 -37.307 1.00 75.62 335 TYR A C 1
ATOM 2629 O O . TYR A 1 335 ? 3.660 -0.536 -38.527 1.00 75.62 335 TYR A O 1
ATOM 2637 N N . LEU A 1 336 ? 4.164 0.625 -36.676 1.00 74.38 336 LEU A N 1
ATOM 2638 C CA . LEU A 1 336 ? 4.606 1.848 -37.360 1.00 74.38 336 LEU A CA 1
ATOM 2639 C C . LEU A 1 336 ? 6.132 1.875 -37.583 1.00 74.38 336 LEU A C 1
ATOM 2641 O O . LEU A 1 336 ? 6.669 2.884 -38.033 1.00 74.38 336 LEU A O 1
ATOM 2645 N N . LEU A 1 337 ? 6.834 0.786 -37.246 1.00 70.12 337 LEU A N 1
ATOM 2646 C CA . LEU A 1 337 ? 8.259 0.597 -37.505 1.00 70.12 337 LEU A CA 1
ATOM 2647 C C . LEU A 1 337 ? 8.475 -0.109 -38.844 1.00 70.12 337 LEU A C 1
ATOM 2649 O O . LEU A 1 337 ? 8.119 -1.279 -38.989 1.00 70.12 337 LEU A O 1
ATOM 2653 N N . ASP A 1 338 ? 9.178 0.541 -39.771 1.00 64.81 338 ASP A N 1
ATOM 2654 C CA . ASP A 1 338 ? 9.771 -0.163 -40.910 1.00 64.81 338 ASP A CA 1
ATOM 2655 C C . ASP A 1 338 ? 10.722 -1.267 -40.420 1.00 64.81 338 ASP A C 1
ATOM 2657 O O . ASP A 1 338 ? 11.445 -1.105 -39.426 1.00 64.81 338 ASP A O 1
ATOM 2661 N N . ALA A 1 339 ? 10.757 -2.395 -41.136 1.00 56.66 339 ALA A N 1
ATOM 2662 C CA . ALA A 1 339 ? 11.516 -3.586 -40.740 1.00 56.66 339 ALA A CA 1
ATOM 2663 C C . ALA A 1 339 ? 12.987 -3.267 -40.404 1.00 56.66 339 ALA A C 1
ATOM 2665 O O . ALA A 1 339 ? 13.492 -3.687 -39.361 1.00 56.66 339 ALA A O 1
ATOM 2666 N N . ASN A 1 340 ? 13.629 -2.422 -41.217 1.00 51.81 340 ASN A N 1
ATOM 2667 C CA . ASN A 1 340 ? 15.051 -2.085 -41.112 1.00 51.81 340 ASN A CA 1
ATOM 2668 C C . ASN A 1 340 ? 15.381 -0.908 -40.168 1.00 51.81 340 ASN A C 1
ATOM 2670 O O . ASN A 1 340 ? 16.560 -0.619 -39.974 1.00 51.81 340 ASN A O 1
ATOM 2674 N N . GLU A 1 341 ? 14.397 -0.212 -39.579 1.00 57.88 341 GLU A N 1
ATOM 2675 C CA . GLU A 1 341 ? 14.662 1.000 -38.781 1.00 57.88 341 GLU A CA 1
ATOM 2676 C C . GLU A 1 341 ? 14.449 0.804 -37.278 1.00 57.88 341 GLU A C 1
ATOM 2678 O O . GLU A 1 341 ? 13.347 0.496 -36.826 1.00 57.88 341 GLU A O 1
ATOM 2683 N N . ASN A 1 342 ? 15.492 1.011 -36.473 1.00 56.41 342 ASN A N 1
ATOM 2684 C CA . ASN A 1 342 ? 15.367 1.038 -35.014 1.00 56.41 342 ASN A CA 1
ATOM 2685 C C . ASN A 1 342 ? 15.008 2.465 -34.570 1.00 56.41 342 ASN A C 1
ATOM 2687 O O . ASN A 1 342 ? 15.733 3.408 -34.899 1.00 56.41 342 ASN A O 1
ATOM 2691 N N . ALA A 1 343 ? 13.922 2.627 -33.804 1.00 53.59 343 ALA A N 1
ATOM 2692 C CA . ALA A 1 343 ? 13.405 3.930 -33.367 1.00 53.59 343 ALA A CA 1
ATOM 2693 C C . ALA A 1 343 ? 14.218 4.564 -32.231 1.00 53.59 343 ALA A C 1
ATOM 2695 O O . ALA A 1 343 ? 13.708 4.799 -31.133 1.00 53.59 343 ALA A O 1
ATOM 2696 N N . LYS A 1 344 ? 15.479 4.882 -32.534 1.00 59.88 344 LYS A N 1
ATOM 2697 C CA . LYS A 1 344 ? 16.358 5.682 -31.680 1.00 59.88 344 LYS A CA 1
ATOM 2698 C C . LYS A 1 344 ? 15.707 7.020 -31.327 1.00 59.88 344 LYS A C 1
ATOM 2700 O O . LYS A 1 344 ? 14.953 7.574 -32.136 1.00 59.88 344 LYS A O 1
ATOM 2705 N N . VAL A 1 345 ? 16.007 7.558 -30.143 1.00 54.81 345 VAL A N 1
ATOM 2706 C CA . VAL A 1 345 ? 15.495 8.884 -29.738 1.00 54.81 345 VAL A CA 1
ATOM 2707 C C . VAL A 1 345 ? 15.824 9.943 -30.792 1.00 54.81 345 VAL A C 1
ATOM 2709 O O . VAL A 1 345 ? 16.954 10.017 -31.271 1.00 54.81 345 VAL A O 1
ATOM 2712 N N . PHE A 1 346 ? 14.834 10.772 -31.126 1.00 57.72 346 PHE A N 1
ATOM 2713 C CA . PHE A 1 346 ? 14.963 11.931 -32.020 1.00 57.72 346 PHE A CA 1
ATOM 2714 C C . PHE A 1 346 ? 15.463 11.644 -33.455 1.00 57.72 346 PHE A C 1
ATOM 2716 O O . PHE A 1 346 ? 15.914 12.561 -34.135 1.00 57.72 346 PHE A O 1
ATOM 2723 N N . ASN A 1 347 ? 15.335 10.411 -33.962 1.00 64.62 347 ASN A N 1
ATOM 2724 C CA . ASN A 1 347 ? 15.461 10.146 -35.402 1.00 64.62 347 ASN A CA 1
ATOM 2725 C C . ASN A 1 347 ? 14.288 10.802 -36.169 1.00 64.62 347 ASN A C 1
ATOM 2727 O O . ASN A 1 347 ? 13.121 10.572 -35.835 1.00 64.62 347 ASN A O 1
ATOM 2731 N N . GLU A 1 348 ? 14.599 11.577 -37.216 1.00 61.06 348 GLU A N 1
ATOM 2732 C CA . GLU A 1 348 ? 13.649 12.331 -38.055 1.00 61.06 348 GLU A CA 1
ATOM 2733 C C . GLU A 1 348 ? 12.538 11.475 -38.677 1.00 61.06 348 GLU A C 1
ATOM 2735 O O . GLU A 1 348 ? 11.472 11.995 -38.993 1.00 61.06 348 GLU A O 1
ATOM 2740 N N . LYS A 1 349 ? 12.744 10.163 -38.830 1.00 64.50 349 LYS A N 1
ATOM 2741 C CA . LYS A 1 349 ? 11.712 9.245 -39.335 1.00 64.50 349 LYS A CA 1
ATOM 2742 C C . LYS A 1 349 ? 10.779 8.695 -38.256 1.00 64.50 349 LYS A C 1
ATOM 2744 O O . LYS A 1 349 ? 9.624 8.400 -38.540 1.00 64.50 349 LYS A O 1
ATOM 2749 N N . THR A 1 350 ? 11.242 8.574 -37.010 1.00 71.69 350 THR A N 1
ATOM 2750 C CA . THR A 1 350 ? 10.511 7.867 -35.939 1.00 71.69 350 THR A CA 1
ATOM 2751 C C . THR A 1 350 ? 9.943 8.795 -34.861 1.00 71.69 350 THR A C 1
ATOM 2753 O O . THR A 1 350 ? 9.503 8.324 -33.810 1.00 71.69 350 THR A O 1
ATOM 2756 N N . TRP A 1 351 ? 9.903 10.111 -35.104 1.00 78.56 351 TRP A N 1
ATOM 2757 C CA . TRP A 1 351 ? 9.328 11.095 -34.173 1.00 78.56 351 TRP A CA 1
ATOM 2758 C C . TRP A 1 351 ? 7.856 10.814 -33.834 1.00 78.56 351 TRP A C 1
ATOM 2760 O O . TRP A 1 351 ? 7.447 11.030 -32.696 1.00 78.56 351 TRP A O 1
ATOM 2770 N N . VAL A 1 352 ? 7.076 10.277 -34.782 1.00 81.00 352 VAL A N 1
ATOM 2771 C CA . VAL A 1 352 ? 5.658 9.919 -34.583 1.00 81.00 352 VAL A CA 1
ATOM 2772 C C . VAL A 1 352 ? 5.506 8.856 -33.492 1.00 81.00 352 VAL A C 1
ATOM 2774 O O . VAL A 1 352 ? 4.623 8.961 -32.645 1.00 81.00 352 VAL A O 1
ATOM 2777 N N . ILE A 1 353 ? 6.399 7.862 -33.463 1.00 81.88 353 ILE A N 1
ATOM 2778 C CA . ILE A 1 353 ? 6.398 6.796 -32.450 1.00 81.88 353 ILE A CA 1
ATOM 2779 C C . ILE A 1 353 ? 6.707 7.390 -31.075 1.00 81.88 353 ILE A C 1
ATOM 2781 O O . ILE A 1 353 ? 5.990 7.116 -30.115 1.00 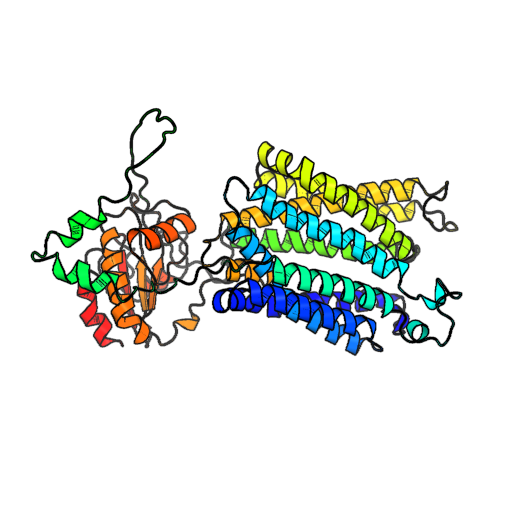81.88 353 ILE A O 1
ATOM 2785 N N . TRP A 1 354 ? 7.711 8.267 -30.988 1.00 84.69 354 TRP A N 1
ATOM 2786 C CA . TRP A 1 354 ? 8.037 8.977 -29.750 1.00 84.69 354 TRP A CA 1
ATOM 2787 C C . TRP A 1 354 ? 6.890 9.874 -29.270 1.00 84.69 354 TRP A C 1
ATOM 2789 O O . TRP A 1 354 ? 6.552 9.830 -28.091 1.00 84.69 354 TRP A O 1
ATOM 2799 N N . ALA A 1 355 ? 6.224 10.610 -30.164 1.00 85.94 355 ALA A N 1
ATOM 2800 C CA . ALA A 1 355 ? 5.055 11.424 -29.830 1.00 85.94 355 ALA A CA 1
ATOM 2801 C C . ALA A 1 355 ? 3.875 10.574 -29.318 1.00 85.94 355 ALA A C 1
ATOM 2803 O O . ALA A 1 355 ? 3.261 10.921 -28.308 1.00 85.94 355 ALA A O 1
ATOM 2804 N N . LEU A 1 356 ? 3.588 9.435 -29.961 1.00 87.19 356 LEU A N 1
ATOM 2805 C CA . LEU A 1 356 ? 2.541 8.503 -29.529 1.00 87.19 356 LEU A CA 1
ATOM 2806 C C . LEU A 1 356 ? 2.872 7.849 -28.182 1.00 87.19 356 LEU A C 1
ATOM 2808 O O . LEU A 1 356 ? 1.999 7.777 -27.318 1.00 87.19 356 LEU A O 1
ATOM 2812 N N . VAL A 1 357 ? 4.118 7.413 -27.965 1.00 86.94 357 VAL A N 1
ATOM 2813 C CA . VAL A 1 357 ? 4.553 6.837 -26.682 1.00 86.94 357 VAL A CA 1
ATOM 2814 C C . VAL A 1 357 ? 4.518 7.885 -25.570 1.00 86.94 357 VAL A C 1
ATOM 2816 O O . VAL A 1 357 ? 3.982 7.599 -24.503 1.00 86.94 357 VAL A O 1
ATOM 2819 N N . PHE A 1 358 ? 4.999 9.107 -25.811 1.00 88.88 358 PHE A N 1
ATOM 2820 C CA . PHE A 1 358 ? 4.917 10.214 -24.853 1.00 88.88 358 PHE A CA 1
ATOM 2821 C C . PHE A 1 358 ? 3.466 10.573 -24.499 1.00 88.88 358 PHE A C 1
ATOM 2823 O O . PHE A 1 358 ? 3.152 10.725 -23.319 1.00 88.88 358 PHE A O 1
ATOM 2830 N N . PHE A 1 359 ? 2.561 10.641 -25.481 1.00 88.81 359 PHE A N 1
ATOM 2831 C CA . PHE A 1 359 ? 1.130 10.867 -25.246 1.00 88.81 359 PHE A CA 1
ATOM 2832 C C . PHE A 1 359 ? 0.488 9.738 -24.423 1.00 88.81 359 PHE A C 1
ATOM 2834 O O . PHE A 1 359 ? -0.220 9.994 -23.448 1.00 88.81 359 PHE A O 1
ATOM 2841 N N . CYS A 1 360 ? 0.776 8.481 -24.766 1.00 87.31 360 CYS A N 1
ATOM 2842 C CA . CYS A 1 360 ? 0.272 7.330 -24.023 1.00 87.31 360 CYS A CA 1
ATOM 2843 C C . CYS A 1 360 ? 0.819 7.297 -22.594 1.00 87.31 360 CYS A C 1
ATOM 2845 O O . CYS A 1 360 ? 0.053 7.084 -21.656 1.00 87.31 360 CYS A O 1
ATOM 2847 N N . GLN A 1 361 ? 2.119 7.538 -22.408 1.00 85.12 361 GLN A N 1
ATOM 2848 C CA . GLN A 1 361 ? 2.741 7.543 -21.087 1.00 85.12 361 GLN A CA 1
ATOM 2849 C C . GLN A 1 361 ? 2.238 8.713 -20.233 1.00 85.12 361 GLN A C 1
ATOM 2851 O O . GLN A 1 361 ? 2.019 8.517 -19.044 1.00 85.12 361 GLN A O 1
ATOM 2856 N N . ALA A 1 362 ? 1.938 9.876 -20.822 1.00 86.94 362 ALA A N 1
ATOM 2857 C CA . ALA A 1 362 ? 1.247 10.964 -20.128 1.00 86.94 362 ALA A CA 1
ATOM 2858 C C . ALA A 1 362 ? -0.135 10.524 -19.608 1.00 86.94 362 ALA A C 1
ATOM 2860 O O . ALA A 1 362 ? -0.421 10.684 -18.422 1.00 86.94 362 ALA A O 1
ATOM 2861 N N . LEU A 1 363 ? -0.969 9.909 -20.461 1.00 86.12 363 LEU A N 1
ATOM 2862 C CA . LEU A 1 363 ? -2.279 9.371 -20.061 1.00 86.12 363 LEU A CA 1
ATOM 2863 C C . LEU A 1 363 ? -2.161 8.329 -18.940 1.00 86.12 363 LEU A C 1
ATOM 2865 O O . LEU A 1 363 ? -2.885 8.416 -17.949 1.00 86.12 363 LEU A O 1
ATOM 2869 N N . ARG A 1 364 ? -1.228 7.378 -19.072 1.00 82.88 364 ARG A N 1
ATOM 2870 C CA . ARG A 1 364 ? -0.958 6.316 -18.087 1.00 82.88 364 ARG A CA 1
ATOM 2871 C C . ARG A 1 364 ? -0.490 6.887 -16.752 1.00 82.88 364 ARG A C 1
ATOM 2873 O O . ARG A 1 364 ? -1.087 6.578 -15.727 1.00 82.88 364 ARG A O 1
ATOM 2880 N N . SER A 1 365 ? 0.511 7.770 -16.761 1.00 80.81 365 SER A N 1
ATOM 2881 C CA . SER A 1 365 ? 1.029 8.447 -15.564 1.00 80.81 365 SER A CA 1
ATOM 2882 C C . SER A 1 365 ? -0.055 9.249 -14.836 1.00 80.81 365 SER A C 1
ATOM 2884 O O . SER A 1 365 ? -0.176 9.140 -13.617 1.00 80.81 365 SER A O 1
ATOM 2886 N N . ILE A 1 366 ? -0.887 10.004 -15.562 1.00 85.00 366 ILE A N 1
ATOM 2887 C CA . ILE A 1 366 ? -1.983 10.781 -14.965 1.00 85.00 366 ILE A CA 1
ATOM 2888 C C . ILE A 1 366 ? -3.095 9.864 -14.427 1.00 85.00 366 ILE A C 1
ATOM 2890 O O . ILE A 1 366 ? -3.575 10.081 -13.317 1.00 85.00 366 ILE A O 1
ATOM 2894 N N . SER A 1 367 ? -3.481 8.826 -15.178 1.00 82.88 367 SER A N 1
ATOM 2895 C CA . SER A 1 367 ? -4.457 7.807 -14.757 1.00 82.88 367 SER A CA 1
ATOM 2896 C C . SER A 1 367 ? -4.032 7.130 -13.451 1.00 82.88 367 SER A C 1
ATOM 2898 O O . SER A 1 367 ? -4.788 7.126 -12.480 1.00 82.88 367 SER A O 1
ATOM 2900 N N . SER A 1 368 ? -2.801 6.608 -13.433 1.00 76.44 368 SER A N 1
ATOM 2901 C CA . SER A 1 368 ? -2.128 5.983 -12.289 1.00 76.44 368 SER A CA 1
ATOM 2902 C C . SER A 1 368 ? -2.167 6.884 -11.055 1.00 76.44 368 SER A C 1
ATOM 2904 O O . SER A 1 368 ? -2.692 6.491 -10.010 1.00 76.44 368 SER A O 1
ATOM 2906 N N . LEU A 1 369 ? -1.696 8.127 -11.195 1.00 77.56 369 LEU A N 1
ATOM 2907 C CA . LEU A 1 369 ? -1.660 9.085 -10.097 1.00 77.56 369 LEU A CA 1
ATOM 2908 C C . LEU A 1 369 ? -3.062 9.426 -9.582 1.00 77.56 369 LEU A C 1
ATOM 2910 O O . LEU A 1 369 ? -3.298 9.385 -8.378 1.00 77.56 369 LEU A O 1
ATOM 2914 N N . GLN A 1 370 ? -3.997 9.753 -10.477 1.00 81.19 370 GLN A N 1
ATOM 2915 C CA . GLN A 1 370 ? -5.350 10.136 -10.085 1.00 81.19 370 GLN A CA 1
ATOM 2916 C C . GLN A 1 370 ? -6.078 8.984 -9.390 1.00 81.19 370 GLN A C 1
ATOM 2918 O O . GLN A 1 370 ? -6.732 9.210 -8.376 1.00 81.19 370 GLN A O 1
ATOM 2923 N N . ALA A 1 371 ? -5.935 7.751 -9.885 1.00 76.75 371 ALA A N 1
ATOM 2924 C CA . ALA A 1 371 ? -6.498 6.579 -9.230 1.00 76.75 371 ALA A CA 1
ATOM 2925 C C . ALA A 1 371 ? -5.882 6.364 -7.834 1.00 76.75 371 ALA A C 1
ATOM 2927 O O . ALA A 1 371 ? -6.619 6.218 -6.860 1.00 76.75 371 ALA A O 1
ATOM 2928 N N . PHE A 1 372 ? -4.550 6.408 -7.723 1.00 74.56 372 PHE A N 1
ATOM 2929 C CA . PHE A 1 372 ? -3.823 6.213 -6.466 1.00 74.56 372 PHE A CA 1
ATOM 2930 C C . PHE A 1 372 ? -4.180 7.268 -5.407 1.00 74.56 372 PHE A C 1
ATOM 2932 O O . PHE A 1 372 ? -4.577 6.914 -4.295 1.00 74.56 372 PHE A O 1
ATOM 2939 N N . THR A 1 373 ? -4.092 8.556 -5.752 1.00 74.25 373 THR A N 1
ATOM 2940 C CA . THR A 1 373 ? -4.346 9.660 -4.816 1.00 74.25 373 THR A CA 1
ATOM 2941 C C . THR A 1 373 ? -5.828 9.741 -4.439 1.00 74.25 373 THR A C 1
ATOM 2943 O O . THR A 1 373 ? -6.138 9.872 -3.257 1.00 74.25 373 THR A O 1
ATOM 2946 N N . SER A 1 374 ? -6.763 9.567 -5.386 1.00 74.62 374 SER A N 1
ATOM 2947 C CA . SER A 1 374 ? -8.199 9.586 -5.061 1.00 74.62 374 SER A CA 1
ATOM 2948 C C . SER A 1 374 ? -8.631 8.416 -4.177 1.00 74.62 374 SER A C 1
ATOM 2950 O O . SER A 1 374 ? -9.419 8.626 -3.259 1.00 74.62 374 SER A O 1
ATOM 2952 N N . VAL A 1 375 ? -8.110 7.200 -4.388 1.00 71.88 375 VAL A N 1
ATOM 2953 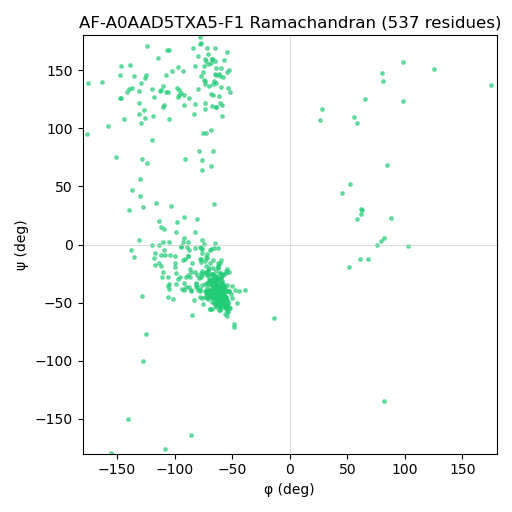C CA . VAL A 1 375 ? -8.386 6.093 -3.456 1.00 71.88 375 VAL A CA 1
ATOM 2954 C C . VAL A 1 375 ? -7.764 6.377 -2.093 1.00 71.88 375 VAL A C 1
ATOM 2956 O O . VAL A 1 375 ? -8.416 6.150 -1.083 1.00 71.88 375 VAL A O 1
ATOM 2959 N N . PHE A 1 376 ? -6.537 6.898 -2.018 1.00 68.38 376 PHE A N 1
ATOM 2960 C CA . PHE A 1 376 ? -5.902 7.102 -0.718 1.00 68.38 376 PHE A CA 1
ATOM 2961 C C . PHE A 1 376 ? -6.608 8.163 0.150 1.00 68.38 376 PHE A C 1
ATOM 2963 O O . PHE A 1 376 ? -6.813 7.912 1.336 1.00 68.38 376 PHE A O 1
ATOM 2970 N N . ILE A 1 377 ? -7.084 9.274 -0.428 1.00 66.56 377 ILE A N 1
ATOM 2971 C CA . ILE A 1 377 ? -7.911 10.252 0.311 1.00 66.56 377 ILE A CA 1
ATOM 2972 C C . ILE A 1 377 ? -9.199 9.587 0.828 1.00 66.56 377 ILE A C 1
ATOM 2974 O O . ILE A 1 377 ? -9.591 9.799 1.970 1.00 66.56 377 ILE A O 1
ATOM 2978 N N . MET A 1 378 ? -9.825 8.707 0.038 1.00 66.81 378 MET A N 1
ATOM 2979 C CA . MET A 1 378 ? -10.977 7.926 0.507 1.00 66.81 378 MET A CA 1
ATOM 2980 C C . MET A 1 378 ? -10.638 6.935 1.632 1.00 66.81 378 MET A C 1
ATOM 2982 O O . MET A 1 378 ? -11.503 6.697 2.465 1.00 66.81 378 MET A O 1
ATOM 2986 N N . VAL A 1 379 ? -9.425 6.358 1.678 1.00 56.72 379 VAL A N 1
ATOM 2987 C CA . VAL A 1 379 ? -8.999 5.489 2.798 1.00 56.72 379 VAL A CA 1
ATOM 2988 C C . VAL A 1 379 ? -8.904 6.325 4.070 1.00 56.72 379 VAL A C 1
ATOM 2990 O O . VAL A 1 379 ? -9.494 5.958 5.082 1.00 56.72 379 VAL A O 1
ATOM 2993 N N . ALA A 1 380 ? -8.202 7.460 4.005 1.00 55.53 380 ALA A N 1
ATOM 2994 C CA . ALA A 1 380 ? -8.024 8.354 5.146 1.00 55.53 380 ALA A CA 1
ATOM 2995 C C . ALA A 1 380 ? -9.371 8.871 5.684 1.00 55.53 380 ALA A C 1
ATOM 2997 O O . ALA A 1 380 ? -9.595 8.850 6.888 1.00 55.53 380 ALA A O 1
ATOM 2998 N N . ASN A 1 381 ? -10.301 9.238 4.797 1.00 57.25 381 ASN A N 1
ATOM 2999 C CA . ASN A 1 381 ? -11.627 9.747 5.172 1.00 57.25 381 ASN A CA 1
ATOM 3000 C C . ASN A 1 381 ? -12.612 8.653 5.635 1.00 57.25 381 ASN A C 1
ATOM 3002 O O . ASN A 1 381 ? -13.742 8.973 5.992 1.00 57.25 381 ASN A O 1
ATOM 3006 N N . ALA A 1 382 ? -12.215 7.378 5.598 1.00 51.12 382 ALA A N 1
ATOM 3007 C CA . ALA A 1 382 ? -13.015 6.225 6.015 1.00 51.12 382 ALA A CA 1
ATOM 3008 C C . ALA A 1 382 ? -12.255 5.343 7.026 1.00 51.12 382 ALA A C 1
ATOM 3010 O O . ALA A 1 382 ? -12.373 4.118 7.001 1.00 51.12 382 ALA A O 1
ATOM 3011 N N . THR A 1 383 ? -11.402 5.958 7.855 1.00 45.00 383 THR A N 1
ATOM 3012 C CA . THR A 1 383 ? -10.590 5.266 8.866 1.00 45.00 383 THR A CA 1
ATOM 3013 C C . THR A 1 383 ? -10.388 6.147 10.109 1.00 45.00 383 THR A C 1
ATOM 3015 O O . THR A 1 383 ? -9.863 7.252 9.975 1.00 45.00 383 THR A O 1
ATOM 3018 N N . PRO A 1 384 ? -10.705 5.676 11.332 1.00 42.09 384 PRO A N 1
ATOM 3019 C CA . PRO A 1 384 ? -10.382 6.395 12.567 1.00 42.09 384 PRO A CA 1
ATOM 3020 C C . PRO A 1 384 ? -8.868 6.540 12.786 1.00 42.09 384 PRO A C 1
ATOM 3022 O O . PRO A 1 384 ? -8.112 5.583 12.596 1.00 42.09 384 PRO A O 1
ATOM 3025 N N . ALA A 1 385 ? -8.424 7.712 13.254 1.00 42.56 385 ALA A N 1
ATOM 3026 C CA . ALA A 1 385 ? -7.002 8.041 13.421 1.00 42.56 385 ALA A CA 1
ATOM 3027 C C . ALA A 1 385 ? -6.226 7.018 14.278 1.00 42.56 385 ALA A C 1
ATOM 3029 O O . ALA A 1 385 ? -5.122 6.619 13.912 1.00 42.56 385 ALA A O 1
ATOM 3030 N N . ASN A 1 386 ? -6.833 6.521 15.363 1.00 40.34 386 ASN A N 1
ATOM 3031 C CA . ASN A 1 386 ? -6.223 5.550 16.284 1.00 40.34 386 ASN A CA 1
ATOM 3032 C C . ASN A 1 386 ? -5.871 4.187 15.643 1.00 40.34 386 ASN A C 1
ATOM 3034 O O . ASN A 1 386 ? -5.037 3.458 16.172 1.00 40.34 386 ASN A O 1
ATOM 3038 N N . SER A 1 387 ? -6.479 3.850 14.502 1.00 45.66 387 SER A N 1
ATOM 3039 C CA . SER A 1 387 ? -6.328 2.561 13.809 1.00 45.66 387 SER A CA 1
ATOM 3040 C C . SER A 1 387 ? -5.619 2.695 12.457 1.00 45.66 387 SER A C 1
ATOM 3042 O O . SER A 1 387 ? -5.421 1.708 11.744 1.00 45.66 387 SER A O 1
ATOM 3044 N N . LEU A 1 388 ? -5.241 3.919 12.083 1.00 53.56 388 LEU A N 1
ATOM 3045 C CA . LEU A 1 388 ? -4.824 4.282 10.734 1.00 53.56 388 LEU A CA 1
ATOM 3046 C C . LEU A 1 388 ? -3.475 3.665 10.323 1.00 53.56 388 LEU A C 1
ATOM 3048 O O . LEU A 1 388 ? -3.313 3.311 9.155 1.00 53.56 388 LEU A O 1
ATOM 3052 N N . GLY A 1 389 ? -2.556 3.450 11.275 1.00 45.25 389 GLY A N 1
ATOM 3053 C CA . GLY A 1 389 ? -1.262 2.776 11.069 1.00 45.25 389 GLY A CA 1
ATOM 3054 C C . GLY A 1 389 ? -1.430 1.341 10.600 1.00 45.25 389 GLY A C 1
ATOM 3055 O O . GLY A 1 389 ? -0.978 0.963 9.512 1.00 45.25 389 GLY A O 1
ATOM 3056 N N . THR A 1 390 ? -2.171 0.569 11.392 1.00 48.41 390 THR A N 1
ATOM 3057 C CA . THR A 1 390 ? -2.664 -0.751 11.013 1.00 48.41 390 THR A CA 1
ATOM 3058 C C . THR A 1 390 ? -3.425 -0.690 9.686 1.00 48.41 390 THR A C 1
ATOM 3060 O O . THR A 1 390 ? -2.986 -1.336 8.740 1.00 48.41 390 THR A O 1
ATOM 3063 N N . VAL A 1 391 ? -4.495 0.103 9.540 1.00 52.81 391 VAL A N 1
ATOM 3064 C CA . VAL A 1 391 ? -5.345 0.086 8.328 1.00 52.81 391 VAL A CA 1
ATOM 3065 C C . VAL A 1 391 ? -4.588 0.465 7.046 1.00 52.81 391 VAL A C 1
ATOM 3067 O O . VAL A 1 391 ? -4.803 -0.178 6.022 1.00 52.81 391 VAL A O 1
ATOM 3070 N N . ASN A 1 392 ? -3.643 1.409 7.067 1.00 56.81 392 ASN A N 1
ATOM 3071 C CA . ASN A 1 392 ? -2.825 1.734 5.889 1.00 56.81 392 ASN A CA 1
ATOM 3072 C C . ASN A 1 392 ? -1.804 0.644 5.548 1.00 56.81 392 ASN A C 1
ATOM 3074 O O . ASN A 1 392 ? -1.687 0.260 4.381 1.00 56.81 392 ASN A O 1
ATOM 3078 N N . GLY A 1 393 ? -1.080 0.122 6.548 1.00 45.28 393 GLY A N 1
ATOM 3079 C CA . GLY A 1 393 ? -0.193 -1.034 6.364 1.00 45.28 393 GLY A CA 1
ATOM 3080 C C . GLY A 1 393 ? -0.952 -2.292 5.931 1.00 45.28 393 GLY A C 1
ATOM 3081 O O . GLY A 1 393 ? -0.371 -3.206 5.353 1.00 45.28 393 GLY A O 1
ATOM 3082 N N . PHE A 1 394 ? -2.265 -2.317 6.163 1.00 54.38 394 PHE A N 1
ATOM 3083 C CA . PHE A 1 394 ? -3.139 -3.449 5.914 1.00 54.38 394 PHE A CA 1
ATOM 3084 C C . PHE A 1 394 ? -3.921 -3.365 4.597 1.00 54.38 394 PHE A C 1
ATOM 3086 O O . PHE A 1 394 ? -4.035 -4.365 3.894 1.00 54.38 394 PHE A O 1
ATOM 3093 N N . ALA A 1 395 ? -4.321 -2.171 4.155 1.00 51.31 395 ALA A N 1
ATOM 3094 C CA . ALA A 1 395 ? -4.716 -1.918 2.767 1.00 51.31 395 ALA A CA 1
ATOM 3095 C C . ALA A 1 395 ? -3.561 -2.233 1.791 1.00 51.31 395 ALA A C 1
ATOM 3097 O O . ALA A 1 395 ? -3.800 -2.633 0.655 1.00 51.31 395 ALA A O 1
ATOM 3098 N N . GLN A 1 396 ? -2.310 -2.119 2.256 1.00 52.12 396 GLN A N 1
ATOM 3099 C CA . GLN A 1 396 ? -1.095 -2.570 1.564 1.00 52.12 396 GLN A CA 1
ATOM 3100 C C . GLN A 1 396 ? -0.864 -4.106 1.629 1.00 52.12 396 GLN A C 1
ATOM 3102 O O . GLN A 1 396 ? -0.034 -4.618 0.881 1.00 52.12 396 GLN A O 1
ATOM 3107 N N . THR A 1 397 ? -1.595 -4.849 2.473 1.00 40.28 397 THR A N 1
ATOM 3108 C CA . THR A 1 397 ? -1.436 -6.307 2.714 1.00 40.28 397 THR A CA 1
ATOM 3109 C C . THR A 1 397 ? -2.665 -7.161 2.330 1.00 40.28 397 THR A C 1
ATOM 3111 O O . THR A 1 397 ? -2.545 -8.383 2.283 1.00 40.28 397 THR A O 1
ATOM 3114 N N . LEU A 1 398 ? -3.803 -6.545 1.973 1.00 41.50 398 LEU A N 1
ATOM 3115 C CA . LEU A 1 398 ? -5.162 -7.124 1.858 1.00 41.50 398 LEU A CA 1
ATOM 3116 C C . LEU A 1 398 ? -5.898 -7.247 3.208 1.00 41.50 398 LEU A C 1
ATOM 3118 O O . LEU A 1 398 ? -5.309 -7.582 4.230 1.00 41.50 398 LEU A O 1
ATOM 3122 N N . GLY A 1 399 ? -7.206 -6.961 3.186 1.00 36.59 399 GLY A N 1
ATOM 3123 C CA . GLY A 1 399 ? -8.038 -6.740 4.377 1.00 36.59 399 GLY A CA 1
ATOM 3124 C C . GLY A 1 399 ? -8.498 -7.988 5.155 1.00 36.59 399 GLY A C 1
ATOM 3125 O O . GLY A 1 399 ? -8.338 -9.128 4.723 1.00 36.59 399 GLY A O 1
ATOM 3126 N N . LYS A 1 400 ? -9.124 -7.751 6.318 1.00 35.31 400 LYS A N 1
ATOM 3127 C CA . LYS A 1 400 ? -9.746 -8.748 7.211 1.00 35.31 400 LYS A CA 1
ATOM 3128 C C . LYS A 1 400 ? -10.971 -8.153 7.914 1.00 35.31 400 LYS A C 1
ATOM 3130 O O . LYS A 1 400 ? -10.891 -7.005 8.346 1.00 35.31 400 LYS A O 1
ATOM 3135 N N . PRO A 1 401 ? -12.015 -8.962 8.163 1.00 43.41 401 PRO A N 1
ATOM 3136 C CA . PRO A 1 401 ? -12.961 -8.717 9.248 1.00 43.41 401 PRO A CA 1
ATOM 3137 C C . PRO A 1 401 ? -12.317 -8.998 10.619 1.00 43.41 401 PRO A C 1
ATOM 3139 O O . PRO A 1 401 ? -11.254 -9.621 10.717 1.00 43.41 401 PRO A O 1
ATOM 3142 N N . PHE A 1 402 ? -12.988 -8.601 11.700 1.00 42.81 402 PHE A N 1
ATOM 3143 C CA . PHE A 1 402 ? -12.567 -8.931 13.065 1.00 42.81 402 PHE A CA 1
ATOM 3144 C C . PHE A 1 402 ? -12.322 -10.450 13.233 1.00 42.81 402 PHE A C 1
ATOM 3146 O O . PHE A 1 402 ? -13.161 -11.258 12.823 1.00 42.81 402 PHE A O 1
ATOM 3153 N N . PRO A 1 403 ? -11.187 -10.888 13.816 1.00 47.75 403 PRO A N 1
ATOM 3154 C CA . PRO A 1 403 ? -10.835 -12.302 13.877 1.00 47.75 403 PRO A CA 1
ATOM 3155 C C . PRO A 1 403 ? -11.609 -13.017 14.993 1.00 47.75 403 PRO A C 1
ATOM 3157 O O . PRO A 1 403 ? -11.059 -13.295 16.056 1.00 47.75 403 PRO A O 1
ATOM 3160 N N . PHE A 1 404 ? -12.870 -13.382 14.740 1.00 52.12 404 PHE A N 1
ATOM 3161 C CA . PHE A 1 404 ? -13.730 -14.117 15.686 1.00 52.12 404 PHE A CA 1
ATOM 3162 C C . PHE A 1 404 ? -13.093 -15.411 16.237 1.00 52.12 404 PHE A C 1
ATOM 3164 O O . PHE A 1 404 ? -13.392 -15.824 17.354 1.00 52.12 404 PHE A O 1
ATOM 3171 N N . SER A 1 405 ? -12.135 -16.015 15.524 1.00 49.09 405 SER A N 1
ATOM 3172 C CA . SER A 1 405 ? -11.317 -17.128 16.030 1.00 49.09 405 SER A CA 1
ATOM 3173 C C . SER A 1 405 ? -10.517 -16.794 17.301 1.00 49.09 405 SER A C 1
ATOM 3175 O O . SER A 1 405 ? -10.233 -17.695 18.085 1.00 49.09 405 SER A O 1
ATOM 3177 N N . ALA A 1 406 ? -10.177 -15.522 17.538 1.00 51.62 406 ALA A N 1
ATOM 3178 C CA . ALA A 1 406 ? -9.484 -15.036 18.738 1.00 51.62 406 ALA A CA 1
ATOM 3179 C C . ALA A 1 406 ? -10.400 -14.888 19.975 1.00 51.62 406 ALA A C 1
ATOM 3181 O O . ALA A 1 406 ? -9.921 -14.540 21.060 1.00 51.62 406 ALA A O 1
ATOM 3182 N N . LEU A 1 407 ? -11.702 -15.159 19.817 1.00 60.62 407 LEU A N 1
ATOM 3183 C CA . LEU A 1 407 ? -12.677 -15.288 20.903 1.00 60.62 407 LEU A CA 1
ATOM 3184 C C . LEU A 1 407 ? -12.845 -16.739 21.382 1.00 60.62 407 LEU A C 1
ATOM 3186 O O . LEU A 1 407 ? -13.455 -16.972 22.421 1.00 60.62 407 LEU A O 1
ATOM 3190 N N . LYS A 1 408 ? -12.343 -17.730 20.632 1.00 67.69 408 LYS A N 1
ATOM 3191 C CA . LYS A 1 408 ? -12.583 -19.149 20.926 1.00 67.69 408 LYS A CA 1
ATOM 3192 C C . LYS A 1 408 ? -12.046 -19.517 22.315 1.00 67.69 408 LYS A C 1
ATOM 3194 O O . LYS A 1 408 ? -10.853 -19.386 22.568 1.00 67.69 408 LYS A O 1
ATOM 3199 N N . GLY A 1 409 ? -12.928 -20.016 23.183 1.00 72.50 409 GLY A N 1
ATOM 3200 C CA . GLY A 1 409 ? -12.596 -20.393 24.561 1.00 72.50 409 GLY A CA 1
ATOM 3201 C C . GLY A 1 409 ? -12.561 -19.230 25.561 1.00 72.50 409 GLY A C 1
ATOM 3202 O O . GLY A 1 409 ? -12.195 -19.450 26.711 1.00 72.50 409 GLY A O 1
ATOM 3203 N N . LYS A 1 410 ? -12.944 -18.012 25.157 1.00 78.75 410 LYS A N 1
ATOM 3204 C CA . LYS A 1 410 ? -13.148 -16.867 26.058 1.00 78.75 410 LYS A CA 1
ATOM 3205 C C . LYS A 1 410 ? -14.642 -16.646 26.318 1.00 78.75 410 LYS A C 1
ATOM 3207 O O . LYS A 1 410 ? -15.437 -16.889 25.411 1.00 78.75 410 LYS A O 1
ATOM 3212 N N . PRO A 1 411 ? -15.035 -16.131 27.494 1.00 88.19 411 PRO A N 1
ATOM 3213 C CA . PRO A 1 411 ? -16.365 -15.570 27.677 1.00 88.19 411 PRO A CA 1
ATOM 3214 C C . PRO A 1 411 ? -16.511 -14.246 26.905 1.00 88.19 411 PRO A C 1
ATOM 3216 O O . PRO A 1 411 ? -15.617 -13.394 26.930 1.00 88.19 411 PRO A O 1
ATOM 3219 N N . VAL A 1 412 ? -17.641 -14.062 26.218 1.00 89.94 412 VAL A N 1
ATOM 3220 C CA . VAL A 1 412 ? -17.908 -12.901 25.350 1.00 89.94 412 VAL A CA 1
ATOM 3221 C C . VAL A 1 412 ? -19.273 -12.296 25.660 1.00 89.94 412 VAL A C 1
ATOM 3223 O O . VAL A 1 412 ? -20.269 -13.010 25.691 1.00 89.94 412 VAL A O 1
ATOM 3226 N N . LEU A 1 413 ? -19.336 -10.977 25.825 1.00 94.19 413 LEU A N 1
ATOM 3227 C CA . LEU A 1 413 ? -20.574 -10.203 25.900 1.00 94.19 413 LEU A CA 1
ATOM 3228 C C . LEU A 1 413 ? -20.779 -9.441 24.582 1.00 94.19 413 LEU A C 1
ATOM 3230 O O . LEU A 1 413 ? -20.071 -8.477 24.297 1.00 94.19 413 LEU A O 1
ATOM 3234 N N . VAL A 1 414 ? -21.748 -9.869 23.775 1.00 91.38 414 VAL A N 1
ATOM 3235 C CA . VAL A 1 414 ? -22.148 -9.198 22.529 1.00 91.38 414 VAL A CA 1
ATOM 3236 C C . VAL A 1 414 ? -23.342 -8.282 22.797 1.00 91.38 414 VAL A C 1
ATOM 3238 O O . VAL A 1 414 ? -24.313 -8.706 23.421 1.00 91.38 414 VAL A O 1
ATOM 3241 N N . VAL A 1 415 ? -23.293 -7.036 22.316 1.00 95.06 415 VAL A N 1
ATOM 3242 C CA . VAL A 1 415 ? -24.348 -6.027 22.528 1.00 95.06 415 VAL A CA 1
ATOM 3243 C C . VAL A 1 415 ? -24.626 -5.262 21.236 1.00 95.06 415 VAL A C 1
ATOM 3245 O O . VAL A 1 415 ? -23.695 -4.836 20.557 1.00 95.06 415 VAL A O 1
ATOM 3248 N N . ASN A 1 416 ? -25.897 -5.060 20.868 1.00 93.19 416 ASN A N 1
ATOM 3249 C CA . ASN A 1 416 ? -26.245 -4.115 19.795 1.00 93.19 416 ASN A CA 1
ATOM 3250 C C . ASN A 1 416 ? -26.304 -2.686 20.357 1.00 93.19 416 ASN A C 1
ATOM 3252 O O . ASN A 1 416 ? -27.161 -2.384 21.178 1.00 93.19 416 ASN A O 1
ATOM 3256 N N . VAL A 1 417 ? -25.387 -1.808 19.958 1.00 89.62 417 VAL A N 1
ATOM 3257 C CA . VAL A 1 417 ? -25.124 -0.529 20.651 1.00 89.62 417 VAL A CA 1
ATOM 3258 C C . VAL A 1 417 ? -25.484 0.697 19.813 1.00 89.62 417 VAL A C 1
ATOM 3260 O O . VAL A 1 417 ? -25.623 0.597 18.595 1.00 89.62 417 VAL A O 1
ATOM 3263 N N . ALA A 1 418 ? -25.670 1.852 20.459 1.00 88.56 418 ALA A N 1
ATOM 3264 C CA . ALA A 1 418 ? -26.158 3.056 19.791 1.00 88.56 418 ALA A CA 1
ATOM 3265 C C . ALA A 1 418 ? -25.927 4.368 20.548 1.00 88.56 418 ALA A C 1
ATOM 3267 O O . ALA A 1 418 ? -26.174 4.445 21.747 1.00 88.56 418 ALA A O 1
ATOM 3268 N N . SER A 1 419 ? -25.555 5.414 19.813 1.00 85.88 419 SER A N 1
ATOM 3269 C CA . SER A 1 419 ? -25.213 6.749 20.310 1.00 85.88 419 SER A CA 1
ATOM 3270 C C . SER A 1 419 ? -26.390 7.583 20.826 1.00 85.88 419 SER A C 1
ATOM 3272 O O . SER A 1 419 ? -26.259 8.267 21.836 1.00 85.88 419 SER A O 1
ATOM 3274 N N . LYS A 1 420 ? -27.568 7.544 20.192 1.00 89.19 420 LYS A N 1
ATOM 3275 C CA . LYS A 1 420 ? -28.700 8.453 20.498 1.00 89.19 420 LYS A CA 1
ATOM 3276 C C . LYS A 1 420 ? -29.938 7.719 21.033 1.00 89.19 420 LYS A C 1
ATOM 3278 O O . LYS A 1 420 ? -31.076 8.055 20.709 1.00 89.19 420 LYS A O 1
ATOM 3283 N N . CYS A 1 421 ? -29.705 6.674 21.819 1.00 90.12 421 CYS A N 1
ATOM 3284 C CA . CYS A 1 421 ? -30.704 5.831 22.455 1.00 90.12 421 CYS A CA 1
ATOM 3285 C C . CYS A 1 421 ? -31.049 6.322 23.866 1.00 90.12 421 CYS A C 1
ATOM 3287 O O . CYS A 1 421 ? -30.183 6.786 24.602 1.00 90.12 421 CYS A O 1
ATOM 3289 N N . GLY A 1 422 ? -32.291 6.104 24.312 1.00 89.25 422 GLY A N 1
ATOM 3290 C CA . GLY A 1 422 ? -32.640 6.276 25.733 1.00 89.25 422 GLY A CA 1
ATOM 3291 C C . GLY A 1 422 ? -31.839 5.355 26.672 1.00 89.25 422 GLY A C 1
ATOM 3292 O O . GLY A 1 422 ? -31.777 5.596 27.872 1.00 89.25 422 GLY A O 1
ATOM 3293 N N . LEU A 1 423 ? -31.198 4.320 26.115 1.00 93.88 423 LEU A N 1
ATOM 3294 C CA . LEU A 1 423 ? -30.324 3.377 26.809 1.00 93.88 423 LEU A CA 1
ATOM 3295 C C . LEU A 1 423 ? -28.824 3.616 26.531 1.00 93.88 423 LEU A C 1
ATOM 3297 O O . LEU A 1 423 ? -28.008 2.892 27.092 1.00 93.88 423 LEU A O 1
ATOM 3301 N N . THR A 1 424 ? -28.437 4.645 25.752 1.00 92.25 424 THR A N 1
ATOM 3302 C CA . THR A 1 424 ? -27.019 5.016 25.528 1.00 92.25 424 THR A CA 1
ATOM 3303 C C . THR A 1 424 ? -26.197 5.094 26.824 1.00 92.25 424 THR A C 1
ATOM 3305 O O . THR A 1 424 ? -25.062 4.614 26.810 1.00 92.25 424 THR A O 1
ATOM 3308 N N . PRO A 1 425 ? -26.714 5.612 27.964 1.00 94.56 425 PRO A N 1
ATOM 3309 C CA . PRO A 1 425 ? -25.952 5.649 29.215 1.00 94.56 425 PRO A CA 1
ATOM 3310 C C . PRO A 1 425 ? -25.387 4.296 29.679 1.00 94.56 425 PRO A C 1
ATOM 3312 O O . PRO A 1 425 ? -24.397 4.279 30.408 1.00 94.56 425 PRO A O 1
ATOM 3315 N N . GLN A 1 426 ? -25.940 3.165 29.214 1.00 95.62 426 GLN A N 1
ATOM 3316 C CA . GLN A 1 426 ? -25.404 1.828 29.487 1.00 95.62 426 GLN A CA 1
ATOM 3317 C C . GLN A 1 426 ? -23.989 1.597 28.923 1.00 95.62 426 GLN A C 1
ATOM 3319 O O . GLN A 1 426 ? -23.311 0.688 29.398 1.00 95.62 426 GLN A O 1
ATOM 3324 N N . TYR A 1 427 ? -23.485 2.422 27.992 1.00 91.81 427 TYR A N 1
ATOM 3325 C CA . TYR A 1 427 ? -22.059 2.407 27.631 1.00 91.81 427 TYR A CA 1
ATOM 3326 C C . TYR A 1 427 ? -21.149 2.580 28.863 1.00 91.81 427 TYR A C 1
ATOM 3328 O O . TYR A 1 427 ? -20.108 1.930 28.921 1.00 91.81 427 TYR A O 1
ATOM 3336 N N . LYS A 1 428 ? -21.555 3.369 29.878 1.00 93.75 428 LYS A N 1
ATOM 3337 C CA . LYS A 1 428 ? -20.787 3.528 31.132 1.00 93.75 428 LYS A CA 1
ATOM 3338 C C . LYS A 1 428 ? -20.671 2.208 31.897 1.00 93.75 428 LYS A C 1
ATOM 3340 O O . LYS A 1 428 ? -19.573 1.823 32.283 1.00 93.75 428 LYS A O 1
ATOM 3345 N N . GLY A 1 429 ? -21.783 1.491 32.058 1.00 94.19 429 GLY A N 1
ATOM 3346 C CA . GLY A 1 429 ? -21.802 0.186 32.721 1.00 94.19 429 GLY A CA 1
ATOM 3347 C C . GLY A 1 429 ? -21.030 -0.883 31.944 1.00 94.19 429 GLY A C 1
ATOM 3348 O O . GLY A 1 429 ? -20.253 -1.635 32.526 1.00 94.19 429 GLY A O 1
ATOM 3349 N N . LEU A 1 430 ? -21.157 -0.912 30.611 1.00 94.56 430 LEU A N 1
ATOM 3350 C CA . LEU A 1 430 ? -20.370 -1.813 29.758 1.00 94.56 430 LEU A CA 1
ATOM 3351 C C . LEU A 1 430 ? -18.862 -1.526 29.861 1.00 94.56 430 LEU A C 1
ATOM 3353 O O . LEU A 1 430 ? -18.071 -2.462 29.957 1.00 94.56 430 LEU A O 1
ATOM 3357 N N . GLN A 1 431 ? -18.460 -0.252 29.907 1.00 94.75 431 GLN A N 1
ATOM 3358 C CA . GLN A 1 431 ? -17.064 0.139 30.108 1.00 94.75 431 GLN A CA 1
ATOM 3359 C C . GLN A 1 431 ? -16.557 -0.233 31.513 1.00 94.75 431 GLN A C 1
ATOM 3361 O O . GLN A 1 431 ? -15.459 -0.771 31.635 1.00 94.75 431 GLN A O 1
ATOM 3366 N N . ALA A 1 432 ? -17.365 -0.048 32.561 1.00 94.56 432 ALA A N 1
ATOM 3367 C CA . ALA A 1 432 ? -17.012 -0.461 33.921 1.00 94.56 432 ALA A CA 1
ATOM 3368 C C . ALA A 1 432 ? -16.837 -1.989 34.045 1.00 94.56 432 ALA A C 1
ATOM 3370 O O . ALA A 1 432 ? -15.908 -2.461 34.701 1.00 94.56 432 ALA A O 1
ATOM 3371 N N . ILE A 1 433 ? -17.677 -2.783 33.368 1.00 95.00 433 ILE A N 1
ATOM 3372 C CA . ILE A 1 433 ? -17.499 -4.241 33.267 1.00 95.00 433 ILE A CA 1
ATOM 3373 C C . ILE A 1 433 ? -16.211 -4.577 32.517 1.00 95.00 433 ILE A C 1
ATOM 3375 O O . ILE A 1 433 ? -15.470 -5.455 32.959 1.00 95.00 433 ILE A O 1
ATOM 3379 N N . HIS A 1 434 ? -15.928 -3.890 31.406 1.00 90.75 434 HIS A N 1
ATOM 3380 C CA . HIS A 1 434 ? -14.697 -4.096 30.649 1.00 90.75 434 HIS A CA 1
ATOM 3381 C C . HIS A 1 434 ? -13.469 -3.892 31.545 1.00 90.75 434 HIS A C 1
ATOM 3383 O O . HIS A 1 434 ? -12.666 -4.806 31.695 1.00 90.75 434 HIS A O 1
ATOM 3389 N N . GLU A 1 435 ? -13.373 -2.757 32.235 1.00 91.56 435 GLU A N 1
ATOM 3390 C CA . GLU A 1 435 ? -12.242 -2.441 33.118 1.00 91.56 435 GLU A CA 1
ATOM 3391 C C . GLU A 1 435 ? -12.133 -3.393 34.326 1.00 91.56 435 GLU A C 1
ATOM 3393 O O . GLU A 1 435 ? -11.036 -3.664 34.808 1.00 91.56 435 GLU A O 1
ATOM 3398 N N . LYS A 1 436 ? -13.247 -3.979 34.785 1.00 95.62 436 LYS A N 1
ATOM 3399 C CA . LYS A 1 436 ? -13.286 -4.914 35.925 1.00 95.62 436 LYS A CA 1
ATOM 3400 C C . LYS A 1 436 ? -13.019 -6.384 35.553 1.00 95.62 436 LYS A C 1
ATOM 3402 O O . LYS A 1 436 ? -12.658 -7.178 36.438 1.00 95.62 436 LYS A O 1
ATOM 3407 N N . TYR A 1 437 ? -13.204 -6.769 34.284 1.00 92.00 437 TYR A N 1
ATOM 3408 C CA . TYR A 1 437 ? -13.219 -8.175 33.843 1.00 92.00 437 TYR A CA 1
ATOM 3409 C C . TYR A 1 437 ? -12.431 -8.507 32.564 1.00 92.00 437 TYR A C 1
ATOM 3411 O O . TYR A 1 437 ? -12.209 -9.695 32.317 1.00 92.00 437 TYR A O 1
ATOM 3419 N N . HIS A 1 438 ? -11.956 -7.526 31.788 1.00 86.00 438 HIS A N 1
ATOM 3420 C CA . HIS A 1 438 ? -11.141 -7.757 30.585 1.00 86.00 438 HIS A CA 1
ATOM 3421 C C . HIS A 1 438 ? -9.921 -8.641 30.880 1.00 86.00 438 HIS A C 1
ATOM 3423 O O . HIS A 1 438 ? -9.735 -9.687 30.258 1.00 86.00 438 HIS A O 1
ATOM 3429 N N . ASP A 1 439 ? -9.156 -8.292 31.916 1.00 86.06 439 ASP A N 1
ATOM 3430 C CA . ASP A 1 439 ? -7.915 -8.990 32.286 1.00 86.06 439 ASP A CA 1
ATOM 3431 C C . ASP A 1 439 ? -8.159 -10.380 32.904 1.00 86.06 439 ASP A C 1
ATOM 3433 O O . ASP A 1 439 ? -7.232 -11.168 33.079 1.00 86.06 439 ASP A O 1
ATOM 3437 N N . LYS A 1 440 ? -9.425 -10.715 33.193 1.00 87.25 440 LYS A N 1
ATOM 3438 C CA . LYS A 1 440 ? -9.877 -12.062 33.587 1.00 87.25 440 LYS A CA 1
ATOM 3439 C C . LYS A 1 440 ? -10.341 -12.892 32.380 1.00 87.25 440 LYS A C 1
ATOM 3441 O O . LYS A 1 440 ? -10.774 -14.026 32.549 1.00 87.25 440 LYS A O 1
ATOM 3446 N N . GLY A 1 441 ? -10.245 -12.343 31.167 1.00 83.38 441 GLY A N 1
ATOM 3447 C CA . GLY A 1 441 ? -10.552 -13.010 29.902 1.00 83.38 441 GLY A CA 1
ATOM 3448 C C . GLY A 1 441 ? -11.892 -12.631 29.267 1.00 83.38 441 GLY A C 1
ATOM 3449 O O . GLY A 1 441 ? -12.176 -13.127 28.176 1.00 83.38 441 GLY A O 1
ATOM 3450 N N . LEU A 1 442 ? -12.703 -11.762 29.889 1.00 89.25 442 LEU A N 1
ATOM 3451 C CA . LEU A 1 442 ? -13.949 -11.283 29.281 1.00 89.25 442 LEU A CA 1
ATOM 3452 C C . LEU A 1 442 ? -13.649 -10.420 28.051 1.00 89.25 442 LEU A C 1
ATOM 3454 O O . LEU A 1 442 ? -12.766 -9.566 28.070 1.00 89.25 442 LEU A O 1
ATOM 3458 N N . GLN A 1 443 ? -14.419 -10.593 26.983 1.00 81.69 443 GLN A N 1
ATOM 3459 C CA . GLN A 1 443 ? -14.390 -9.705 25.819 1.00 81.69 443 GLN A CA 1
ATOM 3460 C C . GLN A 1 443 ? -15.777 -9.085 25.640 1.00 81.69 443 GLN A C 1
ATOM 3462 O O . GLN A 1 443 ? -16.771 -9.804 25.695 1.00 81.69 443 GLN A O 1
ATOM 3467 N N . ILE A 1 444 ? -15.863 -7.772 25.422 1.00 87.75 444 ILE A N 1
ATOM 3468 C CA . ILE A 1 444 ? -17.131 -7.090 25.117 1.00 87.75 444 ILE A CA 1
ATOM 3469 C C . ILE A 1 444 ? -17.073 -6.592 23.673 1.00 87.75 444 ILE A C 1
ATOM 3471 O O . ILE A 1 444 ? -16.063 -6.020 23.260 1.00 87.75 444 ILE A O 1
ATOM 3475 N N . ILE A 1 445 ? -18.138 -6.843 22.909 1.00 79.56 445 ILE A N 1
ATOM 3476 C CA . ILE A 1 445 ? -18.226 -6.517 21.482 1.00 79.56 445 ILE A CA 1
ATOM 3477 C C . ILE A 1 445 ? -19.535 -5.774 21.204 1.00 79.56 445 ILE A C 1
ATOM 3479 O O . ILE A 1 445 ? -20.622 -6.350 21.301 1.00 79.56 445 ILE A O 1
ATOM 3483 N N . GLY A 1 446 ? -19.424 -4.496 20.845 1.00 82.50 446 GLY A N 1
ATOM 3484 C CA . GLY A 1 446 ? -20.539 -3.665 20.401 1.00 82.50 446 GLY A CA 1
ATOM 3485 C C . GLY A 1 446 ? -20.703 -3.698 18.881 1.00 82.50 446 GLY A C 1
ATOM 3486 O O . GLY A 1 446 ? -19.749 -3.424 18.157 1.00 82.50 446 GLY A O 1
ATOM 3487 N N . PHE A 1 447 ? -21.914 -3.970 18.391 1.00 82.38 447 PHE A N 1
ATOM 3488 C CA . PHE A 1 447 ? -22.277 -3.804 16.976 1.00 82.38 447 PHE A CA 1
ATOM 3489 C C . PHE A 1 447 ? -23.251 -2.618 16.807 1.00 82.38 447 PHE A C 1
ATOM 3491 O O . PHE A 1 447 ? -24.342 -2.657 17.388 1.00 82.38 447 PHE A O 1
ATOM 3498 N N . PRO A 1 448 ? -22.896 -1.560 16.053 1.00 85.62 448 PRO A N 1
ATOM 3499 C CA . PRO A 1 448 ? -23.760 -0.397 15.830 1.00 85.62 448 PRO A CA 1
ATOM 3500 C C . PRO A 1 448 ? -24.900 -0.583 14.811 1.00 85.62 448 PRO A C 1
ATOM 3502 O O . PRO A 1 448 ? -25.019 -1.613 14.146 1.00 85.62 448 PRO A O 1
ATOM 3505 N N . CYS A 1 449 ? -25.775 0.430 14.711 1.00 81.19 449 CYS A N 1
ATOM 3506 C CA . CYS A 1 449 ? -27.219 0.170 14.665 1.00 81.19 449 CYS A CA 1
ATOM 3507 C C . CYS A 1 449 ? -28.094 1.041 13.704 1.00 81.19 449 CYS A C 1
ATOM 3509 O O . CYS A 1 449 ? -27.996 2.258 13.807 1.00 81.19 449 CYS A O 1
ATOM 3511 N N . ASN A 1 450 ? -29.003 0.505 12.839 1.00 91.38 450 ASN A N 1
ATOM 3512 C CA . ASN A 1 450 ? -29.905 1.335 11.972 1.00 91.38 450 ASN A CA 1
ATOM 3513 C C . ASN A 1 450 ? -31.473 1.123 11.921 1.00 91.38 450 ASN A C 1
ATOM 3515 O O . ASN A 1 450 ? -32.180 2.122 12.020 1.00 91.38 450 ASN A O 1
ATOM 3519 N N . GLN A 1 451 ? -32.087 -0.064 11.854 1.00 90.06 451 GLN A N 1
ATOM 3520 C CA . GLN A 1 451 ? -33.569 -0.333 11.734 1.00 90.06 451 GLN A CA 1
ATOM 3521 C C . GLN A 1 451 ? -34.679 0.332 12.639 1.00 90.06 451 GLN A C 1
ATOM 3523 O O . GLN A 1 451 ? -35.523 1.034 12.085 1.00 90.06 451 GLN A O 1
ATOM 3528 N N . PHE A 1 452 ? -34.856 0.023 13.942 1.00 93.06 452 PHE A N 1
ATOM 3529 C CA . PHE A 1 452 ? -36.153 0.116 14.690 1.00 93.06 452 PHE A CA 1
ATOM 3530 C C . PHE A 1 452 ? -36.749 1.533 14.952 1.00 93.06 452 PHE A C 1
ATOM 3532 O O . PHE A 1 452 ? -36.801 1.983 16.097 1.00 93.06 452 PHE A O 1
ATOM 3539 N N . GLY A 1 453 ? -37.209 2.316 13.977 1.00 87.38 453 GLY A N 1
ATOM 3540 C CA . GLY A 1 453 ? -37.786 3.657 14.272 1.00 87.38 453 GLY A CA 1
ATOM 3541 C C . GLY A 1 453 ? -36.773 4.698 14.797 1.00 87.38 453 GLY A C 1
ATOM 3542 O O . GLY A 1 453 ? -37.013 5.894 14.682 1.00 87.38 453 GLY A O 1
ATOM 3543 N N . LYS A 1 454 ? -35.582 4.202 15.165 1.00 89.81 454 LYS A N 1
ATOM 3544 C CA . LYS A 1 454 ? -34.251 4.717 14.851 1.00 89.81 454 LYS A CA 1
ATOM 3545 C C . LYS A 1 454 ? -33.651 5.572 16.035 1.00 89.81 454 LYS A C 1
ATOM 3547 O O . LYS A 1 454 ? -34.333 6.489 16.457 1.00 89.81 454 LYS A O 1
ATOM 3552 N N . GLN A 1 455 ? -32.427 5.246 16.594 1.00 84.94 455 GLN A N 1
ATOM 3553 C CA . GLN A 1 455 ? -31.511 5.858 17.659 1.00 84.94 455 GLN A CA 1
ATOM 3554 C C . GLN A 1 455 ? -29.889 5.925 17.545 1.00 84.94 455 GLN A C 1
ATOM 3556 O O . GLN A 1 455 ? -29.234 5.933 18.580 1.00 84.94 455 GLN A O 1
ATOM 3561 N N . GLU A 1 456 ? -29.187 6.010 16.377 1.00 85.56 456 GLU A N 1
ATOM 3562 C CA . GLU A 1 456 ? -27.706 5.913 16.087 1.00 85.56 456 GLU A CA 1
ATOM 3563 C C . GLU A 1 456 ? -27.282 6.167 14.586 1.00 85.56 456 GLU A C 1
ATOM 3565 O O . GLU A 1 456 ? -27.363 5.256 13.755 1.00 85.56 456 GLU A O 1
ATOM 3570 N N . PRO A 1 457 ? -26.875 7.371 14.117 1.00 74.44 457 PRO A N 1
ATOM 3571 C CA . PRO A 1 457 ? -26.892 7.664 12.667 1.00 74.44 457 PRO A CA 1
ATOM 3572 C C . PRO A 1 457 ? -25.576 7.493 11.919 1.00 74.44 457 PRO A C 1
ATOM 3574 O O . PRO A 1 457 ? -25.624 7.163 10.732 1.00 74.44 457 PRO A O 1
ATOM 3577 N N . GLY A 1 458 ? -24.442 7.689 12.587 1.00 60.78 458 GLY A N 1
ATOM 3578 C CA . GLY A 1 458 ? -23.180 8.029 11.932 1.00 60.78 458 GLY A CA 1
ATOM 3579 C C . GLY A 1 458 ? -22.605 6.950 11.017 1.00 60.78 458 GLY A C 1
ATOM 3580 O O . GLY A 1 458 ? -23.026 5.791 11.017 1.00 60.78 458 GLY A O 1
ATOM 3581 N N . THR A 1 459 ? -21.600 7.335 10.250 1.00 56.69 459 THR A N 1
ATOM 3582 C CA . THR A 1 459 ? -20.562 6.434 9.740 1.00 56.69 459 THR A CA 1
ATOM 3583 C C . THR A 1 459 ? -19.899 5.658 10.894 1.00 56.69 459 THR A C 1
ATOM 3585 O O . THR A 1 459 ? -20.100 5.983 12.066 1.00 56.69 459 THR A O 1
ATOM 3588 N N . ASN A 1 460 ? -19.138 4.598 10.605 1.00 49.75 460 ASN A N 1
ATOM 3589 C CA . ASN A 1 460 ? -18.508 3.795 11.668 1.00 49.75 460 ASN A CA 1
ATOM 3590 C C . ASN A 1 460 ? -17.532 4.649 12.503 1.00 49.75 460 ASN A C 1
ATOM 3592 O O . ASN A 1 460 ? -17.366 4.435 13.703 1.00 49.75 460 ASN A O 1
ATOM 3596 N N . GLU A 1 461 ? -16.944 5.651 11.856 1.00 45.31 461 GLU A N 1
ATOM 3597 C CA . GLU A 1 461 ? -15.997 6.623 12.376 1.00 45.31 461 GLU A CA 1
ATOM 3598 C C . GLU A 1 461 ? -16.686 7.551 13.386 1.00 45.31 461 GLU A C 1
ATOM 3600 O O . GLU A 1 461 ? -16.290 7.588 14.548 1.00 45.31 461 GLU A O 1
ATOM 3605 N N . GLU A 1 462 ? -17.783 8.210 12.987 1.00 53.75 462 GLU A N 1
ATOM 3606 C CA . GLU A 1 462 ? -18.603 9.054 13.874 1.00 53.75 462 GLU A CA 1
ATOM 3607 C C . GLU A 1 462 ? -19.104 8.288 15.110 1.00 53.75 462 GLU A C 1
ATOM 3609 O O . GLU A 1 462 ? -19.169 8.847 16.206 1.00 53.75 462 GLU A O 1
ATOM 3614 N N . ILE A 1 463 ? -19.435 7.003 14.947 1.00 58.75 463 ILE A N 1
ATOM 3615 C CA . ILE A 1 463 ? -19.888 6.136 16.041 1.00 58.75 463 ILE A CA 1
ATOM 3616 C C . ILE A 1 463 ? -18.732 5.808 16.991 1.00 58.75 463 ILE A C 1
ATOM 3618 O O . ILE A 1 463 ? -18.885 5.934 18.205 1.00 58.75 463 ILE A O 1
ATOM 3622 N N . SER A 1 464 ? -17.564 5.429 16.463 1.00 56.75 464 SER A N 1
ATOM 3623 C CA . SER A 1 464 ? -16.374 5.167 17.280 1.00 56.75 464 SER A CA 1
ATOM 3624 C C . SER A 1 464 ? -15.969 6.411 18.075 1.00 56.75 464 SER A C 1
ATOM 3626 O O . SER A 1 464 ? -15.788 6.330 19.289 1.00 56.75 464 SER A O 1
ATOM 3628 N N . THR A 1 465 ? -15.906 7.575 17.419 1.00 60.41 465 THR A N 1
ATOM 3629 C CA . THR A 1 465 ? -15.598 8.857 18.065 1.00 60.41 465 THR A CA 1
ATOM 3630 C C . THR A 1 465 ? -16.644 9.232 19.114 1.00 60.41 465 THR A C 1
ATOM 3632 O O . THR A 1 465 ? -16.276 9.722 20.180 1.00 60.41 465 THR A O 1
ATOM 3635 N N . PHE A 1 466 ? -17.935 8.962 18.886 1.00 76.94 466 PHE A N 1
ATOM 3636 C CA . PHE A 1 466 ? -18.963 9.182 19.906 1.00 76.94 466 PHE A CA 1
ATOM 3637 C C . PHE A 1 466 ? -18.738 8.305 21.149 1.00 76.94 466 PHE A C 1
ATOM 3639 O O . PHE A 1 466 ? -18.772 8.821 22.271 1.00 76.94 466 PHE A O 1
ATOM 3646 N N . CYS A 1 467 ? -18.494 7.005 20.963 1.00 62.50 467 CYS A N 1
ATOM 3647 C CA . CYS A 1 467 ? -18.250 6.044 22.044 1.00 62.50 467 CYS A CA 1
ATOM 3648 C C . CYS A 1 467 ? -17.002 6.395 22.870 1.00 62.50 467 CYS A C 1
ATOM 3650 O O . CYS A 1 467 ? -17.021 6.310 24.099 1.00 62.50 467 CYS A O 1
ATOM 3652 N N . GLU A 1 468 ? -15.931 6.820 22.203 1.00 62.56 468 GLU A N 1
ATOM 3653 C CA . GLU A 1 468 ? -14.686 7.243 22.841 1.00 62.56 468 GLU A CA 1
ATOM 3654 C C . GLU A 1 468 ? -14.882 8.568 23.601 1.00 62.56 468 GLU A C 1
ATOM 3656 O O . GLU A 1 468 ? -14.708 8.608 24.818 1.00 62.56 468 GLU A O 1
ATOM 3661 N N . ALA A 1 469 ? -15.355 9.625 22.931 1.00 66.75 469 ALA A N 1
ATOM 3662 C CA . ALA A 1 469 ? -15.425 10.974 23.502 1.00 66.75 469 ALA A CA 1
ATOM 3663 C C . ALA A 1 469 ? -16.489 11.158 24.603 1.00 66.75 469 ALA A C 1
ATOM 3665 O O . ALA A 1 469 ? -16.289 11.958 25.513 1.00 66.75 469 ALA A O 1
ATOM 3666 N N . ASN A 1 470 ? -17.622 10.445 24.542 1.00 68.69 470 ASN A N 1
ATOM 3667 C CA . ASN A 1 470 ? -18.736 10.636 25.489 1.00 68.69 470 ASN A CA 1
ATOM 3668 C C . ASN A 1 470 ? -18.760 9.591 26.619 1.00 68.69 470 ASN A C 1
ATOM 3670 O O . ASN A 1 470 ? -19.420 9.800 27.641 1.00 68.69 470 ASN A O 1
ATOM 3674 N N . TYR A 1 471 ? -18.084 8.451 26.428 1.00 79.56 471 TYR A N 1
ATOM 3675 C CA . TYR A 1 471 ? -18.190 7.286 27.313 1.00 79.56 471 TYR A CA 1
ATOM 3676 C C . TYR A 1 471 ? -16.857 6.592 27.627 1.00 79.56 471 TYR A C 1
ATOM 3678 O O . TYR A 1 471 ? -16.853 5.679 28.451 1.00 79.56 471 TYR A O 1
ATOM 3686 N N . GLY A 1 472 ? -15.738 7.009 27.023 1.00 79.06 472 GLY A N 1
ATOM 3687 C CA . GLY A 1 472 ? -14.418 6.425 27.282 1.00 79.06 472 GLY A CA 1
ATOM 3688 C C . GLY A 1 472 ? -14.321 4.945 26.905 1.00 79.06 472 GLY A C 1
ATOM 3689 O O . GLY A 1 472 ? -13.596 4.200 27.564 1.00 79.06 472 GLY A O 1
ATOM 3690 N N . VAL A 1 473 ? -15.090 4.499 25.905 1.00 74.88 473 VAL A N 1
ATOM 3691 C CA . VAL A 1 473 ? -15.201 3.084 25.520 1.00 74.88 473 VAL A CA 1
ATOM 3692 C C . VAL A 1 473 ? -13.861 2.545 25.011 1.00 74.88 473 VAL A C 1
ATOM 3694 O O . VAL A 1 473 ? -13.350 2.994 23.991 1.00 74.88 473 VAL A O 1
ATOM 3697 N N . LYS A 1 474 ? -13.325 1.537 25.710 1.00 73.81 474 LYS A N 1
ATOM 3698 C CA . LYS A 1 474 ? -12.083 0.811 25.365 1.00 73.81 474 LYS A CA 1
ATOM 3699 C C . LYS A 1 474 ? -12.342 -0.615 24.867 1.00 73.81 474 LYS A C 1
ATOM 3701 O O . LYS A 1 474 ? -11.408 -1.285 24.434 1.00 73.81 474 LYS A O 1
ATOM 3706 N N . PHE A 1 475 ? -13.580 -1.105 24.968 1.00 76.06 475 PHE A N 1
ATOM 3707 C CA . PHE A 1 475 ? -13.964 -2.405 24.417 1.00 76.06 475 PHE A CA 1
ATOM 3708 C C . PHE A 1 475 ? -14.220 -2.328 22.907 1.00 76.06 475 PHE A C 1
ATOM 3710 O O . PHE A 1 475 ? -14.407 -1.251 22.346 1.00 76.06 475 PHE A O 1
ATOM 3717 N N . THR A 1 476 ? -14.223 -3.475 22.225 1.00 73.19 476 THR A N 1
ATOM 3718 C CA . THR A 1 476 ? -14.319 -3.511 20.761 1.00 73.19 476 THR A CA 1
ATOM 3719 C C . THR A 1 476 ? -15.688 -3.037 20.273 1.00 73.19 476 THR A C 1
ATOM 3721 O O . THR A 1 476 ? -16.704 -3.682 20.530 1.00 73.19 476 THR A O 1
ATOM 3724 N N . ILE A 1 477 ? -15.703 -1.957 19.492 1.00 72.44 477 ILE A N 1
ATOM 3725 C CA . ILE A 1 477 ? -16.823 -1.582 18.624 1.00 72.44 477 ILE A CA 1
ATOM 3726 C C . ILE A 1 477 ? -16.505 -2.063 17.202 1.00 72.44 477 ILE A C 1
ATOM 3728 O O . ILE A 1 477 ? -15.376 -1.919 16.735 1.00 72.44 477 ILE A O 1
ATOM 3732 N N . LEU A 1 478 ? -17.481 -2.680 16.537 1.00 64.81 478 LEU A N 1
ATOM 3733 C CA . LEU A 1 478 ? -17.386 -3.158 15.153 1.00 64.81 478 LEU A CA 1
ATOM 3734 C C . LEU A 1 478 ? -18.227 -2.288 14.203 1.00 64.81 478 LEU A C 1
ATOM 3736 O O . LEU A 1 478 ? -18.788 -1.273 14.608 1.00 64.81 478 LEU A O 1
ATOM 3740 N N . GLU A 1 479 ? -18.292 -2.654 12.923 1.00 58.31 479 GLU A N 1
ATOM 3741 C CA . GLU A 1 479 ? -19.050 -1.900 11.919 1.00 58.31 479 GLU A CA 1
ATOM 3742 C C . GLU A 1 479 ? -20.577 -2.006 12.082 1.00 58.31 479 GLU A C 1
ATOM 3744 O O . GLU A 1 479 ? -21.110 -2.963 12.654 1.00 58.31 479 GLU A O 1
ATOM 3749 N N . LYS A 1 480 ? -21.290 -0.997 11.567 1.00 78.12 480 LYS A N 1
ATOM 3750 C CA . LYS A 1 480 ? -22.754 -0.917 11.588 1.00 78.12 480 LYS A CA 1
ATOM 3751 C C . LYS A 1 480 ? -23.418 -1.857 10.578 1.00 78.12 480 LYS A C 1
ATOM 3753 O O . LYS A 1 480 ? -23.006 -1.949 9.427 1.00 78.12 480 LYS A O 1
ATOM 3758 N N . ILE A 1 481 ? -24.534 -2.450 11.003 1.00 71.56 481 ILE A N 1
ATOM 3759 C CA . ILE A 1 481 ? -25.388 -3.370 10.233 1.00 71.56 481 ILE A CA 1
ATOM 3760 C C . ILE A 1 481 ? -26.906 -3.061 10.561 1.00 71.56 481 ILE A C 1
ATOM 3762 O O . ILE A 1 481 ? -27.199 -1.895 10.802 1.00 71.56 481 ILE A O 1
ATOM 3766 N N . GLU A 1 482 ? -27.872 -4.016 10.519 1.00 77.75 482 GLU A N 1
ATOM 3767 C CA . GLU A 1 482 ? -29.373 -3.992 10.804 1.00 77.75 482 GLU A CA 1
ATOM 3768 C C . GLU A 1 482 ? -30.132 -5.327 11.351 1.00 77.75 482 GLU A C 1
ATOM 3770 O O . GLU A 1 482 ? -30.812 -5.947 10.559 1.00 77.75 482 GLU A O 1
ATOM 3775 N N . VAL A 1 483 ? -30.093 -5.861 12.623 1.00 83.25 483 VAL A N 1
ATOM 3776 C CA . VAL A 1 483 ? -30.320 -7.330 13.059 1.00 83.25 483 VAL A CA 1
ATOM 3777 C C . VAL A 1 483 ? -31.388 -8.181 12.387 1.00 83.25 483 VAL A C 1
ATOM 3779 O O . VAL A 1 483 ? -31.187 -9.399 12.296 1.00 83.25 483 VAL A O 1
ATOM 3782 N N . ASN A 1 484 ? -32.540 -7.609 12.085 1.00 89.25 484 ASN A N 1
ATOM 3783 C CA . ASN A 1 484 ? -33.766 -8.345 11.820 1.00 89.25 484 ASN A CA 1
ATOM 3784 C C . ASN A 1 484 ? -34.102 -8.311 10.314 1.00 89.25 484 ASN A C 1
ATOM 3786 O O . ASN A 1 484 ? -33.523 -7.538 9.548 1.00 89.25 484 ASN A O 1
ATOM 3790 N N . GLY A 1 485 ? -35.042 -9.141 9.859 1.00 90.06 485 GLY A N 1
ATOM 3791 C CA . GLY A 1 485 ? -35.439 -9.181 8.444 1.00 90.06 485 GLY A CA 1
ATOM 3792 C C . GLY A 1 485 ? -34.513 -10.015 7.544 1.00 90.06 485 GLY A C 1
ATOM 3793 O O . GLY A 1 485 ? -34.195 -11.153 7.888 1.00 90.06 485 GLY A O 1
ATOM 3794 N N . ALA A 1 486 ? -34.148 -9.485 6.363 1.00 79.50 486 ALA A N 1
ATOM 3795 C CA . ALA A 1 486 ? -33.629 -10.280 5.233 1.00 79.50 486 ALA A CA 1
ATOM 3796 C C . ALA A 1 486 ? -32.136 -10.110 4.854 1.00 79.50 486 ALA A C 1
ATOM 3798 O O . ALA A 1 486 ? -31.548 -11.059 4.343 1.00 79.50 486 ALA A O 1
ATOM 3799 N N . ASN A 1 487 ? -31.500 -8.954 5.092 1.00 69.44 487 ASN A N 1
ATOM 3800 C CA . ASN A 1 487 ? -30.105 -8.670 4.668 1.00 69.44 487 ASN A CA 1
ATOM 3801 C C . ASN A 1 487 ? -29.033 -9.262 5.609 1.00 69.44 487 ASN A C 1
ATOM 3803 O O . ASN A 1 487 ? -27.956 -8.710 5.788 1.00 69.44 487 ASN A O 1
ATOM 3807 N N . THR A 1 488 ? -29.408 -10.273 6.362 1.00 71.56 488 THR A N 1
ATOM 3808 C CA . THR A 1 488 ? -29.077 -10.478 7.776 1.00 71.56 488 THR A CA 1
ATOM 3809 C C . THR A 1 488 ? -27.651 -11.111 7.814 1.00 71.56 488 THR A C 1
ATOM 3811 O O . THR A 1 488 ? -27.563 -12.133 7.207 1.00 71.56 488 THR A O 1
ATOM 3814 N N . HIS A 1 489 ? -26.550 -10.590 8.440 1.00 69.25 489 HIS A N 1
ATOM 3815 C CA . HIS A 1 489 ? -25.100 -11.030 8.516 1.00 69.25 489 HIS A CA 1
ATOM 3816 C C . HIS A 1 489 ? -24.598 -11.871 9.762 1.00 69.25 489 HIS A C 1
ATOM 3818 O O . HIS A 1 489 ? -24.731 -11.485 10.916 1.00 69.25 489 HIS A O 1
ATOM 3824 N N . PRO A 1 490 ? -23.955 -13.043 9.610 1.00 70.94 490 PRO A N 1
ATOM 3825 C CA . PRO A 1 490 ? -23.862 -14.162 10.592 1.00 70.94 490 PRO A CA 1
ATOM 3826 C C . PRO A 1 490 ? -24.255 -13.994 12.085 1.00 70.94 490 PRO A C 1
ATOM 3828 O O . PRO A 1 490 ? -25.169 -14.671 12.556 1.00 70.94 490 PRO A O 1
ATOM 3831 N N . VAL A 1 491 ? -23.567 -13.136 12.846 1.00 73.44 491 VAL A N 1
ATOM 3832 C CA . VAL A 1 491 ? -23.413 -13.217 14.315 1.00 73.44 491 VAL A CA 1
ATOM 3833 C C . VAL A 1 491 ? -24.710 -13.447 15.115 1.00 73.44 491 VAL A C 1
ATOM 3835 O O . VAL A 1 491 ? -24.872 -14.521 15.686 1.00 73.44 491 VAL A O 1
ATOM 3838 N N . TYR A 1 492 ? -25.653 -12.501 15.191 1.00 78.00 492 TYR A N 1
ATOM 3839 C CA . TYR A 1 492 ? -26.855 -12.661 16.041 1.00 78.00 492 TYR A CA 1
ATOM 3840 C C . TYR A 1 492 ? -27.937 -13.597 15.491 1.00 78.00 492 TYR A C 1
ATOM 3842 O O . TYR A 1 492 ? -28.966 -13.723 16.140 1.00 78.00 492 TYR A O 1
ATOM 3850 N N . LYS A 1 493 ? -27.763 -14.286 14.363 1.00 77.19 493 LYS A N 1
ATOM 3851 C CA . LYS A 1 493 ? -28.708 -15.341 13.981 1.00 77.19 493 LYS A CA 1
ATOM 3852 C C . LYS A 1 493 ? -28.226 -16.668 14.524 1.00 77.19 493 LYS A C 1
ATOM 3854 O O . LYS A 1 493 ? -29.043 -17.363 15.104 1.00 77.19 493 LYS A O 1
ATOM 3859 N N . LEU A 1 494 ? -26.910 -16.884 14.603 1.00 78.56 494 LEU A N 1
ATOM 3860 C CA . LEU A 1 494 ? -26.366 -17.804 15.599 1.00 78.56 494 LEU A CA 1
ATOM 3861 C C . LEU A 1 494 ? -26.838 -17.414 17.019 1.00 78.56 494 LEU A C 1
ATOM 3863 O O . LEU A 1 494 ? -27.362 -18.271 17.718 1.00 78.56 494 LEU A O 1
ATOM 3867 N N . LEU A 1 495 ? -26.756 -16.142 17.445 1.00 81.38 495 LEU A N 1
ATOM 3868 C CA . LEU A 1 495 ? -27.231 -15.768 18.796 1.00 81.38 495 LEU A CA 1
ATOM 3869 C C . LEU A 1 495 ? -28.752 -15.962 18.989 1.00 81.38 495 LEU A C 1
ATOM 3871 O O . LEU A 1 495 ? -29.162 -16.413 20.056 1.00 81.38 495 LEU A O 1
ATOM 3875 N N . LYS A 1 496 ? -29.593 -15.673 17.985 1.00 87.00 496 LYS A N 1
ATOM 3876 C CA . LYS A 1 496 ? -31.045 -15.930 18.021 1.00 87.00 496 LYS A CA 1
ATOM 3877 C C . LYS A 1 496 ? -31.330 -17.435 18.021 1.00 87.00 496 LYS A C 1
ATOM 3879 O O . LYS A 1 496 ? -32.043 -17.901 18.906 1.00 87.00 496 LYS A O 1
ATOM 3884 N N . ASP A 1 497 ? -30.735 -18.210 17.112 1.00 84.94 497 ASP A N 1
ATOM 3885 C CA . ASP A 1 497 ? -30.935 -19.663 17.001 1.00 84.94 497 ASP A CA 1
ATOM 3886 C C . ASP A 1 497 ? -30.442 -20.455 18.215 1.00 84.94 497 ASP A C 1
ATOM 3888 O O . ASP A 1 497 ? -31.033 -21.488 18.532 1.00 84.94 497 ASP A O 1
ATOM 3892 N N . GLN A 1 498 ? -29.413 -19.966 18.911 1.00 86.75 498 GLN A N 1
ATOM 3893 C CA . GLN A 1 498 ? -28.899 -20.551 20.154 1.00 86.75 498 GLN A CA 1
ATOM 3894 C C . GLN A 1 498 ? -29.593 -20.018 21.424 1.00 86.75 498 GLN A C 1
ATOM 3896 O O . GLN A 1 498 ? -29.203 -20.395 22.528 1.00 86.75 498 GLN A O 1
ATOM 3901 N N . THR A 1 499 ? -30.600 -19.141 21.300 1.00 89.69 499 THR A N 1
ATOM 3902 C CA . THR A 1 499 ? -31.370 -18.614 22.443 1.00 89.69 499 THR A CA 1
ATOM 3903 C C . THR A 1 499 ? -32.880 -18.787 22.247 1.00 89.69 499 THR A C 1
ATOM 3905 O O . THR A 1 499 ? -33.383 -19.883 22.475 1.00 89.69 499 THR A O 1
ATOM 3908 N N . THR A 1 500 ? -33.626 -17.749 21.846 1.00 83.62 500 THR A N 1
ATOM 3909 C CA . THR A 1 500 ? -35.105 -17.791 21.766 1.00 83.62 500 THR A CA 1
ATOM 3910 C C . THR A 1 500 ? -35.674 -17.788 20.345 1.00 83.62 500 THR A C 1
ATOM 3912 O O . THR A 1 500 ? -36.884 -17.902 20.179 1.00 83.62 500 THR A O 1
ATOM 3915 N N . LYS A 1 501 ? -34.833 -17.660 19.308 1.00 87.44 501 LYS A N 1
ATOM 3916 C CA . LYS A 1 501 ? -35.186 -17.511 17.874 1.00 87.44 501 LYS A CA 1
ATOM 3917 C C . LYS A 1 501 ? -36.011 -16.282 17.488 1.00 87.44 501 LYS A C 1
ATOM 3919 O O . LYS A 1 501 ? -36.082 -15.952 16.308 1.00 87.44 501 LYS A O 1
ATOM 3924 N N . GLU A 1 502 ? -36.567 -15.571 18.457 1.00 91.31 502 GLU A N 1
ATOM 3925 C CA . GLU A 1 502 ? -37.248 -14.294 18.264 1.00 91.31 502 GLU A CA 1
ATOM 3926 C C . GLU A 1 502 ? -36.277 -13.225 17.758 1.00 91.31 502 GLU A C 1
ATOM 3928 O O . GLU A 1 502 ? -35.113 -13.180 18.169 1.00 91.31 502 GLU A O 1
ATOM 3933 N N . ASP A 1 503 ? -36.770 -12.314 16.923 1.00 94.12 503 ASP A N 1
ATOM 3934 C CA . ASP A 1 503 ? -36.035 -11.114 16.531 1.00 94.12 503 ASP A CA 1
ATOM 3935 C C . ASP A 1 503 ? -35.621 -10.268 17.753 1.00 94.12 503 ASP A C 1
ATOM 3937 O O . ASP A 1 503 ? -36.167 -10.399 18.851 1.00 94.12 503 ASP A O 1
ATOM 3941 N N . ILE A 1 504 ? -34.604 -9.419 17.591 1.00 95.69 504 ILE A N 1
ATOM 3942 C CA . ILE A 1 504 ? -34.173 -8.501 18.661 1.00 95.69 504 ILE A CA 1
ATOM 3943 C C . ILE A 1 504 ? -35.307 -7.508 18.951 1.00 95.69 504 ILE A C 1
ATOM 3945 O O . ILE A 1 504 ? -36.079 -7.200 18.040 1.00 95.69 504 ILE A O 1
ATOM 3949 N N . SER A 1 505 ? -35.392 -6.986 20.182 1.00 92.50 505 SER A N 1
ATOM 3950 C CA . SER A 1 505 ? -36.492 -6.135 20.671 1.00 92.50 505 SER A CA 1
ATOM 3951 C C . SER A 1 505 ? -36.173 -4.634 20.808 1.00 92.50 505 SER A C 1
ATOM 3953 O O . SER A 1 505 ? -37.042 -3.814 20.518 1.00 92.50 505 SER A O 1
ATOM 3955 N N . TRP A 1 506 ? -34.950 -4.243 21.203 1.00 96.56 506 TRP A N 1
ATOM 3956 C CA . TRP A 1 506 ? -34.466 -2.845 21.158 1.00 96.56 506 TRP A CA 1
ATOM 3957 C C . TRP A 1 506 ? -32.925 -2.769 21.078 1.00 96.56 506 TRP A C 1
ATOM 3959 O O . TRP A 1 506 ? -32.250 -3.797 21.024 1.00 96.56 506 TRP A O 1
ATOM 3969 N N . ASN A 1 507 ? -32.343 -1.563 21.035 1.00 95.00 507 ASN A N 1
ATOM 3970 C CA . ASN A 1 507 ? -30.901 -1.381 21.271 1.00 95.00 507 ASN A CA 1
ATOM 3971 C C . ASN A 1 507 ? -30.523 -1.764 22.706 1.00 95.00 507 ASN A C 1
ATOM 3973 O O . ASN A 1 507 ? -31.349 -1.695 23.610 1.00 95.00 507 ASN A O 1
ATOM 3977 N N . PHE A 1 508 ? -29.247 -2.077 22.906 1.00 96.31 508 PHE A N 1
ATOM 3978 C CA . PHE A 1 508 ? -28.644 -2.567 24.143 1.00 96.31 508 PHE A CA 1
ATOM 3979 C C . PHE A 1 508 ? -29.202 -3.915 24.615 1.00 96.31 508 PHE A C 1
ATOM 3981 O O . PHE A 1 508 ? -29.130 -4.238 25.798 1.00 96.31 508 PHE A O 1
ATOM 3988 N N . GLU A 1 509 ? -29.712 -4.739 23.700 1.00 96.62 509 GLU A N 1
ATOM 3989 C CA . GLU A 1 509 ? -29.960 -6.155 23.959 1.00 96.62 509 GLU A CA 1
ATOM 3990 C C . GLU A 1 509 ? -28.629 -6.918 23.996 1.00 96.62 509 GLU A C 1
ATOM 3992 O O . GLU A 1 509 ? -27.690 -6.603 23.256 1.00 96.62 509 GLU A O 1
ATOM 3997 N N . LYS A 1 510 ? -28.506 -7.880 24.916 1.00 97.19 510 LYS A N 1
ATOM 3998 C CA . LYS A 1 510 ? -27.197 -8.418 25.311 1.00 97.19 510 LYS A CA 1
ATOM 3999 C C . LYS A 1 510 ? -27.187 -9.934 25.238 1.00 97.19 510 LYS A C 1
ATOM 4001 O O . LYS A 1 510 ? -28.140 -10.586 25.658 1.00 97.19 510 LYS A O 1
ATOM 4006 N N . PHE A 1 511 ? -26.085 -10.481 24.747 1.00 94.94 511 PHE A N 1
ATOM 4007 C CA . PHE A 1 511 ? -25.859 -11.912 24.627 1.00 94.94 511 PHE A CA 1
ATOM 4008 C C . PHE A 1 511 ? -24.541 -12.265 25.298 1.00 94.94 511 PHE A C 1
ATOM 4010 O O . PHE A 1 511 ? -23.480 -11.826 24.855 1.00 94.94 511 PHE A O 1
ATOM 4017 N N . LEU A 1 512 ? -24.612 -13.051 26.366 1.00 95.06 512 LEU A N 1
ATOM 4018 C CA . LEU A 1 512 ? -23.440 -13.572 27.052 1.00 95.06 512 LEU A CA 1
ATOM 4019 C C . LEU A 1 512 ? -23.157 -14.985 26.534 1.00 95.06 512 LEU A C 1
ATOM 4021 O O . LEU A 1 512 ? -24.052 -15.828 26.488 1.00 95.06 512 LEU A O 1
ATOM 4025 N N . VAL A 1 513 ? -21.918 -15.224 26.121 1.00 90.12 513 VAL A N 1
ATOM 4026 C CA . VAL A 1 513 ? -21.429 -16.502 25.600 1.00 90.12 513 VAL A CA 1
ATOM 4027 C C . VAL A 1 513 ? -20.339 -17.001 26.534 1.00 90.12 513 VAL A C 1
ATOM 4029 O O . VAL A 1 513 ? -19.403 -16.255 26.821 1.00 90.12 513 VAL A O 1
ATOM 4032 N N . ASP A 1 514 ? -20.440 -18.234 27.025 1.00 87.19 514 ASP A N 1
ATOM 4033 C CA . ASP A 1 514 ? -19.397 -18.825 27.867 1.00 87.19 514 ASP A CA 1
ATOM 4034 C C . ASP A 1 514 ? -18.256 -19.458 27.046 1.00 87.19 514 ASP A C 1
ATOM 4036 O O . ASP A 1 514 ? -18.343 -19.661 25.833 1.00 87.19 514 ASP A O 1
ATOM 4040 N N . LYS A 1 515 ? -17.172 -19.819 27.738 1.00 84.38 515 LYS A N 1
ATOM 4041 C CA . LYS A 1 515 ? -15.997 -20.503 27.169 1.00 84.38 515 LYS A CA 1
ATOM 4042 C C . LYS A 1 515 ? -16.290 -21.867 26.516 1.00 84.38 515 LYS A C 1
ATOM 4044 O O . LYS A 1 515 ? -15.438 -22.371 25.784 1.00 84.38 515 LYS A O 1
ATOM 4049 N N . ASN A 1 516 ? -17.473 -22.442 26.742 1.00 78.94 516 ASN A N 1
ATOM 4050 C CA . ASN A 1 516 ? -17.936 -23.710 26.172 1.00 78.94 516 ASN A CA 1
ATOM 4051 C C . ASN A 1 516 ? -18.885 -23.515 24.970 1.00 78.94 516 ASN A C 1
ATOM 4053 O O . ASN A 1 516 ? -19.199 -24.489 24.287 1.00 78.94 516 ASN A O 1
ATOM 4057 N N . GLY A 1 517 ? -19.337 -22.285 24.700 1.00 76.31 517 GLY A N 1
ATOM 4058 C CA . GLY A 1 517 ? -20.337 -21.980 23.673 1.00 76.31 517 GLY A CA 1
ATOM 4059 C C . GLY A 1 517 ? -21.791 -22.071 24.152 1.00 76.31 517 GLY A C 1
ATOM 4060 O O . GLY A 1 517 ? -22.681 -22.255 23.327 1.00 76.31 517 GLY A O 1
ATOM 4061 N N . LYS A 1 518 ? -22.062 -21.947 25.457 1.00 86.75 518 LYS A N 1
ATOM 4062 C CA . LYS A 1 518 ? -23.418 -21.724 25.980 1.00 86.75 518 LYS A CA 1
ATOM 4063 C C . LYS A 1 518 ? -23.791 -20.247 25.825 1.00 86.75 518 LYS A C 1
ATOM 4065 O O . LYS A 1 518 ? -23.006 -19.381 26.203 1.00 86.75 518 LYS A O 1
ATOM 4070 N N . PHE A 1 519 ? -24.999 -19.972 25.337 1.00 90.00 519 PHE A N 1
ATOM 4071 C CA . PHE A 1 519 ? -25.529 -18.623 25.125 1.00 90.00 519 PHE A CA 1
ATOM 4072 C C . PHE A 1 519 ? -26.610 -18.268 26.160 1.00 90.00 519 PHE A C 1
ATOM 4074 O O . PHE A 1 519 ? -27.398 -19.122 26.569 1.00 90.00 519 PHE A O 1
ATOM 4081 N N . GLU A 1 520 ? -26.670 -16.999 26.562 1.00 93.56 520 GLU A N 1
ATOM 4082 C CA . GLU A 1 520 ? -27.705 -16.425 27.430 1.00 93.56 520 GLU A CA 1
ATOM 4083 C C . GLU A 1 520 ? -28.093 -15.025 26.915 1.00 93.56 520 GLU A C 1
ATOM 4085 O O . GLU A 1 520 ? -27.217 -14.236 26.559 1.00 93.56 520 GLU A O 1
ATOM 4090 N N . ARG A 1 521 ? -29.398 -14.728 26.828 1.00 96.06 521 ARG A N 1
ATOM 4091 C CA . ARG A 1 521 ? -29.964 -13.503 26.226 1.00 96.06 521 ARG A CA 1
ATOM 4092 C C . ARG A 1 521 ? -30.620 -12.637 27.300 1.00 96.06 521 ARG A C 1
ATOM 4094 O O . ARG A 1 521 ? -31.430 -13.138 28.074 1.00 96.06 521 ARG A O 1
ATOM 4101 N N . PHE A 1 522 ? -30.320 -11.341 27.303 1.00 96.75 522 PHE A N 1
ATOM 4102 C CA . PHE A 1 522 ? -30.815 -10.373 28.284 1.00 96.75 522 PHE A CA 1
ATOM 4103 C C . PHE A 1 522 ? -31.490 -9.186 27.602 1.00 96.75 522 PHE A C 1
ATOM 4105 O O . PHE A 1 522 ? -31.033 -8.716 26.560 1.00 96.75 522 PHE A O 1
ATOM 4112 N N . SER A 1 523 ? -32.557 -8.682 28.226 1.00 95.56 523 SER A N 1
ATOM 4113 C CA . SER A 1 523 ? -33.377 -7.583 27.712 1.00 95.56 523 SER A CA 1
ATOM 4114 C C . SER A 1 523 ? -32.563 -6.295 27.505 1.00 95.56 523 SER A C 1
ATOM 4116 O O . SER A 1 523 ? -31.650 -6.023 28.289 1.00 95.56 523 SER A O 1
ATOM 4118 N N . PRO A 1 524 ? -32.954 -5.418 26.558 1.00 95.00 524 PRO A N 1
ATOM 4119 C CA . PRO A 1 524 ? -32.496 -4.027 26.5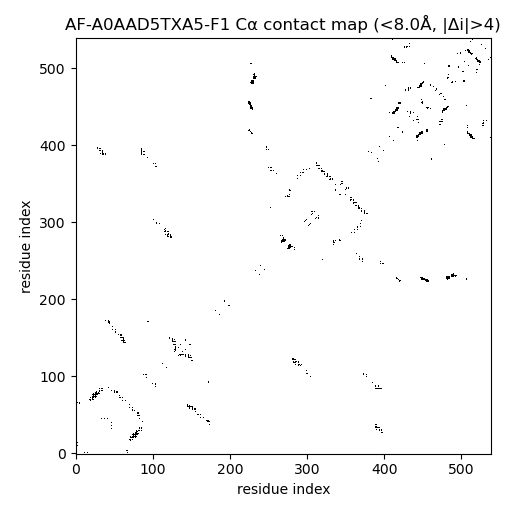01 1.00 95.00 524 PRO A CA 1
ATOM 4120 C C . PRO A 1 524 ? -32.489 -3.309 27.856 1.00 95.00 524 PRO A C 1
ATOM 4122 O O . PRO A 1 524 ? -31.571 -2.552 28.176 1.00 95.00 524 PRO A O 1
ATOM 4125 N N . LYS A 1 525 ? -33.522 -3.570 28.667 1.00 92.19 525 LYS A N 1
ATOM 4126 C CA . LYS A 1 525 ? -33.711 -2.948 29.981 1.00 92.19 525 LYS A CA 1
ATOM 4127 C C . LYS A 1 525 ? -32.804 -3.520 31.068 1.00 92.19 525 LYS A C 1
ATOM 4129 O O . LYS A 1 525 ? -32.579 -2.812 32.040 1.00 92.19 525 LYS A O 1
ATOM 4134 N N . THR A 1 526 ? -32.298 -4.745 30.906 1.00 95.12 526 THR A N 1
ATOM 4135 C CA . THR A 1 526 ? -31.364 -5.348 31.863 1.00 95.12 526 THR A CA 1
ATOM 4136 C C . THR A 1 526 ? -30.090 -4.519 31.869 1.00 95.12 526 THR A C 1
ATOM 4138 O O . THR A 1 526 ? -29.453 -4.385 30.819 1.00 95.12 526 THR A O 1
ATOM 4141 N N . THR A 1 527 ? -29.727 -3.915 32.995 1.00 94.62 527 THR A N 1
ATOM 4142 C CA . THR A 1 527 ? -28.563 -3.022 33.034 1.00 94.62 527 THR A CA 1
ATOM 4143 C C . THR A 1 527 ? -27.265 -3.837 32.962 1.00 94.62 527 THR A C 1
ATOM 4145 O O . THR A 1 527 ? -27.271 -5.042 33.228 1.00 94.62 527 THR A O 1
ATOM 4148 N N . PRO A 1 528 ? -26.127 -3.239 32.569 1.00 94.81 528 PRO A N 1
ATOM 4149 C CA . PRO A 1 528 ? -24.846 -3.939 32.612 1.00 94.81 528 PRO A CA 1
ATOM 4150 C C . PRO A 1 528 ? -24.532 -4.483 34.018 1.00 94.81 528 PRO A C 1
ATOM 4152 O O . PRO A 1 528 ? -24.073 -5.613 34.154 1.00 94.81 528 PRO A O 1
ATOM 4155 N N . GLU A 1 529 ? -24.838 -3.718 35.064 1.00 93.44 529 GLU A N 1
ATOM 4156 C CA . GLU A 1 529 ? -24.570 -4.064 36.464 1.00 93.44 529 GLU A CA 1
ATOM 4157 C C . GLU A 1 529 ? -25.337 -5.326 36.900 1.00 93.44 529 GLU A C 1
ATOM 4159 O O . GLU A 1 529 ? -24.785 -6.176 37.598 1.00 93.44 529 GLU A O 1
ATOM 4164 N N . GLU A 1 530 ? -26.570 -5.509 36.414 1.00 94.62 530 GLU A N 1
ATOM 4165 C CA . GLU A 1 530 ? -27.369 -6.724 36.636 1.00 94.62 530 GLU A CA 1
ATOM 4166 C C . GLU A 1 530 ? -26.737 -7.983 36.006 1.00 94.62 530 GLU A C 1
ATOM 4168 O O . GLU A 1 530 ? -26.994 -9.096 36.468 1.00 94.62 530 GLU A O 1
ATOM 4173 N N . LEU A 1 531 ? -25.865 -7.838 34.996 1.00 93.88 531 LEU A N 1
ATOM 4174 C CA . LEU A 1 531 ? -25.131 -8.963 34.400 1.00 93.88 531 LEU A CA 1
ATOM 4175 C C . LEU A 1 531 ? -23.931 -9.431 35.232 1.00 93.88 531 LEU A C 1
ATOM 4177 O O . LEU A 1 531 ? -23.375 -10.490 34.927 1.00 93.88 531 LEU A O 1
ATOM 4181 N N . GLU A 1 532 ? -23.487 -8.677 36.244 1.00 92.56 532 GLU A N 1
ATOM 4182 C CA . GLU A 1 532 ? -22.220 -8.963 36.928 1.00 92.56 532 GLU A CA 1
ATOM 4183 C C . GLU A 1 532 ? -22.202 -10.371 37.550 1.00 92.56 532 GLU A C 1
ATOM 4185 O O . GLU A 1 532 ? -21.205 -11.089 37.445 1.00 92.56 532 GLU A O 1
ATOM 4190 N N . GLU A 1 533 ? -23.324 -10.818 38.116 1.00 92.69 533 GLU A N 1
ATOM 4191 C CA . GLU A 1 533 ? -23.464 -12.167 38.676 1.00 92.69 533 GLU A CA 1
ATOM 4192 C C . GLU A 1 533 ? -23.543 -13.274 37.618 1.00 92.69 533 GLU A C 1
ATOM 4194 O O . GLU A 1 533 ? -23.321 -14.436 37.947 1.00 92.69 533 GLU A O 1
ATOM 4199 N N . ASN A 1 534 ? -23.851 -12.975 36.357 1.00 94.81 534 ASN A N 1
ATOM 4200 C CA . ASN A 1 534 ? -23.793 -13.959 35.271 1.00 94.81 534 ASN A CA 1
ATOM 4201 C C . ASN A 1 534 ? -22.375 -14.028 34.691 1.00 94.81 534 ASN A C 1
ATOM 4203 O O . ASN A 1 534 ? -21.846 -15.118 34.480 1.00 94.81 534 ASN A O 1
ATOM 4207 N N . ILE A 1 535 ? -21.707 -12.880 34.567 1.00 93.38 535 ILE A N 1
ATOM 4208 C CA . ILE A 1 535 ? -20.301 -12.764 34.155 1.00 93.38 535 ILE A CA 1
ATOM 4209 C C . ILE A 1 535 ? -19.371 -13.484 35.148 1.00 93.38 535 ILE A C 1
ATOM 4211 O O . ILE A 1 535 ? -18.532 -14.285 34.733 1.00 93.38 535 ILE A O 1
ATOM 4215 N N . LYS A 1 536 ? -19.568 -13.297 36.462 1.00 92.44 536 LYS A N 1
ATOM 4216 C CA . LYS A 1 536 ? -18.819 -14.002 37.526 1.00 92.44 536 LYS A CA 1
ATOM 4217 C C . LYS A 1 536 ? -18.915 -15.532 37.464 1.00 92.44 536 LYS A C 1
ATOM 4219 O O . LYS A 1 536 ? -18.019 -16.195 37.972 1.00 92.44 536 LYS A O 1
ATOM 4224 N N . LYS A 1 537 ? -19.980 -16.098 36.882 1.00 91.38 537 LYS A N 1
ATOM 4225 C CA . LYS A 1 537 ? -20.210 -17.558 36.825 1.00 91.38 537 LYS A CA 1
ATOM 4226 C C . LYS A 1 537 ? -19.500 -18.251 35.658 1.00 91.38 537 LYS A C 1
ATOM 4228 O O . LYS A 1 537 ? -19.425 -19.478 35.664 1.00 91.38 537 LYS A O 1
ATOM 4233 N N . ILE A 1 538 ? -19.031 -17.505 34.653 1.00 86.25 538 ILE A N 1
ATOM 4234 C CA . ILE A 1 538 ? -1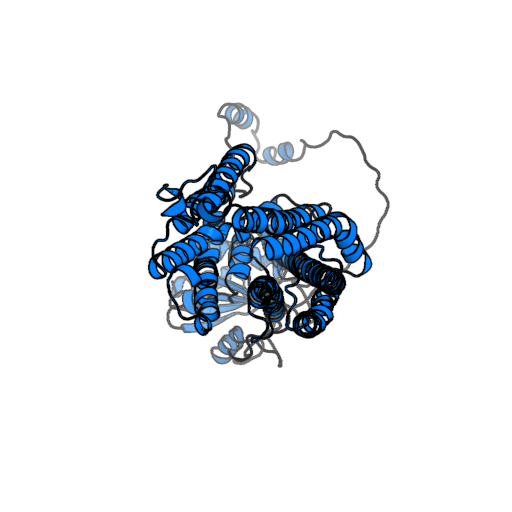8.478 -18.075 33.407 1.00 86.25 538 ILE A CA 1
ATOM 4235 C C . ILE A 1 538 ? -16.977 -17.831 33.202 1.00 86.25 538 ILE A C 1
ATOM 4237 O O . ILE A 1 538 ? -16.364 -18.517 32.377 1.00 86.25 538 ILE A O 1
ATOM 4241 N N . LEU A 1 539 ? -16.399 -16.889 33.955 1.00 84.50 539 LEU A N 1
ATOM 4242 C CA . LEU A 1 539 ? -14.957 -16.635 34.045 1.00 84.50 539 LEU A CA 1
ATOM 4243 C C . LEU A 1 539 ? -14.255 -17.790 34.769 1.00 84.50 539 LEU A C 1
ATOM 4245 O O . LEU A 1 539 ? -13.507 -18.507 34.068 1.00 84.50 539 LEU A O 1
#

Sequence (539 aa):
MVKDFQFEENEIGRYSGYLLSSFMFGQLLFSFFWGKLSDIIGRRPVLLSGLILTSFTCLAFGFSSSYKMAIIVRFITGSVNGIMGVSKTYLAEICDETNQGKGFSILGLNRALGLIIGPIIGGYFSNPSKKYPQIFPKGSFFDLNPYSLPTVIAFFVSIMCAVAAYYVLEETLNIPQPIKLHDEDERDVLRSADTFEEYYSVVDCSSSDSPTVRSSNERISNETTPLLPVTEIDSVALLDAKPSLFVLLHDKGIAVTLLDDESFVLWARLSKENGGIDWSSSEVGTAFSFGGIILLFYQFFVYPWVEKKIGILKAFRVGVLMTVPAYIILPRTSYLLDANENAKVFNEKTWVIWALVFFCQALRSISSLQAFTSVFIMVANATPANSLGTVNGFAQTLGKPFPFSALKGKPVLVVNVASKCGLTPQYKGLQAIHEKYHDKGLQIIGFPCNQFGKQEPGTNEEISTFCEANYGVKFTILEKIEVNGANTHPVYKLLKDQTTKEDISWNFEKFLVDKNGKFERFSPKTTPEELEENIKKIL

Foldseek 3Di:
DLVVQVDDPVCSLVLVVLLQVLLLVLLLVALLVLLVVCLPPFLQVSLLQLLLQLLVLLLQLLVPPHSVSSSVSSNSSSNSNSSPLSQLLLLLLPDDPVCNLVSLLVVLLVVLCCLQVVLQLQQQQAQCCVVPCVVAPCPHPCNSRRRNRSSVVVSVVSVVVSVVSNVVDDTRNPDPDDDDDDPVVCVVVVVPPPDPVVVVVVVVPPDDDDDDDDDDDDDDDDDDFFFAAFADDDPVVPCPDPPNVLLVLLCVLVVLLVCVLVVLVVQCCDDLVVLHQNDGSVVNSVLSNLLSVLSNCCSPPPLVVCCVPPNLVVLLVVLQVLLVVLVVQLSCLSVVDDPPDRQDPPDPSNVVSVVSSSVNSNSSSSSSSSNNSSSSVVQSVQDASSCSSSSSSDSSNDDDFDPCVVCQLAKEKEFAAALFDPLNVLLQLVQVCCVVCVVVRYAYEYEYGGDDVGGHDDFLRVVVCSSCVVRVRPGHYHGYHHYDDDVGYHDCCLVLVLEVVDTADTGGWMWIAASVGRIDTDHSPCGSVNCPVVSVVRD

InterPro domains:
  IPR000889 Glutathione peroxidase [PF00255] (398-496)
  IPR000889 Glutathione peroxidase [PR01011] (407-424)
  IPR000889 Glutathione peroxidase [PR01011] (442-458)
  IPR000889 Glutathione peroxidase [PR01011] (504-513)
  IPR000889 Glutathione peroxidase [PS51355] (378-539)
  IPR000889 Glutathione peroxidase [cd00340] (399-535)
  IPR005828 Major facilitator, sugar transporter-like [PF00083] (4-128)
  IPR020846 Major facilitator superfamily domain [PS50850] (1-482)
  IPR029759 Glutathione peroxidase active site [PS00460] (409-424)
  IPR029760 Glutathione peroxidase conserved site [PS00763] (445-452)
  IPR036249 Thioredoxin-like superfamily [SSF52833] (399-539)
  IPR036259 MFS transporter superfamily [G3DSA:1.20.1250.20] (1-234)
  IPR036259 MFS transporter superfamily [SSF103473] (16-399)

Radius of gyration: 29.64 Å; Cα contacts (8 Å, |Δi|>4): 796; chains: 1; bounding box: 76×62×95 Å

Nearest PDB structures (foldseek):
  2r37-assembly1_A  TM=8.910E-01  e=2.292E-06  Homo sapiens
  6s4m-assembly1_A  TM=7.048E-01  e=5.552E-08  Homo sapiens
  6oop-assembly1_A  TM=7.085E-01  e=1.687E-06  Escherichia coli
  6rw3-assembly4_D  TM=6.449E-01  e=5.746E-06  Plasmodium falciparum
  6h7d-assembly1_A  TM=6.076E-01  e=1.263E-05  Arabidopsis thaliana

Secondary structure (DSSP, 8-state):
-TGGGT--TTTHHHHHHHHHHHHHHHHHHHHHHHHHHHHHH-HHHHHHHHHHHHHHHHHHHTT--SHHHHHHHHHHHHHT-THHHHHHHHHHHT--TTTHHHHHHHHHHHHHHHHHHHHHHHHHHSSHHHH-TTTS-TTSHHHH-TTHHHHHHHHHHHHHHHHHHHHH--------PPP---TTHHHHHTTT--STTHHHHHHTTS--------------------B-------TT----SSHHHHHHHHHHHHHHHHHHHHHHHHHHHS-GGGT-----HHHHHHHHHHHHHHHHHIIIIIHHHHHHHH-HHHHHHHHHHHTHHHHHHHHHHGGGS-TT----TT-TTTHHHHHHHHHHHHHHHHHHHHHHHHHHHHHHTTS-GGGHHHHHHHHTT------GGGGTTS-EEEEE--TTSTTTTHHHHHHHHHHHHGGGT-EEEEE---BSS-S--S-HHHHHHHHHHHH---SEE------SSSS--SHHHHHHHTTT-PPP-STT-EEEE-TTS-EEEE-TTS-TGGGHHHHTTT-

Solvent-accessible surface area (backbone atoms only — not comparable to full-atom values): 28994 Å² total; per-residue (Å²): 106,64,67,76,67,71,55,57,82,88,48,37,60,60,58,44,50,54,43,54,45,28,20,55,51,19,21,37,75,27,8,38,57,44,1,47,46,26,74,73,74,27,41,39,63,45,48,46,50,25,42,52,48,29,25,56,31,45,33,52,42,22,66,42,88,42,67,69,51,36,31,53,36,28,21,49,28,16,40,38,51,15,40,63,16,35,52,57,26,53,53,49,75,78,38,50,95,92,42,35,76,62,54,57,35,51,59,52,47,52,53,22,52,47,42,27,53,48,35,45,39,52,25,66,40,38,38,35,31,78,76,40,46,93,82,32,41,82,87,35,78,46,48,78,29,36,44,28,59,30,20,51,53,49,25,54,54,39,48,52,50,38,56,52,42,65,78,66,54,67,76,75,62,85,68,85,73,79,81,82,79,56,90,65,61,58,62,58,54,76,70,67,63,90,49,91,69,57,69,65,59,61,72,78,69,80,85,84,83,84,84,88,81,87,86,82,83,88,82,84,87,79,90,69,39,15,23,29,39,19,26,58,49,55,94,84,62,79,56,73,75,47,71,48,45,48,51,52,48,48,50,50,46,48,48,54,41,54,50,46,60,52,50,49,53,52,41,36,57,27,47,59,95,76,57,11,53,55,45,52,58,52,54,54,18,52,53,37,32,54,20,17,56,51,35,47,54,35,48,74,67,43,46,63,53,47,34,77,72,62,35,47,75,49,39,25,56,52,14,63,58,46,31,55,63,29,68,64,46,57,75,49,48,40,76,73,49,59,94,90,55,77,72,54,88,87,38,91,86,39,46,66,52,53,53,52,50,51,53,27,38,39,35,38,38,47,13,37,49,36,27,53,53,32,47,48,54,52,49,59,77,69,49,50,77,96,49,31,28,38,51,39,3,22,69,60,41,62,83,79,76,84,67,66,76,83,47,70,66,32,30,36,39,41,31,33,34,43,79,59,38,100,63,31,73,46,50,47,40,49,36,52,49,42,78,75,32,36,96,69,50,44,43,50,40,32,28,24,18,40,63,74,89,30,16,20,66,62,58,62,51,56,45,51,52,47,41,36,78,77,46,65,49,82,62,51,71,55,68,65,45,36,42,56,88,82,89,8,36,44,65,57,35,56,52,20,70,60,61,81,62,60,71,86,87,58,63,46,28,34,38,42,31,33,43,85,72,54,60,48,79,44,54,44,82,55,51,50,73,74,43,48,74,59,55,68,73,50,104

Mean predicted aligned error: 17.69 Å

pLDDT: mean 73.25, std 20.92, range [22.12, 97.19]

Organism: NCBI:txid447962